Protein AF-A0A672SW89-F1 (afdb_monomer)

Secondary structure (DSSP, 8-state):
---------EEEEE-S--TTSPPTT-EEEEEEE-TTSEEEEEEEPTTS-EEEEEEEEGGGEEEE-HHHHHHHHH-SSHHHHHHHHH-HHHHHHHHT--TT-EEEEEETTEEEEEEEEEEEEES-S--TTPPPEEEEEEEE---S---S---PPPPPPBPTTTEEEE-----S----------------S---------------------------------------TT-EEEEE-TTSPEEEEEEEEEE--TT-SS-EEEEEESS--TT-BSSEETTEES---STT-EEEEEGGGEEE-GGG---TT--------S-------TTSPPPPPPGGGHHHHHSSTT-EEPP-SS-HHHHHHHHHHHSS--TTHHHHTT--S-TT-HHHHIIIIIIIHHHHHSEE-HHHHHHHHHHSS-THHHHS---HHHHHHHIIIIIS-PPPSEEEEETTSPPEEESSEE----GGGS-SS-BHHHHHHHHHHHTTEEESS--SS--EE--EETTTEESSS--B--SS---GGGB------

Solvent-accessible surface area (backbone atoms only — not comparable to full-atom values): 32756 Å² total; per-residue (Å²): 135,83,86,80,84,70,77,75,78,44,26,32,34,26,74,46,75,48,99,89,40,59,56,51,39,39,38,30,39,52,79,48,70,45,99,86,53,32,32,33,25,43,28,43,42,90,71,28,41,65,74,49,75,44,55,42,54,49,91,35,43,44,83,37,54,67,69,57,50,19,30,45,46,52,28,76,58,39,67,55,38,48,59,42,61,71,38,53,69,61,46,53,50,62,77,53,50,34,70,70,39,44,30,33,30,54,56,94,92,45,79,44,58,24,29,28,65,43,82,40,80,50,68,84,83,91,56,95,79,53,54,60,19,31,31,36,40,60,43,77,65,78,93,64,99,70,95,74,89,76,92,74,76,84,72,78,76,36,31,63,75,31,48,77,44,73,58,88,78,92,62,99,80,73,77,58,79,64,91,79,89,76,88,80,83,94,80,89,81,81,92,78,90,82,86,85,85,88,87,84,88,87,90,86,81,89,85,89,81,87,82,87,86,87,83,88,88,86,81,91,88,90,83,79,90,75,87,48,73,69,35,58,28,25,29,70,37,97,83,78,48,73,44,54,25,34,24,66,31,74,45,63,56,93,96,55,93,56,56,26,28,33,24,43,37,82,56,77,39,96,85,30,29,38,25,48,64,91,94,46,74,74,47,84,57,61,72,18,19,23,44,78,44,53,43,88,57,49,38,71,31,65,97,72,55,84,63,96,80,66,82,71,76,76,75,76,67,79,83,74,80,70,98,66,70,85,83,64,86,62,69,48,44,50,80,90,49,39,66,77,44,52,57,66,83,88,37,44,62,46,72,59,62,53,32,56,46,56,41,55,47,50,51,64,53,48,37,56,39,65,83,58,55,73,60,69,80,64,63,92,65,60,99,81,38,68,49,45,45,46,43,49,52,39,44,35,31,32,50,74,67,13,35,23,61,41,64,48,52,48,57,45,30,66,62,71,77,44,76,58,61,54,60,41,70,63,58,51,67,62,49,50,49,44,44,39,49,72,51,64,64,48,75,59,43,36,42,40,23,41,84,93,54,75,69,42,73,31,66,60,47,76,39,56,76,67,76,91,82,59,68,84,63,45,39,48,54,60,48,48,53,47,19,27,64,76,64,47,40,26,29,66,57,89,54,85,54,84,46,74,43,76,57,58,57,75,98,84,40,61,78,53,94,47,68,46,81,55,94,67,76,89,54,74,89,45,39,51,78,70,77,90,124

InterPro domains:
  IPR000938 CAP Gly-rich domain [PF01302] (242-298)
  IPR000938 CAP Gly-rich domain [PS50245] (251-294)
  IPR000938 CAP Gly-rich domain [SM01052] (229-299)
  IPR036859 CAP Gly-rich domain superfamily [G3DSA:2.30.30.190] (214-312)
  IPR036859 CAP Gly-rich domain superfamily [SSF74924] (223-366)
  IPR038765 Papain-like cysteine peptidase superfamily [SSF54001] (345-530)

Radius of gyration: 34.7 Å; Cα contacts (8 Å, |Δi|>4): 778; chains: 1; bounding box: 93×61×101 Å

Organism: Sinocyclocheilus grahami (NCBI:txid75366)

pLDDT: mean 71.11, std 21.59, range [21.11, 95.81]

Sequence (533 aa):
MELNEERQERYFIVVRRSKKGLSRGSIGRADAETAAGDLIGMVYGGGGSAKSSGTVKKQDTYPLTRHQAQLLLFVSPASRRLELLYNVQLFSAICALAQDDLVVVKHKKDFQPCLVRNLIQIGKKDKPGVLQMLGFELDLVDTQHDILSKTTVPLPFFSAADIVQVAPSHLNTRQPLRDSVDLGLKRKAVSRIKSMPALNSRNAKKGSILLNTEVSGSIQSLSHSSLEVGSMAEVISLNGLTVYGVIRWIGVPEGKKNCWAGLELDNEVTTCSDGTIGTKRYFTCEGNKALFVPLTNCKPDSRFLFIPNEIPKPLEPPSVTLLEDLNEDVPPVAEQDVLSHLIGRMRGIQGHFNSCYLDATLFSLFTSSVAFNRMFSRSADSEEGISHILRQDIVNRLRRTGFVPAESVMKFRKQLGCKSFATEEKDPEEFITLLLKHVLHIEPLLKIRSCGDLAQGAYTHQIIVEKNQLRAVPSVQQLLEMSFVSSDLKFEEIPSCLIVQMPRFGKKFKMFPKIIPSTELDITDILHCCEFN

Structure (mmCIF, N/CA/C/O backbone):
data_AF-A0A672SW89-F1
#
_entry.id   AF-A0A672SW89-F1
#
loop_
_atom_site.group_PDB
_atom_site.id
_atom_site.type_symbol
_atom_site.label_atom_id
_atom_site.label_alt_id
_atom_site.label_comp_id
_atom_site.label_asym_id
_atom_site.label_entity_id
_atom_site.label_seq_id
_atom_site.pdbx_PDB_ins_code
_atom_site.Cartn_x
_atom_site.Cartn_y
_atom_site.Cartn_z
_atom_site.occupancy
_atom_site.B_iso_or_equiv
_atom_site.auth_seq_id
_atom_site.auth_comp_id
_atom_site.auth_asym_id
_atom_site.auth_atom_id
_atom_site.pdbx_PDB_model_num
ATOM 1 N N . MET A 1 1 ? -44.507 -40.977 24.361 1.00 34.44 1 MET A N 1
ATOM 2 C CA . MET A 1 1 ? -43.464 -40.071 24.887 1.00 34.44 1 MET A CA 1
ATOM 3 C C . MET A 1 1 ? -43.669 -38.728 24.202 1.00 34.44 1 MET A C 1
ATOM 5 O O . MET A 1 1 ? -43.057 -38.476 23.182 1.00 34.44 1 MET A O 1
ATOM 9 N N . GLU A 1 2 ? -44.738 -37.984 24.473 1.00 27.45 2 GLU A N 1
ATOM 10 C CA . GLU A 1 2 ? -45.038 -37.239 25.711 1.00 27.45 2 GLU A CA 1
ATOM 11 C C . GLU A 1 2 ? -43.898 -36.319 26.187 1.00 27.45 2 GLU A C 1
ATOM 13 O O . GLU A 1 2 ? -42.927 -36.779 26.774 1.00 27.45 2 GLU A O 1
ATOM 18 N N . LEU A 1 3 ? -44.126 -35.021 25.923 1.00 30.61 3 LEU A N 1
ATOM 19 C CA . LEU A 1 3 ? -43.840 -33.830 26.737 1.00 30.61 3 LEU A CA 1
ATOM 20 C C . LEU A 1 3 ? -42.381 -33.464 27.064 1.00 30.61 3 LEU A C 1
ATOM 22 O O . LEU A 1 3 ? -41.797 -33.942 28.028 1.00 30.61 3 LEU A O 1
ATOM 26 N N . ASN A 1 4 ? -41.884 -32.440 26.360 1.00 27.88 4 ASN A N 1
ATOM 27 C CA . ASN A 1 4 ? -41.496 -31.178 27.006 1.00 27.88 4 ASN A CA 1
ATOM 28 C C . ASN A 1 4 ? -41.420 -30.052 25.958 1.00 27.88 4 ASN A C 1
ATOM 30 O O . ASN A 1 4 ? -40.352 -29.679 25.480 1.00 27.88 4 ASN A O 1
ATOM 34 N N . GLU A 1 5 ? -42.576 -29.483 25.603 1.00 31.61 5 GLU A N 1
ATOM 35 C CA . GLU A 1 5 ? -42.609 -28.086 25.165 1.00 31.61 5 GLU A CA 1
ATOM 36 C C . GLU A 1 5 ? -42.253 -27.241 26.393 1.00 31.61 5 GLU A C 1
ATOM 38 O O . GLU A 1 5 ? -43.116 -26.892 27.204 1.00 31.61 5 GLU A O 1
ATOM 43 N N . GLU A 1 6 ? -40.966 -26.949 26.585 1.00 35.94 6 GLU A N 1
ATOM 44 C CA . GLU A 1 6 ? -40.574 -25.853 27.463 1.00 35.94 6 GLU A CA 1
ATOM 45 C C . GLU A 1 6 ? -41.330 -24.614 26.978 1.00 35.94 6 GLU A C 1
ATOM 47 O O . GLU A 1 6 ? -41.069 -24.101 25.890 1.00 35.94 6 GLU A O 1
ATOM 52 N N . ARG A 1 7 ? -42.317 -24.158 27.761 1.00 44.19 7 ARG A N 1
ATOM 53 C CA . ARG A 1 7 ? -42.995 -22.875 27.562 1.00 44.19 7 ARG A CA 1
ATOM 54 C C . ARG A 1 7 ? -41.917 -21.808 27.430 1.00 44.19 7 ARG A C 1
ATOM 56 O O . ARG A 1 7 ? -41.378 -21.353 28.435 1.00 44.19 7 ARG A O 1
ATOM 63 N N . GLN A 1 8 ? -41.578 -21.444 26.198 1.00 54.34 8 GLN A N 1
ATOM 64 C CA . GLN A 1 8 ? -40.479 -20.537 25.923 1.00 54.34 8 GLN A CA 1
ATOM 65 C C . GLN A 1 8 ? -40.832 -19.191 26.551 1.00 54.34 8 GLN A C 1
ATOM 67 O O . GLN A 1 8 ? -41.747 -18.508 26.095 1.00 54.34 8 GLN A O 1
ATOM 72 N N . GLU A 1 9 ? -40.188 -18.858 27.669 1.00 66.12 9 GLU A N 1
ATOM 73 C CA . GLU A 1 9 ? -40.503 -17.658 28.436 1.00 66.12 9 GLU A CA 1
ATOM 74 C C . GLU A 1 9 ? -40.299 -16.423 27.546 1.00 66.12 9 GLU A C 1
ATOM 76 O O . GLU A 1 9 ? -39.177 -16.101 27.152 1.00 66.12 9 GLU A O 1
ATOM 81 N N . ARG A 1 10 ? -41.388 -15.725 27.206 1.00 82.56 10 ARG A N 1
ATOM 82 C CA . ARG A 1 10 ? -41.346 -14.543 26.336 1.00 82.56 10 ARG A CA 1
ATOM 83 C C . ARG A 1 10 ? -41.211 -13.284 27.187 1.00 82.56 10 ARG A C 1
ATOM 85 O O . ARG A 1 10 ? -42.175 -12.858 27.822 1.00 82.56 10 ARG A O 1
ATOM 92 N N . TYR A 1 11 ? -40.026 -12.682 27.204 1.00 88.38 11 TYR A N 1
ATOM 93 C CA . TYR A 1 11 ? -39.789 -11.400 27.873 1.00 88.38 11 TYR A CA 1
ATOM 94 C C . TYR A 1 11 ? -40.013 -10.232 26.909 1.00 88.38 11 TYR A C 1
ATOM 96 O O . TYR A 1 11 ? -39.836 -10.366 25.699 1.00 88.38 11 TYR A O 1
ATOM 104 N N . PHE A 1 12 ? -40.408 -9.075 27.436 1.00 88.00 12 PHE A N 1
ATOM 105 C CA . PHE A 1 12 ? -40.641 -7.873 26.638 1.00 88.00 12 PHE A CA 1
ATOM 106 C C . PHE A 1 12 ? -40.318 -6.590 27.407 1.00 88.00 12 PHE A C 1
ATOM 108 O O . PHE A 1 12 ? -40.337 -6.563 28.639 1.00 88.00 12 PHE A O 1
ATOM 115 N N . ILE A 1 13 ? -40.072 -5.504 26.673 1.00 87.56 13 ILE A N 1
ATOM 116 C CA . ILE A 1 13 ? -39.983 -4.138 27.202 1.00 87.56 13 ILE A CA 1
ATOM 117 C C . ILE A 1 13 ? -41.012 -3.228 26.532 1.00 87.56 13 ILE A C 1
ATOM 119 O O . ILE A 1 13 ? -41.224 -3.282 25.323 1.00 87.56 13 ILE A O 1
ATOM 123 N N . VAL A 1 14 ? -41.667 -2.379 27.321 1.00 86.38 14 VAL A N 1
ATOM 124 C CA . VAL A 1 14 ? -42.697 -1.449 26.838 1.00 86.38 14 VAL A CA 1
ATOM 125 C C . VAL A 1 14 ? -42.037 -0.229 26.191 1.00 86.38 14 VAL A C 1
ATOM 127 O O . VAL A 1 14 ? -41.387 0.564 26.877 1.00 86.38 14 VAL A O 1
ATOM 130 N N . VAL A 1 15 ? -42.217 -0.036 24.883 1.00 84.81 15 VAL A N 1
ATOM 131 C CA . VAL A 1 15 ? -41.588 1.064 24.124 1.00 84.81 15 VAL A CA 1
ATOM 132 C C . VAL A 1 15 ? -42.479 2.307 24.015 1.00 84.81 15 VAL A C 1
ATOM 134 O O . VAL A 1 15 ? -41.963 3.427 23.951 1.00 84.81 15 VAL A O 1
ATOM 137 N N . ARG A 1 16 ? -43.810 2.149 24.068 1.00 78.12 16 ARG A N 1
ATOM 138 C CA . ARG A 1 16 ? -44.797 3.245 23.984 1.00 78.12 16 ARG A CA 1
ATOM 139 C C . ARG A 1 16 ? -45.707 3.285 25.214 1.00 78.12 16 ARG A C 1
ATOM 141 O O . ARG A 1 16 ? -46.038 2.260 25.795 1.00 78.12 16 ARG A O 1
ATOM 148 N N . ARG A 1 17 ? -46.092 4.492 25.649 1.00 66.69 17 ARG A N 1
ATOM 149 C CA . ARG A 1 17 ? -46.926 4.693 26.849 1.00 66.69 17 ARG A CA 1
ATOM 150 C C . ARG A 1 17 ? -48.402 4.471 26.504 1.00 66.69 17 ARG A C 1
ATOM 152 O O . ARG A 1 17 ? -48.933 5.180 25.656 1.00 66.69 17 ARG A O 1
ATOM 159 N N . SER A 1 18 ? -49.074 3.563 27.211 1.00 59.25 18 SER A N 1
ATOM 160 C CA . SER A 1 18 ? -50.532 3.392 27.133 1.00 59.25 18 SER A CA 1
ATOM 161 C C . SER A 1 18 ? -51.232 4.147 28.271 1.00 59.25 18 SER A C 1
ATOM 163 O O . SER A 1 18 ? -50.757 4.139 29.405 1.00 59.25 18 SER A O 1
ATOM 165 N N . LYS A 1 19 ? -52.375 4.795 27.989 1.00 56.94 19 LYS A N 1
ATOM 166 C CA . LYS A 1 19 ? -53.175 5.548 28.983 1.00 56.94 19 LYS A CA 1
ATOM 167 C C . LYS A 1 19 ? -53.774 4.660 30.094 1.00 56.94 19 LYS A C 1
ATOM 169 O O . LYS A 1 19 ? -54.158 5.191 31.128 1.00 56.94 19 LYS A O 1
ATOM 174 N N . LYS A 1 20 ? -53.846 3.336 29.890 1.00 58.03 20 LYS A N 1
ATOM 175 C CA . LYS A 1 20 ? -54.371 2.335 30.848 1.00 58.03 20 LYS A CA 1
ATOM 176 C C . LYS A 1 20 ? -53.432 1.128 31.044 1.00 58.03 20 LYS A C 1
ATOM 178 O O . LYS A 1 20 ? -53.879 0.072 31.471 1.00 58.03 20 LYS A O 1
ATOM 183 N N . GLY A 1 21 ? -52.150 1.261 30.698 1.00 65.44 21 GLY A N 1
ATOM 184 C CA . GLY A 1 21 ? -51.205 0.140 30.674 1.00 65.44 21 GLY A CA 1
ATOM 185 C C . GLY A 1 21 ? -49.900 0.403 31.419 1.00 65.44 21 GLY A C 1
ATOM 186 O O . GLY A 1 21 ? -49.716 1.421 32.085 1.00 65.44 21 GLY A O 1
ATOM 187 N N . LEU A 1 22 ? -48.982 -0.548 31.277 1.00 73.38 22 LEU A N 1
ATOM 188 C CA . LEU A 1 22 ? -47.647 -0.522 31.866 1.00 73.38 22 LEU A CA 1
ATOM 189 C C . LEU A 1 22 ? -46.843 0.704 31.395 1.00 73.38 22 LEU A C 1
ATOM 191 O O . LEU A 1 22 ? -47.007 1.193 30.274 1.00 73.38 22 LEU A O 1
ATOM 195 N N . SER A 1 23 ? -45.968 1.227 32.257 1.00 78.31 23 SER A N 1
ATOM 196 C CA . SER A 1 23 ? -45.184 2.423 31.939 1.00 78.31 23 SER A CA 1
ATOM 197 C C . SER A 1 23 ? -44.064 2.124 30.935 1.00 78.31 23 SER A C 1
ATOM 199 O O . SER A 1 23 ? -43.480 1.040 30.925 1.00 78.31 23 SER A O 1
ATOM 201 N N . ARG A 1 24 ? -43.734 3.115 30.098 1.00 82.88 24 ARG A N 1
ATOM 202 C CA . ARG A 1 24 ? -42.639 3.043 29.117 1.00 82.88 24 ARG A CA 1
ATOM 203 C C . ARG A 1 24 ? -41.306 2.705 29.812 1.00 82.88 24 ARG A C 1
ATOM 205 O O . ARG A 1 24 ? -40.955 3.336 30.804 1.00 82.88 24 ARG A O 1
ATOM 212 N N . GLY A 1 25 ? -40.574 1.722 29.284 1.00 81.31 25 GLY A N 1
ATOM 213 C CA . GLY A 1 25 ? -39.334 1.177 29.856 1.00 81.31 25 GLY A CA 1
ATOM 214 C C . GLY A 1 25 ? -39.539 0.074 30.910 1.00 81.31 25 GLY A C 1
ATOM 215 O O . GLY A 1 25 ? -38.563 -0.424 31.483 1.00 81.31 25 GLY A O 1
ATOM 216 N N . SER A 1 26 ? -40.789 -0.323 31.177 1.00 85.75 26 SER A N 1
ATOM 217 C CA . SER A 1 26 ? -41.101 -1.487 32.017 1.00 85.75 26 SER A CA 1
ATOM 218 C C . SER A 1 26 ? -40.742 -2.785 31.306 1.00 85.75 26 SER A C 1
ATOM 220 O O . SER A 1 26 ? -41.036 -2.931 30.122 1.00 85.75 26 SER A O 1
ATOM 222 N N . ILE A 1 27 ? -40.143 -3.720 32.043 1.00 87.12 27 ILE A N 1
ATOM 223 C CA . ILE A 1 27 ? -39.774 -5.055 31.559 1.00 87.12 27 ILE A CA 1
ATOM 224 C C . ILE A 1 27 ? -40.751 -6.057 32.164 1.00 87.12 27 ILE A C 1
ATOM 226 O O . ILE A 1 27 ? -40.980 -6.035 33.377 1.00 87.12 27 ILE A O 1
ATOM 230 N N . GLY A 1 28 ? -41.320 -6.925 31.335 1.00 86.12 28 GLY A N 1
ATOM 231 C CA . GLY A 1 28 ? -42.276 -7.936 31.764 1.00 86.12 28 GLY A CA 1
ATOM 232 C C . GLY A 1 28 ? -42.050 -9.293 31.115 1.00 86.12 28 GLY A C 1
ATOM 233 O O . GLY A 1 28 ? -41.263 -9.430 30.178 1.00 86.12 28 GLY A O 1
ATOM 234 N N . ARG A 1 29 ? -42.749 -10.296 31.644 1.00 87.19 29 ARG A N 1
ATOM 235 C CA . ARG A 1 29 ? -42.850 -11.644 31.079 1.00 87.19 29 ARG A CA 1
ATOM 236 C C . ARG A 1 29 ? -44.281 -11.861 30.609 1.00 87.19 29 ARG A C 1
ATOM 238 O O . ARG A 1 29 ? -45.204 -11.629 31.383 1.00 87.19 29 ARG A O 1
ATOM 245 N N . ALA A 1 30 ? -44.465 -12.262 29.356 1.00 83.81 30 ALA A N 1
ATOM 246 C CA . ALA A 1 30 ? -45.778 -12.574 28.810 1.00 83.81 30 ALA A CA 1
ATOM 247 C C . ALA A 1 30 ? -46.208 -13.967 29.286 1.00 83.81 30 ALA A C 1
ATOM 249 O O . ALA A 1 30 ? -45.520 -14.951 29.015 1.00 83.81 30 ALA A O 1
ATOM 250 N N . ASP A 1 31 ? -47.334 -14.034 29.996 1.00 80.12 31 ASP A N 1
ATOM 251 C CA . ASP A 1 31 ? -47.916 -15.286 30.487 1.00 80.12 31 ASP A CA 1
ATOM 252 C C . ASP A 1 31 ? -49.058 -15.773 29.564 1.00 80.12 31 ASP A C 1
ATOM 254 O O . ASP A 1 31 ? -49.284 -16.977 29.464 1.00 80.12 31 ASP A O 1
ATOM 258 N N . ALA A 1 32 ? -49.751 -14.865 28.855 1.00 77.81 32 ALA A N 1
ATOM 259 C CA . ALA A 1 32 ? -50.783 -15.191 27.860 1.00 77.81 32 ALA A CA 1
ATOM 260 C C . ALA A 1 32 ? -50.933 -14.098 26.779 1.00 77.81 32 ALA A C 1
ATOM 262 O O . ALA A 1 32 ? -50.576 -12.939 26.994 1.00 77.81 32 ALA A O 1
ATOM 263 N N . GLU A 1 33 ? -51.500 -14.459 25.625 1.00 80.38 33 GLU A N 1
ATOM 264 C CA . GLU A 1 33 ? -51.884 -13.540 24.541 1.00 80.38 33 GLU A CA 1
ATOM 265 C C . GLU A 1 33 ? -53.409 -13.608 24.366 1.00 80.38 33 GLU A C 1
ATOM 267 O O . GLU A 1 33 ? -53.990 -14.691 24.308 1.00 80.38 33 GLU A O 1
ATOM 272 N N . THR A 1 34 ? -54.078 -12.456 24.358 1.00 77.38 34 THR A N 1
ATOM 273 C CA . THR A 1 34 ? -55.535 -12.380 24.155 1.00 77.38 34 THR A CA 1
ATOM 274 C C . THR A 1 34 ? -55.897 -12.584 22.683 1.00 77.38 34 THR A C 1
ATOM 276 O O . THR A 1 34 ? -55.073 -12.362 21.799 1.00 77.38 34 THR A O 1
ATOM 279 N N . ALA A 1 35 ? -57.163 -12.907 22.394 1.00 67.88 35 ALA A N 1
ATOM 280 C CA . ALA A 1 35 ? -57.670 -13.019 21.020 1.00 67.88 35 ALA A CA 1
ATOM 281 C C . ALA A 1 35 ? -57.521 -11.720 20.193 1.00 67.88 35 ALA A C 1
ATOM 283 O O . ALA A 1 35 ? -57.511 -11.767 18.968 1.00 67.88 35 ALA A O 1
ATOM 284 N N . ALA A 1 36 ? -57.372 -10.567 20.857 1.00 69.12 36 ALA A N 1
ATOM 285 C CA . ALA A 1 36 ? -57.119 -9.271 20.227 1.00 69.12 36 ALA A CA 1
ATOM 286 C C . ALA A 1 36 ? -55.620 -8.981 19.982 1.00 69.12 36 ALA A C 1
ATOM 288 O O . ALA A 1 36 ? -55.280 -7.907 19.490 1.00 69.12 36 ALA A O 1
ATOM 289 N N . GLY A 1 37 ? -54.718 -9.908 20.333 1.00 72.38 37 GLY A N 1
ATOM 290 C CA . GLY A 1 37 ? -53.266 -9.743 20.200 1.00 72.38 37 GLY A CA 1
ATOM 291 C C . GLY A 1 37 ? -52.613 -8.917 21.315 1.00 72.38 37 GLY A C 1
ATOM 292 O O . GLY A 1 37 ? -51.449 -8.532 21.195 1.00 72.38 37 GLY A O 1
ATOM 293 N N . ASP A 1 38 ? -53.332 -8.627 22.405 1.00 79.56 38 ASP A N 1
ATOM 294 C CA . ASP A 1 38 ? -52.745 -7.981 23.582 1.00 79.56 38 ASP A CA 1
ATOM 295 C C . ASP A 1 38 ? -52.001 -9.003 24.448 1.00 79.56 38 ASP A C 1
ATOM 297 O O . ASP A 1 38 ? -52.513 -10.092 24.721 1.00 79.56 38 ASP A O 1
ATOM 301 N N . LEU A 1 39 ? -50.814 -8.624 24.921 1.00 78.06 39 LEU A N 1
ATOM 302 C CA . LEU A 1 39 ? -49.991 -9.414 25.828 1.00 78.06 39 LEU A CA 1
ATOM 303 C C . LEU A 1 39 ? -50.438 -9.176 27.273 1.00 78.06 39 LEU A C 1
ATOM 305 O O . LEU A 1 39 ? -50.491 -8.033 27.736 1.00 78.06 39 LEU A O 1
ATOM 309 N N . ILE A 1 40 ? -50.718 -10.260 27.995 1.00 76.31 40 ILE A N 1
ATOM 310 C CA . ILE A 1 40 ? -50.949 -10.262 29.441 1.00 76.31 40 ILE A CA 1
ATOM 311 C C . ILE A 1 40 ? -49.674 -10.767 30.098 1.00 76.31 40 ILE A C 1
ATOM 313 O O . ILE A 1 40 ? -49.209 -11.873 29.810 1.00 76.31 40 ILE A O 1
ATOM 317 N N . GLY A 1 41 ? -49.094 -9.956 30.976 1.00 76.25 41 GLY A N 1
ATOM 318 C CA . GLY A 1 41 ? -47.829 -10.312 31.591 1.00 76.25 41 GLY A CA 1
ATOM 319 C C . GLY A 1 41 ? -47.557 -9.628 32.916 1.00 76.25 41 GLY A C 1
ATOM 320 O O . GLY A 1 41 ? -48.048 -8.532 33.204 1.00 76.25 41 GLY A O 1
ATOM 321 N N . MET A 1 42 ? -46.728 -10.284 33.720 1.00 78.62 42 MET A N 1
ATOM 322 C CA . MET A 1 42 ? -46.193 -9.723 34.955 1.00 78.62 42 MET A CA 1
ATOM 323 C C . MET A 1 42 ? -45.041 -8.761 34.665 1.00 78.62 42 MET A C 1
ATOM 325 O O . MET A 1 42 ? -44.142 -9.075 33.886 1.00 78.62 42 MET A O 1
ATOM 329 N N . VAL A 1 43 ? -45.030 -7.607 35.339 1.00 80.19 43 VAL A N 1
ATOM 330 C CA . VAL A 1 43 ? -43.935 -6.627 35.257 1.00 80.19 43 VAL A CA 1
ATOM 331 C C . VAL A 1 43 ? -43.010 -6.699 36.455 1.00 80.19 43 VAL A C 1
ATOM 333 O O . VAL A 1 43 ? -43.445 -6.733 37.611 1.00 80.19 43 VAL A O 1
ATOM 336 N N . TYR A 1 44 ? -41.716 -6.637 36.158 1.00 77.31 44 TYR A N 1
ATOM 337 C CA . TYR A 1 44 ? -40.640 -6.624 37.134 1.00 77.31 44 TYR A CA 1
ATOM 338 C C . TYR A 1 44 ? -40.261 -5.189 37.519 1.00 77.31 44 TYR A C 1
ATOM 340 O O . TYR A 1 44 ? -40.005 -4.327 36.675 1.00 77.31 44 TYR A O 1
ATOM 348 N N . GLY A 1 45 ? -40.212 -4.920 38.825 1.00 65.19 45 GLY A N 1
ATOM 349 C CA . GLY A 1 45 ? -39.708 -3.652 39.356 1.00 65.19 45 GLY A CA 1
ATOM 350 C C . GLY A 1 45 ? -38.180 -3.600 39.444 1.00 65.19 45 GLY A C 1
ATOM 351 O O . GLY A 1 45 ? -37.511 -4.614 39.283 1.00 65.19 45 GLY A O 1
ATOM 352 N N . GLY A 1 46 ? -37.622 -2.433 39.800 1.00 57.69 46 GLY A N 1
ATOM 353 C CA . GLY A 1 46 ? -36.172 -2.192 39.973 1.00 57.69 46 GLY A CA 1
ATOM 354 C C . GLY A 1 46 ? -35.451 -3.000 41.069 1.00 57.69 46 GLY A C 1
ATOM 355 O O . GLY A 1 46 ? -34.365 -2.621 41.478 1.00 57.69 46 GLY A O 1
ATOM 356 N N . GLY A 1 47 ? -36.053 -4.087 41.556 1.00 57.09 47 GLY A N 1
ATOM 357 C CA . GLY A 1 47 ? -35.438 -5.075 42.447 1.00 57.09 47 GLY A CA 1
ATOM 358 C C . GLY A 1 47 ? -35.754 -6.522 42.044 1.00 57.09 47 GLY A C 1
ATOM 359 O O . GLY A 1 47 ? -35.766 -7.395 42.907 1.00 57.09 47 GLY A O 1
ATOM 360 N N . GLY A 1 48 ? -36.132 -6.769 40.781 1.00 60.09 48 GLY A N 1
ATOM 361 C CA . GLY A 1 48 ? -36.402 -8.106 40.226 1.00 60.09 48 GLY A CA 1
ATOM 362 C C . GLY A 1 48 ? -37.726 -8.760 40.652 1.00 60.09 48 GLY A C 1
ATOM 363 O O . GLY A 1 48 ? -38.130 -9.767 40.077 1.00 60.09 48 GLY A O 1
ATOM 364 N N . SER A 1 49 ? -38.442 -8.197 41.632 1.00 62.84 49 SER A N 1
ATOM 365 C CA . SER A 1 49 ? -39.753 -8.705 42.063 1.00 62.84 49 SER A CA 1
ATOM 366 C C . SER A 1 49 ? -40.853 -8.343 41.067 1.00 62.84 49 SER A C 1
ATOM 368 O O . SER A 1 49 ? -40.930 -7.191 40.622 1.00 62.84 49 SER A O 1
ATOM 370 N N . ALA A 1 50 ? -41.749 -9.295 40.795 1.00 65.69 50 ALA A N 1
ATOM 371 C CA . ALA A 1 50 ? -43.021 -9.027 40.131 1.00 65.69 50 ALA A CA 1
ATOM 372 C C . ALA A 1 50 ? -43.834 -8.034 40.982 1.00 65.69 50 ALA A C 1
ATOM 374 O O . ALA A 1 50 ? -43.944 -8.209 42.199 1.00 65.69 50 ALA A O 1
ATOM 375 N N . LYS A 1 51 ? -44.327 -6.954 40.364 1.00 64.25 51 LYS A N 1
ATOM 376 C CA . LYS A 1 51 ? -45.050 -5.870 41.058 1.00 64.25 51 LYS A CA 1
ATOM 377 C C . LYS A 1 51 ? -46.518 -5.769 40.663 1.00 64.25 51 LYS A C 1
ATOM 379 O O . LYS A 1 51 ? -47.346 -5.474 41.516 1.00 64.25 51 LYS A O 1
ATOM 384 N N . SER A 1 52 ? -46.839 -5.984 39.391 1.00 68.06 52 SER A N 1
ATOM 385 C CA . SER A 1 52 ? -48.208 -5.886 38.886 1.00 68.06 52 SER A CA 1
ATOM 386 C C . SER A 1 52 ? -48.371 -6.712 37.615 1.00 68.06 52 SER A C 1
ATOM 388 O O . SER A 1 52 ? -47.467 -6.735 36.776 1.00 68.06 52 SER A O 1
ATOM 390 N N . SER A 1 53 ? -49.527 -7.356 37.469 1.00 72.12 53 SER A N 1
ATOM 391 C CA . SER A 1 53 ? -49.978 -7.903 36.189 1.00 72.12 53 SER A CA 1
ATOM 392 C C . SER A 1 53 ? -50.673 -6.795 35.403 1.00 72.12 53 SER A C 1
ATOM 394 O O . SER A 1 53 ? -51.392 -5.980 35.987 1.00 72.12 53 SER A O 1
ATOM 396 N N . GLY A 1 54 ? -50.423 -6.718 34.102 1.00 76.06 54 GLY A N 1
ATOM 397 C CA . GLY A 1 54 ? -51.042 -5.721 33.240 1.00 76.06 54 GLY A CA 1
ATOM 398 C C . GLY A 1 54 ? -51.120 -6.183 31.795 1.00 76.06 54 GLY A C 1
ATOM 399 O O . GLY A 1 54 ? -50.357 -7.044 31.357 1.00 76.06 54 GLY A O 1
ATOM 400 N N . THR A 1 55 ? -52.044 -5.578 31.056 1.00 80.25 55 THR A N 1
ATOM 401 C CA . THR A 1 55 ? -52.230 -5.821 29.624 1.00 80.25 55 THR A CA 1
ATOM 402 C C . THR A 1 55 ? -51.527 -4.733 28.814 1.00 80.25 55 THR A C 1
ATOM 404 O O . THR A 1 55 ? -51.642 -3.541 29.119 1.00 80.25 55 THR A O 1
ATOM 407 N N . VAL A 1 56 ? -50.790 -5.127 27.776 1.00 81.06 56 VAL A N 1
ATOM 408 C CA . VAL A 1 56 ? -50.120 -4.211 26.847 1.00 81.06 56 VAL A CA 1
ATOM 409 C C . VAL A 1 56 ? -50.281 -4.702 25.413 1.00 81.06 56 VAL A C 1
ATOM 411 O O . VAL A 1 56 ? -50.190 -5.896 25.141 1.00 81.06 56 VAL A O 1
ATOM 414 N N . LYS A 1 57 ? -50.505 -3.778 24.477 1.00 82.25 57 LYS A N 1
ATOM 415 C CA . LYS A 1 57 ? -50.594 -4.130 23.060 1.00 82.25 57 LYS A CA 1
ATOM 416 C C . LYS A 1 57 ? -49.241 -4.637 22.576 1.00 82.25 57 LYS A C 1
ATOM 418 O O . LYS A 1 57 ? -48.229 -3.974 22.803 1.00 82.25 57 LYS A O 1
ATOM 423 N N . LYS A 1 58 ? -49.215 -5.749 21.842 1.00 79.50 58 LYS A N 1
ATOM 424 C CA . LYS A 1 58 ? -47.977 -6.338 21.299 1.00 79.50 58 LYS A CA 1
ATOM 425 C C . LYS A 1 58 ? -47.148 -5.342 20.482 1.00 79.50 58 LYS A C 1
ATOM 427 O O . LYS A 1 58 ? -45.936 -5.266 20.656 1.00 79.50 58 LYS A O 1
ATOM 432 N N . GLN A 1 59 ? -47.808 -4.502 19.683 1.00 81.06 59 GLN A N 1
ATOM 433 C CA . GLN A 1 59 ? -47.178 -3.437 18.883 1.00 81.06 59 GLN A CA 1
ATOM 434 C C . GLN A 1 59 ? -46.461 -2.347 19.706 1.00 81.06 59 GLN A C 1
ATOM 436 O O . GLN A 1 59 ? -45.622 -1.625 19.175 1.00 81.06 59 GLN A O 1
ATOM 441 N N . ASP A 1 60 ? -46.795 -2.205 20.991 1.00 84.19 60 ASP A N 1
ATOM 442 C CA . ASP A 1 60 ? -46.202 -1.217 21.898 1.00 84.19 60 ASP A CA 1
ATOM 443 C C . ASP A 1 60 ? -45.079 -1.831 22.754 1.00 84.19 60 ASP A C 1
ATOM 445 O O . ASP A 1 60 ? -44.578 -1.197 23.692 1.00 84.19 60 ASP A O 1
ATOM 449 N N . THR A 1 61 ? -44.662 -3.057 22.422 1.00 85.00 61 THR A N 1
ATOM 450 C CA . THR A 1 61 ? -43.604 -3.807 23.102 1.00 85.00 61 THR A CA 1
ATOM 451 C C . THR A 1 61 ? -42.490 -4.219 22.147 1.00 85.00 61 THR A C 1
ATOM 453 O O . THR A 1 61 ? -42.711 -4.382 20.951 1.00 85.00 61 THR A O 1
ATOM 456 N N . TYR A 1 62 ? -41.288 -4.402 22.689 1.00 86.00 62 TYR A N 1
ATOM 457 C CA . TYR A 1 62 ? -40.161 -5.015 21.994 1.00 86.00 62 TYR A CA 1
ATOM 458 C C . TYR A 1 62 ? -39.802 -6.342 22.685 1.00 86.00 62 TYR A C 1
ATOM 460 O O . TYR A 1 62 ? -39.661 -6.343 23.915 1.00 86.00 62 TYR A O 1
ATOM 468 N N . PRO A 1 63 ? -39.687 -7.463 21.948 1.00 87.25 63 PRO A N 1
ATOM 469 C CA . PRO A 1 63 ? -39.355 -8.762 22.526 1.00 87.25 63 PRO A CA 1
ATOM 470 C C . PRO A 1 63 ? -37.901 -8.792 23.010 1.00 87.25 63 PRO A C 1
ATOM 472 O O . PRO A 1 63 ? -37.009 -8.257 22.361 1.00 87.25 63 PRO A O 1
ATOM 475 N N . LEU A 1 64 ? -37.657 -9.436 24.147 1.00 87.25 64 LEU A N 1
ATOM 476 C CA . LEU A 1 64 ? -36.333 -9.585 24.744 1.00 87.25 64 LEU A CA 1
ATOM 477 C C . LEU A 1 64 ? -36.030 -11.057 25.010 1.00 87.25 64 LEU A C 1
ATOM 479 O O . LEU A 1 64 ? -36.910 -11.841 25.368 1.00 87.25 64 LEU A O 1
ATOM 483 N N . THR A 1 65 ? -34.754 -11.414 24.919 1.00 88.75 65 THR A N 1
ATOM 484 C CA . THR A 1 65 ? -34.258 -12.654 25.524 1.00 88.75 65 THR A CA 1
ATOM 485 C C . THR A 1 65 ? -34.224 -12.525 27.048 1.00 88.75 65 THR A C 1
ATOM 487 O O . THR A 1 65 ? -34.185 -11.418 27.596 1.00 88.75 65 THR A O 1
ATOM 490 N N . ARG A 1 66 ? -34.181 -13.664 27.752 1.00 87.00 66 ARG A N 1
ATOM 491 C CA . ARG A 1 66 ? -34.022 -13.689 29.213 1.00 87.00 66 ARG A CA 1
ATOM 492 C C . ARG A 1 66 ? -32.788 -12.893 29.656 1.00 87.00 66 ARG A C 1
ATOM 494 O O . ARG A 1 66 ? -32.922 -11.995 30.479 1.00 87.00 66 ARG A O 1
ATOM 501 N N . HIS A 1 67 ? -31.633 -13.131 29.033 1.00 87.56 67 HIS A N 1
ATOM 502 C CA . HIS A 1 67 ? -30.378 -12.437 29.350 1.00 87.56 67 HIS A CA 1
ATOM 503 C C . HIS A 1 67 ? -30.474 -10.910 29.167 1.00 87.56 67 HIS A C 1
ATOM 505 O O . HIS A 1 67 ? -30.117 -10.147 30.066 1.00 87.56 67 HIS A O 1
ATOM 511 N N . GLN A 1 68 ? -31.049 -10.447 28.050 1.00 89.44 68 GLN A N 1
ATOM 512 C CA . GLN A 1 68 ? -31.274 -9.016 27.809 1.00 89.44 68 GLN A CA 1
ATOM 513 C C . GLN A 1 68 ? -32.202 -8.393 28.858 1.00 89.44 68 GLN A C 1
ATOM 515 O O . GLN A 1 68 ? -31.940 -7.291 29.342 1.00 89.44 68 GLN A O 1
ATOM 520 N N . ALA A 1 69 ? -33.275 -9.095 29.236 1.00 88.56 69 ALA A N 1
ATOM 521 C CA . ALA A 1 69 ? -34.192 -8.636 30.273 1.00 88.56 69 ALA A CA 1
ATOM 522 C C . ALA A 1 69 ? -33.490 -8.518 31.639 1.00 88.56 69 ALA A C 1
ATOM 524 O O . ALA A 1 69 ? -33.691 -7.529 32.344 1.00 88.56 69 ALA A O 1
ATOM 525 N N . GLN A 1 70 ? -32.628 -9.475 31.992 1.00 89.12 70 GLN A N 1
ATOM 526 C CA . GLN A 1 70 ? -31.871 -9.466 33.247 1.00 89.12 70 GLN A CA 1
ATOM 527 C C . GLN A 1 70 ? -30.852 -8.311 33.320 1.00 89.12 70 GLN A C 1
ATOM 529 O O . GLN A 1 70 ? -30.759 -7.654 34.361 1.00 89.12 70 GLN A O 1
ATOM 534 N N . LEU A 1 71 ? -30.139 -8.018 32.224 1.00 89.50 71 LEU A N 1
ATOM 535 C CA . LEU A 1 71 ? -29.215 -6.875 32.132 1.00 89.50 71 LEU A CA 1
ATOM 536 C C . LEU A 1 71 ? -29.956 -5.532 32.217 1.00 89.50 71 LEU A C 1
ATOM 538 O O . LEU A 1 71 ? -29.578 -4.642 32.982 1.00 89.50 71 LEU A O 1
ATOM 542 N N . LEU A 1 72 ? -31.052 -5.380 31.465 1.00 89.06 72 LEU A N 1
ATOM 543 C CA . LEU A 1 72 ? -31.828 -4.136 31.441 1.00 89.06 72 LEU A CA 1
ATOM 544 C C . LEU A 1 72 ? -32.558 -3.871 32.762 1.00 89.06 72 LEU A C 1
ATOM 546 O O . LEU A 1 72 ? -32.826 -2.714 33.090 1.00 89.06 72 LEU A O 1
ATOM 550 N N . LEU A 1 73 ? -32.875 -4.903 33.549 1.00 87.88 73 LEU A N 1
ATOM 551 C CA . LEU A 1 73 ? -33.510 -4.706 34.850 1.00 87.88 73 LEU A CA 1
ATOM 552 C C . LEU A 1 73 ? -32.624 -3.936 35.830 1.00 87.88 73 LEU A C 1
ATOM 554 O O . LEU A 1 73 ? -33.165 -3.133 36.596 1.00 87.88 73 LEU A O 1
ATOM 558 N N . PHE A 1 74 ? -31.300 -4.130 35.777 1.00 87.62 74 PHE A N 1
ATOM 559 C CA . PHE A 1 74 ? -30.342 -3.405 36.618 1.00 87.62 74 PHE A CA 1
ATOM 560 C C . PHE A 1 74 ? -30.156 -1.940 36.215 1.00 87.62 74 PHE A C 1
ATOM 562 O O . PHE A 1 74 ? -29.748 -1.118 37.031 1.00 87.62 74 PHE A O 1
ATOM 569 N N . VAL A 1 75 ? -30.553 -1.575 34.998 1.00 87.00 75 VAL A N 1
ATOM 570 C CA . VAL A 1 75 ? -30.514 -0.191 34.528 1.00 87.00 75 VAL A CA 1
ATOM 571 C C . VAL A 1 75 ? -31.664 0.617 35.140 1.00 87.00 75 VAL A C 1
ATOM 573 O O . VAL A 1 75 ? -32.843 0.280 34.983 1.00 87.00 75 VAL A O 1
ATOM 576 N N . SER A 1 76 ? -31.321 1.723 35.802 1.00 81.56 76 SER A N 1
ATOM 577 C CA . SER A 1 76 ? -32.247 2.708 36.372 1.00 81.56 76 SER A CA 1
ATOM 578 C C . SER A 1 76 ? -31.794 4.127 36.002 1.00 81.56 76 SER A C 1
ATOM 580 O O . SER A 1 76 ? -30.592 4.388 36.035 1.00 81.56 76 SER A O 1
ATOM 582 N N . PRO A 1 77 ? -32.701 5.068 35.670 1.00 85.44 77 PRO A N 1
ATOM 583 C CA . PRO A 1 77 ? -34.158 4.929 35.554 1.00 85.44 77 PRO A CA 1
ATOM 584 C C . PRO A 1 77 ? -34.608 4.200 34.272 1.00 85.44 77 PRO A C 1
ATOM 586 O O . PRO A 1 77 ? -33.827 3.968 33.354 1.00 85.44 77 PRO A O 1
ATOM 589 N N . ALA A 1 78 ? -35.902 3.866 34.176 1.00 81.94 78 ALA A N 1
ATOM 590 C CA . ALA A 1 78 ? -36.470 3.101 33.056 1.00 81.94 78 ALA A CA 1
ATOM 591 C C . ALA A 1 78 ? -36.295 3.758 31.668 1.00 81.94 78 ALA A C 1
ATOM 593 O O . ALA A 1 78 ? -36.296 3.056 30.659 1.00 81.94 78 ALA A O 1
ATOM 594 N N . SER A 1 79 ? -36.105 5.081 31.597 1.00 81.38 79 SER A N 1
ATOM 595 C CA . SER A 1 79 ? -35.795 5.788 30.345 1.00 81.38 79 SER A CA 1
ATOM 596 C C . SER A 1 79 ? -34.460 5.343 29.737 1.00 81.38 79 SER A C 1
ATOM 598 O O . SER A 1 79 ? -34.395 5.104 28.532 1.00 81.38 79 SER A O 1
ATOM 600 N N . ARG A 1 80 ? -33.434 5.122 30.572 1.00 83.25 80 ARG A N 1
ATOM 601 C CA . ARG A 1 80 ? -32.089 4.689 30.150 1.00 83.25 80 ARG A CA 1
ATOM 602 C C . ARG A 1 80 ? -32.086 3.300 29.514 1.00 83.25 80 ARG A C 1
ATOM 604 O O . ARG A 1 80 ? -31.263 3.027 28.648 1.00 83.25 80 ARG A O 1
ATOM 611 N N . ARG A 1 81 ? -33.033 2.436 29.896 1.00 89.06 81 ARG A N 1
ATOM 612 C CA . ARG A 1 81 ? -33.201 1.098 29.298 1.00 89.06 81 ARG A CA 1
ATOM 613 C C . ARG A 1 81 ? -33.511 1.185 27.810 1.00 89.06 81 ARG A C 1
ATOM 615 O O . ARG A 1 81 ? -32.972 0.418 27.025 1.00 89.06 81 ARG A O 1
ATOM 622 N N . LEU A 1 82 ? -34.377 2.125 27.433 1.00 82.50 82 LEU A N 1
ATOM 623 C CA . LEU A 1 82 ? -34.756 2.325 26.038 1.00 82.50 82 LEU A CA 1
ATOM 624 C C . LEU A 1 82 ? -33.645 3.005 25.243 1.00 82.50 82 LEU A C 1
ATOM 626 O O . LEU A 1 82 ? -33.432 2.627 24.102 1.00 82.50 82 LEU A O 1
ATOM 630 N N . GLU A 1 83 ? -32.922 3.961 25.835 1.00 81.81 83 GLU A N 1
ATOM 631 C CA . GLU A 1 83 ? -31.735 4.560 25.200 1.00 81.81 83 GLU A CA 1
ATOM 632 C C . GLU A 1 83 ? -30.699 3.492 24.829 1.00 81.81 83 GLU A C 1
ATOM 634 O O . GLU A 1 83 ? -30.194 3.492 23.709 1.00 81.81 83 GLU A O 1
ATOM 639 N N . LEU A 1 84 ? -30.439 2.550 25.743 1.00 84.19 84 LEU A N 1
ATOM 640 C CA . LEU A 1 84 ? -29.532 1.435 25.490 1.00 84.19 84 LEU A CA 1
ATOM 641 C C . LEU A 1 84 ? -30.073 0.504 24.396 1.00 84.19 84 LEU A C 1
ATOM 643 O O . LEU A 1 84 ? -29.334 0.137 23.492 1.00 84.19 84 LEU A O 1
ATOM 647 N N . LEU A 1 85 ? -31.371 0.187 24.427 1.00 82.75 85 LEU A N 1
ATOM 648 C CA . LEU A 1 85 ? -32.021 -0.663 23.425 1.00 82.75 85 LEU A CA 1
ATOM 649 C C . LEU A 1 85 ? -32.019 -0.045 22.013 1.00 82.75 85 LEU A C 1
ATOM 651 O O . LEU A 1 85 ? -31.895 -0.773 21.032 1.00 82.75 85 LEU A O 1
ATOM 655 N N . TYR A 1 86 ? -32.150 1.283 21.896 1.00 81.12 86 TYR A N 1
ATOM 656 C CA . TYR A 1 86 ? -32.067 1.982 20.607 1.00 81.12 86 TYR A CA 1
ATOM 657 C C . TYR A 1 86 ? -30.647 1.971 20.026 1.00 81.12 86 TYR A C 1
ATOM 659 O O . TYR A 1 86 ? -30.495 2.015 18.806 1.00 81.12 86 TYR A O 1
ATOM 667 N N . ASN A 1 87 ? -29.610 1.868 20.865 1.00 76.50 87 ASN A N 1
ATOM 668 C CA . ASN A 1 87 ? -28.240 1.638 20.413 1.00 76.50 87 ASN A CA 1
ATOM 669 C C . ASN A 1 87 ? -27.978 0.133 20.243 1.00 76.50 87 ASN A C 1
ATOM 671 O O . ASN A 1 87 ? -27.309 -0.508 21.056 1.00 76.50 87 ASN A O 1
ATOM 675 N N . VAL A 1 88 ? -28.527 -0.420 19.158 1.00 77.81 88 VAL A N 1
ATOM 676 C CA . VAL A 1 88 ? -28.507 -1.863 18.865 1.00 77.81 88 VAL A CA 1
ATOM 677 C C . VAL A 1 88 ? -27.083 -2.426 18.859 1.00 77.81 88 VAL A C 1
ATOM 679 O O . VAL A 1 88 ? -26.853 -3.502 19.405 1.00 77.81 88 VAL A O 1
ATOM 682 N N . GLN A 1 89 ? -26.119 -1.689 18.299 1.00 73.88 89 GLN A N 1
ATOM 683 C CA . GLN A 1 89 ? -24.723 -2.127 18.206 1.00 73.88 89 GLN A CA 1
ATOM 684 C C . GLN A 1 89 ? -24.069 -2.248 19.588 1.00 73.88 89 GLN A C 1
ATOM 686 O O . GLN A 1 89 ? -23.540 -3.307 19.926 1.00 73.88 89 GLN A O 1
ATOM 691 N N . LEU A 1 90 ? -24.153 -1.199 20.414 1.00 78.06 90 LEU A N 1
ATOM 692 C CA . LEU A 1 90 ? -23.564 -1.201 21.754 1.00 78.06 90 LEU A CA 1
ATOM 693 C C . LEU A 1 90 ? -24.233 -2.239 22.658 1.00 78.06 90 LEU A C 1
ATOM 695 O O . LEU A 1 90 ? -23.547 -2.985 23.350 1.00 78.06 90 LEU A O 1
ATOM 699 N N . PHE A 1 91 ? -25.565 -2.315 22.647 1.00 86.56 91 PHE A N 1
ATOM 700 C CA . PHE A 1 91 ? -26.273 -3.258 23.506 1.00 86.56 91 PHE A CA 1
ATOM 701 C C . PHE A 1 91 ? -26.017 -4.713 23.101 1.00 86.56 91 PHE A C 1
ATOM 703 O O . PHE A 1 91 ? -25.845 -5.561 23.976 1.00 86.56 91 PHE A O 1
ATOM 710 N N . SER A 1 92 ? -25.917 -4.998 21.797 1.00 80.56 92 SER A N 1
ATOM 711 C CA . SER A 1 92 ? -25.512 -6.320 21.310 1.00 80.56 92 SER A CA 1
ATOM 712 C C . SER A 1 92 ? -24.095 -6.679 21.760 1.00 80.56 92 SER A C 1
ATOM 714 O O . SER A 1 92 ? -23.875 -7.810 22.184 1.00 80.56 92 SER A O 1
ATOM 716 N N . ALA A 1 93 ? -23.156 -5.727 21.720 1.00 76.88 93 ALA A N 1
ATOM 717 C CA . ALA A 1 93 ? -21.793 -5.939 22.205 1.00 76.88 93 ALA A CA 1
ATOM 718 C C . ALA A 1 93 ? -21.758 -6.196 23.721 1.00 76.88 93 ALA A C 1
ATOM 720 O O . ALA A 1 93 ? -21.100 -7.127 24.168 1.00 76.88 93 ALA A O 1
ATOM 721 N N . ILE A 1 94 ? -22.533 -5.443 24.510 1.00 83.06 94 ILE A N 1
ATOM 722 C CA . ILE A 1 94 ? -22.630 -5.637 25.967 1.00 83.06 94 ILE A CA 1
ATOM 723 C C . ILE A 1 94 ? -23.199 -7.019 26.318 1.00 83.06 94 ILE A C 1
ATOM 725 O O . ILE A 1 94 ? -22.720 -7.663 27.247 1.00 83.06 94 ILE A O 1
ATOM 729 N N . CYS A 1 95 ? -24.195 -7.500 25.567 1.00 85.50 95 CYS A N 1
ATOM 730 C CA . CYS A 1 95 ? -24.760 -8.842 25.758 1.00 85.50 95 CYS A CA 1
ATOM 731 C C . CYS A 1 95 ? -23.774 -9.973 25.415 1.00 85.50 95 CYS A C 1
ATOM 733 O O . CYS A 1 95 ? -24.026 -11.122 25.770 1.00 85.50 95 CYS A O 1
ATOM 735 N N . ALA A 1 96 ? -22.695 -9.669 24.690 1.00 83.31 96 ALA A N 1
ATOM 736 C CA . ALA A 1 96 ? -21.683 -10.630 24.266 1.00 83.31 96 ALA A CA 1
ATOM 737 C C . ALA A 1 96 ? -20.394 -10.569 25.105 1.00 83.31 96 ALA A C 1
ATOM 739 O O . ALA A 1 96 ? -19.474 -11.333 24.823 1.00 83.31 96 ALA A O 1
ATOM 740 N N . LEU A 1 97 ? -20.333 -9.698 26.122 1.00 80.31 97 LEU A N 1
ATOM 741 C CA . LEU A 1 97 ? -19.148 -9.527 26.962 1.00 80.31 97 LEU A CA 1
ATOM 742 C C . LEU A 1 97 ? -18.748 -10.830 27.663 1.00 80.31 97 LEU A C 1
ATOM 744 O O . LEU A 1 97 ? -19.563 -11.517 28.288 1.00 80.31 97 LEU A O 1
ATOM 748 N N . ALA A 1 98 ? -17.459 -11.124 27.588 1.00 77.06 98 ALA A N 1
ATOM 749 C CA . ALA A 1 98 ? -16.775 -12.203 28.270 1.00 77.06 98 ALA A CA 1
ATOM 750 C C . ALA A 1 98 ? -15.796 -11.647 29.313 1.00 77.06 98 ALA A C 1
ATOM 752 O O . ALA A 1 98 ? -15.564 -10.442 29.420 1.00 77.06 98 ALA A O 1
ATOM 753 N N . GLN A 1 99 ? -15.224 -12.548 30.108 1.00 75.75 99 GLN A N 1
ATOM 754 C CA . GLN A 1 99 ? -14.167 -12.190 31.043 1.00 75.75 99 GLN A CA 1
ATOM 755 C C . GLN A 1 99 ? -12.944 -11.619 30.295 1.00 75.75 99 GLN A C 1
ATOM 757 O O . GLN A 1 99 ? -12.603 -12.065 29.197 1.00 75.75 99 GLN A O 1
ATOM 762 N N . ASP A 1 100 ? -12.307 -10.627 30.911 1.00 67.69 100 ASP A N 1
ATOM 763 C CA . ASP A 1 100 ? -11.174 -9.836 30.431 1.00 67.69 100 ASP A CA 1
ATOM 764 C C . ASP A 1 100 ? -11.463 -8.981 29.184 1.00 67.69 100 ASP A C 1
ATOM 766 O O . ASP A 1 100 ? -10.540 -8.443 28.572 1.00 67.69 100 ASP A O 1
ATOM 770 N N . ASP A 1 101 ? -12.734 -8.811 28.802 1.00 68.19 101 ASP A N 1
ATOM 771 C CA . ASP A 1 101 ? -13.102 -7.851 27.762 1.00 68.19 101 ASP A CA 1
ATOM 772 C C . ASP A 1 101 ? -12.954 -6.419 28.287 1.00 68.19 101 ASP A C 1
ATOM 774 O O . ASP A 1 101 ? -13.414 -6.078 29.379 1.00 68.19 101 ASP A O 1
ATOM 778 N N . LEU A 1 102 ? -12.317 -5.556 27.499 1.00 64.19 102 LEU A N 1
ATOM 779 C CA . LEU A 1 102 ? -12.132 -4.159 27.865 1.00 64.19 102 LEU A CA 1
ATOM 780 C C . LEU A 1 102 ? -13.397 -3.358 27.551 1.00 64.19 102 LEU A C 1
ATOM 782 O O . LEU A 1 102 ? -13.897 -3.342 26.427 1.00 64.19 102 LEU A O 1
ATOM 786 N N . VAL A 1 103 ? -13.890 -2.634 28.543 1.00 72.88 103 VAL A N 1
ATOM 787 C CA . VAL A 1 103 ? -15.049 -1.755 28.434 1.00 72.88 103 VAL A CA 1
ATOM 788 C C . VAL A 1 103 ? -14.698 -0.373 28.956 1.00 72.88 103 VAL A C 1
ATOM 790 O O . VAL A 1 103 ? -13.911 -0.217 29.884 1.00 72.88 103 VAL A O 1
ATOM 793 N N . VAL A 1 104 ? -15.292 0.661 28.374 1.00 73.38 104 VAL A N 1
ATOM 794 C CA . VAL A 1 104 ? -15.242 2.003 28.953 1.00 73.38 104 VAL A CA 1
ATOM 795 C C . VAL A 1 104 ? -16.528 2.210 29.722 1.00 73.38 104 VAL A C 1
ATOM 797 O O . VAL A 1 104 ? -17.618 2.164 29.143 1.00 73.38 104 VAL A O 1
ATOM 800 N N . VAL A 1 105 ? -16.400 2.470 31.019 1.00 79.00 105 VAL A N 1
ATOM 801 C CA . VAL A 1 105 ? -17.534 2.811 31.869 1.00 79.00 105 VAL A CA 1
ATOM 802 C C . VAL A 1 105 ? -17.565 4.289 32.195 1.00 79.00 105 VAL A C 1
ATOM 804 O O . VAL A 1 105 ? -16.543 4.930 32.440 1.00 79.00 105 VAL A O 1
ATOM 807 N N . LYS A 1 106 ? -18.774 4.840 32.219 1.00 78.06 106 LYS A N 1
ATOM 808 C CA . LYS A 1 106 ? -19.053 6.157 32.766 1.00 78.06 106 LYS A CA 1
ATOM 809 C C . LYS A 1 106 ? -19.291 6.011 34.263 1.00 78.06 106 LYS A C 1
ATOM 811 O O . LYS A 1 106 ? -20.359 5.579 34.684 1.00 78.06 106 LYS A O 1
ATOM 816 N N . HIS A 1 107 ? -18.321 6.424 35.069 1.00 75.94 107 HIS A N 1
ATOM 817 C CA . HIS A 1 107 ? -18.461 6.460 36.519 1.00 75.94 107 HIS A CA 1
ATOM 818 C C . HIS A 1 107 ? -18.433 7.916 36.992 1.00 75.94 107 HIS A C 1
ATOM 820 O O . HIS A 1 107 ? -17.455 8.640 36.814 1.00 75.94 107 HIS A O 1
ATOM 826 N N . LYS A 1 108 ? -19.540 8.374 37.588 1.00 74.50 108 LYS A N 1
ATOM 827 C CA . LYS A 1 108 ? -19.757 9.785 37.956 1.00 74.50 108 LYS A CA 1
ATOM 828 C C . LYS A 1 108 ? -19.655 10.719 36.733 1.00 74.50 108 LYS A C 1
ATOM 830 O O . LYS A 1 108 ? -20.558 10.715 35.895 1.00 74.50 108 LYS A O 1
ATOM 835 N N . LYS A 1 109 ? -18.610 11.553 36.650 1.00 63.91 109 LYS A N 1
ATOM 836 C CA . LYS A 1 109 ? -18.375 12.514 35.555 1.00 63.91 109 LYS A CA 1
ATOM 837 C C . LYS A 1 109 ? -17.227 12.106 34.627 1.00 63.91 109 LYS A C 1
ATOM 839 O O . LYS A 1 109 ? -17.006 12.799 33.638 1.00 63.91 109 LYS A O 1
ATOM 844 N N . ASP A 1 110 ? -16.574 10.985 34.911 1.00 60.03 110 ASP A N 1
ATOM 845 C CA . ASP A 1 110 ? -15.380 10.539 34.206 1.00 60.03 110 ASP A CA 1
ATOM 846 C C . ASP A 1 110 ? -15.648 9.234 33.453 1.00 60.03 110 ASP A C 1
ATOM 848 O O . ASP A 1 110 ? -16.570 8.473 33.768 1.00 60.03 110 ASP A O 1
ATOM 852 N N . PHE A 1 111 ? -14.837 8.997 32.427 1.00 73.31 111 PHE A N 1
ATOM 853 C CA . PHE A 1 111 ? -14.842 7.764 31.651 1.00 73.31 111 PHE A CA 1
ATOM 854 C C . PHE A 1 111 ? -13.577 6.988 31.982 1.00 73.31 111 PHE A C 1
ATOM 856 O O . PHE A 1 111 ? -12.482 7.544 31.886 1.00 73.31 111 PHE A O 1
ATOM 863 N N . GLN A 1 112 ? -13.730 5.731 32.386 1.00 68.81 112 GLN A N 1
ATOM 864 C CA . GLN A 1 112 ? -12.623 4.893 32.834 1.00 68.81 112 GLN A CA 1
ATOM 865 C C . GLN A 1 112 ? -12.589 3.587 32.032 1.00 68.81 112 GLN A C 1
ATOM 867 O O . GLN A 1 112 ? -13.638 2.951 31.884 1.00 68.81 112 GLN A O 1
ATOM 872 N N . PRO A 1 113 ? -11.422 3.199 31.485 1.00 71.06 113 PRO A N 1
ATOM 873 C CA . PRO A 1 113 ? -11.235 1.880 30.904 1.00 71.06 113 PRO A CA 1
ATOM 874 C C . PRO A 1 113 ? -11.144 0.833 32.020 1.00 71.06 113 PRO A C 1
ATOM 876 O O . PRO A 1 113 ? -10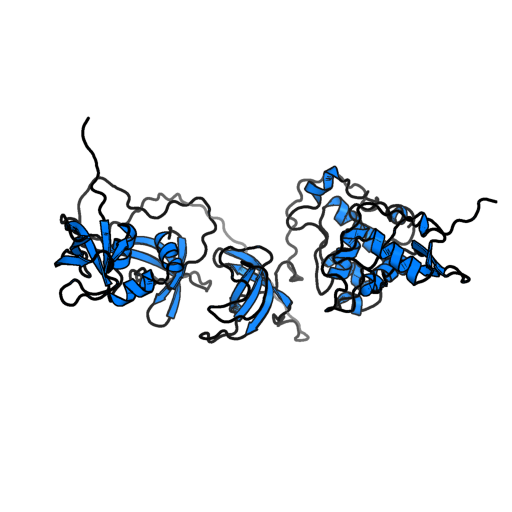.347 0.970 32.951 1.00 71.06 113 PRO A O 1
ATOM 879 N N . CYS A 1 114 ? -11.954 -0.214 31.913 1.00 70.56 114 CYS A N 1
ATOM 880 C CA . CYS A 1 114 ? -11.983 -1.319 32.859 1.00 70.56 114 CYS A CA 1
ATOM 881 C C . CYS A 1 114 ? -12.070 -2.662 32.131 1.00 70.56 114 CYS A C 1
ATOM 883 O O . CYS A 1 114 ? -12.692 -2.759 31.076 1.00 70.56 114 CYS A O 1
ATOM 885 N N . LEU A 1 115 ? -11.503 -3.711 32.715 1.00 73.31 115 LEU A N 1
ATOM 886 C CA . LEU A 1 115 ? -11.645 -5.085 32.239 1.00 73.31 115 LEU A CA 1
ATOM 887 C C . LEU A 1 115 ? -12.852 -5.748 32.903 1.00 73.31 115 LEU A C 1
ATOM 889 O O . LEU A 1 115 ? -13.070 -5.587 34.105 1.00 73.31 115 LEU A O 1
ATOM 893 N N . VAL A 1 116 ? -13.639 -6.498 32.132 1.00 76.56 116 VAL A N 1
ATOM 894 C CA . VAL A 1 116 ? -14.757 -7.290 32.651 1.00 76.56 116 VAL A CA 1
ATOM 895 C C . VAL A 1 116 ? -14.207 -8.451 33.455 1.00 76.56 116 VAL A C 1
ATOM 897 O O . VAL A 1 116 ? -13.678 -9.409 32.911 1.00 76.56 116 VAL A O 1
ATOM 900 N N . ARG A 1 117 ? -14.368 -8.407 34.770 1.00 77.69 117 ARG A N 1
ATOM 901 C CA . ARG A 1 117 ? -13.915 -9.485 35.640 1.00 77.69 117 ARG A CA 1
ATOM 902 C C . ARG A 1 117 ? -14.946 -10.599 35.736 1.00 77.69 117 ARG A C 1
ATOM 904 O O . ARG A 1 117 ? -14.597 -11.774 35.687 1.00 77.69 117 ARG A O 1
ATOM 911 N N . ASN A 1 118 ? -16.213 -10.238 35.936 1.00 79.25 118 ASN A N 1
ATOM 912 C CA . ASN A 1 118 ? -17.281 -11.219 36.087 1.00 79.25 118 ASN A CA 1
ATOM 913 C C . ASN A 1 118 ? -18.668 -10.629 35.805 1.00 79.25 118 ASN A C 1
ATOM 915 O O . ASN A 1 118 ? -18.900 -9.429 35.967 1.00 79.25 118 ASN A O 1
ATOM 919 N N . LEU A 1 119 ? -19.608 -11.505 35.456 1.00 84.12 119 LEU A N 1
ATOM 920 C CA . LEU A 1 119 ? -21.033 -11.210 35.398 1.00 84.12 119 LEU A CA 1
ATOM 921 C C . LEU A 1 119 ? -21.677 -11.649 36.716 1.00 84.12 119 LEU A C 1
ATOM 923 O O . LEU A 1 119 ? -21.604 -12.812 37.108 1.00 84.12 119 LEU A O 1
ATOM 927 N N . ILE A 1 120 ? -22.315 -10.718 37.413 1.00 83.94 120 ILE A N 1
ATOM 928 C CA . ILE A 1 120 ? -22.840 -10.956 38.755 1.00 83.94 120 ILE A CA 1
ATOM 929 C C . ILE A 1 120 ? -24.366 -10.934 38.790 1.00 83.94 120 ILE A C 1
ATOM 931 O O . ILE A 1 120 ? -25.019 -10.094 38.171 1.00 83.94 120 ILE A O 1
ATOM 935 N N . GLN A 1 121 ? -24.940 -11.842 39.578 1.00 82.75 121 GLN A N 1
ATOM 936 C CA . GLN A 1 121 ? -26.374 -11.879 39.856 1.00 82.75 121 GLN A CA 1
ATOM 937 C C . GLN A 1 121 ? -26.701 -11.003 41.072 1.00 82.75 121 GLN A C 1
ATOM 939 O O . GLN A 1 121 ? -26.210 -11.225 42.181 1.00 82.75 121 GLN A O 1
ATOM 944 N N . ILE A 1 122 ? -27.569 -10.016 40.868 1.00 74.56 122 ILE A N 1
ATOM 945 C CA . ILE A 1 122 ? -27.985 -9.027 41.861 1.00 74.56 122 ILE A CA 1
ATOM 946 C C . ILE A 1 122 ? -29.459 -9.278 42.213 1.00 74.56 122 ILE A C 1
ATOM 948 O O . ILE A 1 122 ? -30.346 -9.221 41.361 1.00 74.56 122 ILE A O 1
ATOM 952 N N . GLY A 1 123 ? -29.735 -9.577 43.485 1.00 69.00 123 GLY A N 1
ATOM 953 C CA . GLY A 1 123 ? -31.092 -9.821 43.991 1.00 69.00 123 GLY A CA 1
ATOM 954 C C . GLY A 1 123 ? -31.155 -10.872 45.104 1.00 69.00 123 GLY A C 1
ATOM 955 O O . GLY A 1 123 ? -30.167 -11.528 45.427 1.00 69.00 123 GLY A O 1
ATOM 956 N N . LYS A 1 124 ? -32.331 -11.042 45.725 1.00 58.16 124 LYS A N 1
ATOM 957 C CA . LYS A 1 124 ? -32.560 -12.109 46.717 1.00 58.16 124 LYS A CA 1
ATOM 958 C C . LYS A 1 124 ? -32.729 -13.448 45.986 1.00 58.16 124 LYS A C 1
ATOM 960 O O . LYS A 1 124 ? -33.678 -13.593 45.220 1.00 58.16 124 LYS A O 1
ATOM 965 N N . LYS A 1 125 ? -31.834 -14.412 46.240 1.00 52.19 125 LYS A N 1
ATOM 966 C CA . LYS A 1 125 ? -31.987 -15.810 45.796 1.00 52.19 125 LYS A CA 1
ATOM 967 C C . LYS A 1 125 ? -33.263 -16.418 46.408 1.00 52.19 125 LYS A C 1
ATOM 969 O O . LYS A 1 125 ? -33.571 -16.152 47.570 1.00 52.19 125 LYS A O 1
ATOM 974 N N . ASP A 1 126 ? -33.959 -17.220 45.607 1.00 52.59 126 ASP A N 1
ATOM 975 C CA . ASP A 1 126 ? -34.990 -18.188 46.013 1.00 52.59 126 ASP A CA 1
ATOM 976 C C . ASP A 1 126 ? -36.385 -17.647 46.384 1.00 52.59 126 ASP A C 1
ATOM 978 O O . ASP A 1 126 ? -36.915 -17.905 47.465 1.00 52.59 126 ASP A O 1
ATOM 982 N N . LYS A 1 127 ? -37.045 -16.960 45.440 1.00 54.47 127 LYS A N 1
ATOM 983 C CA . LYS A 1 127 ? -38.519 -16.953 45.366 1.00 54.47 127 LYS A CA 1
ATOM 984 C C . LYS A 1 127 ? -38.980 -17.339 43.953 1.00 54.47 127 LYS A C 1
ATOM 986 O O . LYS A 1 127 ? -38.474 -16.749 42.995 1.00 54.47 127 LYS A O 1
ATOM 991 N N . PRO A 1 128 ? -39.927 -18.285 43.796 1.00 51.94 128 PRO A N 1
ATOM 992 C CA . PRO A 1 128 ? -40.479 -18.620 42.486 1.00 51.94 128 PRO A CA 1
ATOM 993 C C . PRO A 1 128 ? -41.116 -17.371 41.859 1.00 51.94 128 PRO A C 1
ATOM 995 O O . PRO A 1 128 ? -41.898 -16.676 42.506 1.00 51.94 128 PRO A O 1
ATOM 998 N N . GLY A 1 129 ? -40.734 -17.056 40.617 1.00 61.81 129 GLY A N 1
ATOM 999 C CA . GLY A 1 129 ? -41.251 -15.905 39.863 1.00 61.81 129 GLY A CA 1
ATOM 1000 C C . GLY A 1 129 ? -40.410 -14.619 39.902 1.00 61.81 129 GLY A C 1
ATOM 1001 O O . GLY A 1 129 ? -40.863 -13.608 39.372 1.00 61.81 129 GLY A O 1
ATOM 1002 N N . VAL A 1 130 ? -39.205 -14.621 40.487 1.00 68.69 130 VAL A N 1
ATOM 1003 C CA . VAL A 1 130 ? -38.284 -13.461 40.487 1.00 68.69 130 VAL A CA 1
ATOM 1004 C C . VAL A 1 130 ? -37.274 -13.573 39.341 1.00 68.69 130 VAL A C 1
ATOM 1006 O O . VAL A 1 130 ? -36.545 -14.562 39.259 1.00 68.69 130 VAL A O 1
ATOM 1009 N N . LEU A 1 131 ? -37.194 -12.549 38.482 1.00 78.56 131 LEU A N 1
ATOM 1010 C CA . LEU A 1 131 ? -36.150 -12.449 37.457 1.00 78.56 131 LEU A CA 1
ATOM 1011 C C . LEU A 1 131 ? -34.909 -11.785 38.069 1.00 78.56 131 LEU A C 1
ATOM 1013 O O . LEU A 1 131 ? -34.972 -10.650 38.546 1.00 78.56 131 LEU A O 1
ATOM 1017 N N . GLN A 1 132 ? -33.790 -12.511 38.092 1.00 81.62 132 GLN A N 1
ATOM 1018 C CA . GLN A 1 132 ? -32.532 -12.024 38.663 1.00 81.62 132 GLN A CA 1
ATOM 1019 C C . GLN A 1 132 ? -31.926 -10.918 37.802 1.00 81.62 132 GLN A C 1
ATOM 1021 O O . GLN A 1 132 ? -31.946 -11.003 36.580 1.00 81.62 132 GLN A O 1
ATOM 1026 N N . MET A 1 133 ? -31.370 -9.891 38.434 1.00 86.12 133 MET A N 1
ATOM 1027 C CA . MET A 1 133 ? -30.745 -8.778 37.725 1.00 86.12 133 MET A CA 1
ATOM 1028 C C . MET A 1 133 ? -29.277 -9.114 37.467 1.00 86.12 133 MET A C 1
ATOM 1030 O O . MET A 1 133 ? -28.647 -9.743 38.316 1.00 86.12 133 MET A O 1
ATOM 1034 N N . LEU A 1 134 ? -28.734 -8.698 36.326 1.00 86.94 134 LEU A N 1
ATOM 1035 C CA . LEU A 1 134 ? -27.327 -8.917 35.989 1.00 86.94 134 LEU A CA 1
ATOM 1036 C C . LEU A 1 134 ? -26.567 -7.590 35.941 1.00 86.94 134 LEU A C 1
ATOM 1038 O O . LEU A 1 134 ? -27.070 -6.596 35.415 1.00 86.94 134 LEU A O 1
ATOM 1042 N N . GLY A 1 135 ? -25.357 -7.591 36.495 1.00 87.00 135 GLY A N 1
ATOM 1043 C CA . GLY A 1 135 ? -24.411 -6.477 36.440 1.00 87.00 135 GLY A CA 1
ATOM 1044 C C . GLY A 1 135 ? -22.985 -6.970 36.218 1.00 87.00 135 GLY A C 1
ATOM 1045 O O . GLY A 1 135 ? -22.730 -8.172 36.252 1.00 87.00 135 GLY A O 1
ATOM 1046 N N . PHE A 1 136 ? -22.059 -6.043 36.005 1.00 88.31 136 PHE A N 1
ATOM 1047 C CA . PHE A 1 136 ? -20.659 -6.346 35.724 1.00 88.31 136 PHE A CA 1
ATOM 1048 C C . PHE A 1 136 ? -19.769 -5.958 36.907 1.00 88.31 136 PHE A C 1
ATOM 1050 O O . PHE A 1 136 ? -19.857 -4.846 37.438 1.00 88.31 136 PHE A O 1
ATOM 1057 N N . GLU A 1 137 ? -18.908 -6.886 37.318 1.00 84.19 137 GLU A N 1
ATOM 1058 C CA . GLU A 1 137 ? -17.740 -6.605 38.152 1.00 84.19 137 GLU A CA 1
ATOM 1059 C C . GLU A 1 137 ? -16.580 -6.257 37.218 1.00 84.19 137 GLU A C 1
ATOM 1061 O O . GLU A 1 137 ? -16.288 -7.026 36.301 1.00 84.19 137 GLU A O 1
ATOM 1066 N N . LEU A 1 138 ? -15.951 -5.099 37.427 1.00 82.38 138 LEU A N 1
ATOM 1067 C CA . LEU A 1 138 ? -14.914 -4.572 36.543 1.00 82.38 138 LEU A CA 1
ATOM 1068 C C . LEU A 1 138 ? -13.641 -4.230 37.325 1.00 82.38 138 LEU A C 1
ATOM 1070 O O . LEU A 1 138 ? -13.735 -3.680 38.424 1.00 82.38 138 LEU A O 1
ATOM 1074 N N . ASP A 1 139 ? -12.479 -4.491 36.730 1.00 74.62 139 ASP A N 1
ATOM 1075 C CA . ASP A 1 139 ? -11.167 -4.108 37.261 1.00 74.62 139 ASP A CA 1
ATOM 1076 C C . ASP A 1 139 ? -10.620 -2.891 36.489 1.00 74.62 139 ASP A C 1
ATOM 1078 O O . ASP A 1 139 ? -10.676 -2.851 35.261 1.00 74.62 139 ASP A O 1
ATOM 1082 N N . LEU A 1 140 ? -10.115 -1.875 37.198 1.00 72.62 140 LEU A N 1
ATOM 1083 C CA . LEU A 1 140 ? -9.547 -0.665 36.585 1.00 72.62 140 LEU A CA 1
ATOM 1084 C C . LEU A 1 140 ? -8.235 -0.977 35.856 1.00 72.62 140 LEU A C 1
ATOM 1086 O O . LEU A 1 140 ? -7.392 -1.707 36.374 1.00 72.62 140 LEU A O 1
ATOM 1090 N N . VAL A 1 141 ? -8.037 -0.366 34.687 1.00 64.25 141 VAL A N 1
ATOM 1091 C CA . VAL A 1 141 ? -6.757 -0.409 33.971 1.00 64.25 141 VAL A CA 1
ATOM 1092 C C . VAL A 1 141 ? -5.905 0.784 34.416 1.00 64.25 141 VAL A C 1
ATOM 1094 O O . VAL A 1 141 ? -6.117 1.904 33.949 1.00 64.25 141 VAL A O 1
ATOM 1097 N N . ASP A 1 142 ? -4.965 0.567 35.340 1.00 53.84 142 ASP A N 1
ATOM 1098 C CA . ASP A 1 142 ? -4.033 1.611 35.791 1.00 53.84 142 ASP A CA 1
ATOM 1099 C C . ASP A 1 142 ? -3.003 1.935 34.694 1.00 53.84 142 ASP A C 1
ATOM 1101 O O . ASP A 1 142 ? -2.213 1.092 34.273 1.00 53.84 142 ASP A O 1
ATOM 1105 N N . THR A 1 143 ? -2.987 3.187 34.233 1.00 40.91 143 THR A N 1
ATOM 1106 C CA . THR A 1 143 ? -2.065 3.695 33.198 1.00 40.91 143 THR A CA 1
ATOM 1107 C C . THR A 1 143 ? -0.711 4.172 33.740 1.00 40.91 143 THR A C 1
ATOM 1109 O O . THR A 1 143 ? -0.042 4.978 33.095 1.00 40.91 143 THR A O 1
ATOM 1112 N N . GLN A 1 144 ? -0.277 3.714 34.914 1.00 36.44 144 GLN A N 1
ATOM 1113 C CA . GLN A 1 144 ? 1.025 4.075 35.482 1.00 36.44 144 GLN A CA 1
ATOM 1114 C C . GLN A 1 144 ? 1.701 2.843 36.086 1.00 36.44 144 GLN A C 1
ATOM 1116 O O . GLN A 1 144 ? 1.146 2.176 36.956 1.00 36.44 144 GLN A O 1
ATOM 1121 N N . HIS A 1 145 ? 2.913 2.539 35.615 1.00 37.28 145 HIS A N 1
ATOM 1122 C CA . HIS A 1 145 ? 3.815 1.635 36.315 1.00 37.28 145 HIS A CA 1
ATOM 1123 C C . HIS A 1 145 ? 4.193 2.271 37.653 1.00 37.28 145 HIS A C 1
ATOM 1125 O O . HIS A 1 145 ? 5.073 3.118 37.692 1.00 37.28 145 HIS A O 1
ATOM 1131 N N . ASP A 1 146 ? 3.547 1.834 38.729 1.00 28.86 146 ASP A N 1
ATOM 1132 C CA . ASP A 1 146 ? 4.128 1.843 40.067 1.00 28.86 146 ASP A CA 1
ATOM 1133 C C . ASP A 1 146 ? 3.640 0.600 40.816 1.00 28.86 146 ASP A C 1
ATOM 1135 O O . ASP A 1 146 ? 2.528 0.517 41.342 1.00 28.86 146 ASP A O 1
ATOM 1139 N N . ILE A 1 147 ? 4.500 -0.417 40.846 1.00 37.28 147 ILE A N 1
ATOM 1140 C CA . ILE A 1 147 ? 4.374 -1.509 41.804 1.00 37.28 147 ILE A CA 1
ATOM 1141 C C . ILE A 1 147 ? 4.812 -0.923 43.142 1.00 37.28 147 ILE A C 1
ATOM 1143 O O . ILE A 1 147 ? 6.007 -0.752 43.353 1.00 37.28 147 ILE A O 1
ATOM 1147 N N . LEU A 1 148 ? 3.856 -0.622 44.026 1.00 34.19 148 LEU A N 1
ATOM 1148 C CA . LEU A 1 148 ? 3.882 -0.953 45.459 1.00 34.19 148 LEU A CA 1
ATOM 1149 C C . LEU A 1 148 ? 2.724 -0.268 46.204 1.00 34.19 148 LEU A C 1
ATOM 1151 O O . LEU A 1 148 ? 2.676 0.943 46.383 1.00 34.19 148 LEU A O 1
ATOM 1155 N N . SER A 1 149 ? 1.859 -1.112 46.769 1.00 35.44 149 SER A N 1
ATOM 1156 C CA . SER A 1 149 ? 0.895 -0.817 47.835 1.00 35.44 149 SER A CA 1
ATOM 1157 C C . SER A 1 149 ? -0.242 0.165 47.513 1.00 35.44 149 SER A C 1
ATOM 1159 O O . SER A 1 149 ? -0.094 1.380 47.570 1.00 35.44 149 SER A O 1
ATOM 1161 N N . LYS A 1 150 ? -1.451 -0.385 47.364 1.00 32.12 150 LYS A N 1
ATOM 1162 C CA . LYS A 1 150 ? -2.598 0.015 48.193 1.00 32.12 150 LYS A CA 1
ATOM 1163 C C . LYS A 1 150 ? -3.733 -0.987 48.035 1.00 32.12 150 LYS A C 1
ATOM 1165 O O . LYS A 1 150 ? -4.139 -1.341 46.939 1.00 32.12 150 LYS A O 1
ATOM 1170 N N . THR A 1 151 ? -4.218 -1.450 49.177 1.00 38.97 151 THR A N 1
ATOM 1171 C CA . THR A 1 151 ? -5.465 -2.184 49.371 1.00 38.97 151 THR A CA 1
ATOM 1172 C C . THR A 1 151 ? -6.621 -1.460 48.678 1.00 38.97 151 THR A C 1
ATOM 1174 O O . THR A 1 151 ? -7.120 -0.449 49.170 1.00 38.97 151 THR A O 1
ATOM 1177 N N . THR A 1 152 ? -7.039 -1.959 47.517 1.00 31.95 152 THR A N 1
ATOM 1178 C CA . THR A 1 152 ? -8.111 -1.362 46.719 1.00 31.95 152 THR A CA 1
ATOM 1179 C C . THR A 1 152 ? -9.467 -1.693 47.336 1.00 31.95 152 THR A C 1
ATOM 1181 O O . THR A 1 152 ? -9.852 -2.855 47.481 1.00 31.95 152 THR A O 1
ATOM 1184 N N . VAL A 1 153 ? -10.192 -0.649 47.730 1.00 34.78 153 VAL A N 1
ATOM 1185 C CA . VAL A 1 153 ? -11.611 -0.707 48.100 1.00 34.78 153 VAL A CA 1
ATOM 1186 C C . VAL A 1 153 ? -12.385 -1.342 46.930 1.00 34.78 153 VAL A C 1
ATOM 1188 O O . VAL A 1 153 ? -12.159 -0.925 45.794 1.00 34.78 153 VAL A O 1
ATOM 1191 N N . PRO A 1 154 ? -13.265 -2.340 47.151 1.00 40.84 154 PRO A N 1
ATOM 1192 C CA . PRO A 1 154 ? -13.990 -2.985 46.059 1.00 40.84 154 PRO A CA 1
ATOM 1193 C C . PRO A 1 154 ? -14.843 -1.957 45.305 1.00 40.84 154 PRO A C 1
ATOM 1195 O O . PRO A 1 154 ? -15.644 -1.240 45.909 1.00 40.84 154 PRO A O 1
ATOM 1198 N N . LEU A 1 155 ? -14.638 -1.873 43.988 1.00 51.72 155 LEU A N 1
ATOM 1199 C CA . LEU A 1 155 ? -15.396 -0.995 43.099 1.00 51.72 155 LEU A CA 1
ATOM 1200 C C . LEU A 1 155 ? -16.896 -1.348 43.131 1.00 51.72 155 LEU A C 1
ATOM 1202 O O . LEU A 1 155 ? -17.252 -2.515 43.323 1.00 51.72 155 LEU A O 1
ATOM 1206 N N . PRO A 1 156 ? -17.794 -0.359 42.955 1.00 65.62 156 PRO A N 1
ATOM 1207 C CA . PRO A 1 156 ? -19.225 -0.612 42.837 1.00 65.62 156 PRO A CA 1
ATOM 1208 C C . PRO A 1 156 ? -19.534 -1.449 41.589 1.00 65.62 156 PRO A C 1
ATOM 1210 O O . PRO A 1 156 ? -18.845 -1.365 40.579 1.00 65.62 156 PRO A O 1
ATOM 1213 N N . PHE A 1 157 ? -20.595 -2.248 41.654 1.00 79.62 157 PHE A N 1
ATOM 1214 C CA . PHE A 1 157 ? -21.087 -3.028 40.520 1.00 79.62 157 PHE A CA 1
ATOM 1215 C C . PHE A 1 157 ? -21.668 -2.125 39.426 1.00 79.62 157 PHE A C 1
ATOM 1217 O O . PHE A 1 157 ? -22.455 -1.227 39.730 1.00 79.62 157 PHE A O 1
ATOM 1224 N N . PHE A 1 158 ? -21.331 -2.395 38.163 1.00 86.25 158 PHE A N 1
ATOM 1225 C CA . PHE A 1 158 ? -21.735 -1.573 37.021 1.00 86.25 158 PHE A CA 1
ATOM 1226 C C . PHE A 1 158 ? -22.936 -2.171 36.287 1.00 86.25 158 PHE A C 1
ATOM 1228 O O . PHE A 1 158 ? -23.026 -3.383 36.075 1.00 86.25 158 PHE A O 1
ATOM 1235 N N . SER A 1 159 ? -23.881 -1.323 35.889 1.00 88.81 159 SER A N 1
ATOM 1236 C CA . SER A 1 159 ? -24.998 -1.711 35.032 1.00 88.81 159 SER A CA 1
ATOM 1237 C C . SER A 1 159 ? -24.601 -1.672 33.558 1.00 88.81 159 SER A C 1
ATOM 1239 O O . SER A 1 159 ? -23.667 -0.978 33.160 1.00 88.81 159 SER A O 1
ATOM 1241 N N . ALA A 1 160 ? -25.370 -2.357 32.709 1.00 87.31 160 ALA A N 1
ATOM 1242 C CA . ALA A 1 160 ? -25.180 -2.297 31.260 1.00 87.31 160 ALA A CA 1
ATOM 1243 C C . ALA A 1 160 ? -25.248 -0.859 30.698 1.00 87.31 160 ALA A C 1
ATOM 1245 O O . ALA A 1 160 ? -24.654 -0.576 29.669 1.00 87.31 160 ALA A O 1
ATOM 1246 N N . ALA A 1 161 ? -25.941 0.070 31.370 1.00 86.19 161 ALA A N 1
ATOM 1247 C CA . ALA A 1 161 ? -26.036 1.465 30.932 1.00 86.19 161 ALA A CA 1
ATOM 1248 C C . ALA A 1 161 ? -24.845 2.339 31.353 1.00 86.19 161 ALA A C 1
ATOM 1250 O O . ALA A 1 161 ? -24.759 3.485 30.894 1.00 86.19 161 ALA A O 1
ATOM 1251 N N . ASP A 1 162 ? -23.978 1.827 32.230 1.00 87.69 162 ASP A N 1
ATOM 1252 C CA . ASP A 1 162 ? -22.732 2.485 32.619 1.00 87.69 162 ASP A CA 1
ATOM 1253 C C . ASP A 1 162 ? -21.624 2.192 31.604 1.00 87.69 162 ASP A C 1
ATOM 1255 O O . ASP A 1 162 ? -20.730 3.015 31.431 1.00 87.69 162 ASP A O 1
ATOM 1259 N N . ILE A 1 163 ? -21.712 1.072 30.878 1.00 82.62 163 ILE A N 1
ATOM 1260 C CA . ILE A 1 163 ? -20.817 0.738 29.768 1.00 82.62 163 ILE A CA 1
ATOM 1261 C C . ILE A 1 163 ? -21.190 1.595 28.559 1.00 82.62 163 ILE A C 1
ATOM 1263 O O . ILE A 1 163 ? -22.267 1.462 27.981 1.00 82.62 163 ILE A O 1
ATOM 1267 N N . VAL A 1 164 ? -20.289 2.498 28.179 1.00 79.38 164 VAL A N 1
ATOM 1268 C CA . VAL A 1 164 ? -20.489 3.412 27.045 1.00 79.38 164 VAL A CA 1
ATOM 1269 C C . VAL A 1 164 ? -19.771 2.954 25.784 1.00 79.38 164 VAL A C 1
ATOM 1271 O O . VAL A 1 164 ? -20.110 3.408 24.693 1.00 79.38 164 VAL A O 1
ATOM 1274 N N . GLN A 1 165 ? -18.796 2.057 25.927 1.00 73.00 165 GLN A N 1
ATOM 1275 C CA . GLN A 1 165 ? -18.050 1.481 24.819 1.00 73.00 165 GLN A CA 1
ATOM 1276 C C . GLN A 1 165 ? -17.552 0.088 25.204 1.00 73.00 165 GLN A C 1
ATOM 1278 O O . GLN A 1 165 ? -17.107 -0.123 26.330 1.00 73.00 165 GLN A O 1
ATOM 1283 N N . VAL A 1 166 ? -17.602 -0.839 24.254 1.00 69.62 166 VAL A N 1
ATOM 1284 C CA . VAL A 1 166 ? -16.989 -2.166 24.350 1.00 69.62 166 VAL A CA 1
ATOM 1285 C C . VAL A 1 166 ? -15.828 -2.196 23.363 1.00 69.62 166 VAL A C 1
ATOM 1287 O O . VAL A 1 166 ? -15.996 -1.789 22.211 1.00 69.62 166 VAL A O 1
ATOM 1290 N N . ALA A 1 167 ? -14.644 -2.597 23.819 1.00 52.53 167 ALA A N 1
ATOM 1291 C CA . ALA A 1 167 ? -13.494 -2.775 22.949 1.00 52.53 167 ALA A CA 1
ATOM 1292 C C . ALA A 1 167 ? -13.674 -4.039 22.086 1.00 52.53 167 ALA A C 1
ATOM 1294 O O . ALA A 1 167 ? -14.300 -4.999 22.534 1.00 52.53 167 ALA A O 1
ATOM 1295 N N . PRO A 1 168 ? -13.135 -4.076 20.859 1.00 46.09 168 PRO A N 1
ATOM 1296 C CA . PRO A 1 168 ? -13.250 -5.246 19.997 1.00 46.09 168 PRO A CA 1
ATOM 1297 C C . PRO A 1 168 ? -12.437 -6.426 20.553 1.00 46.09 168 PRO A C 1
ATOM 1299 O O . PRO A 1 168 ? -11.215 -6.342 20.705 1.00 46.09 168 PRO A O 1
ATOM 1302 N N . SER A 1 169 ? -13.103 -7.548 20.818 1.00 42.19 169 SER A N 1
ATOM 1303 C CA . SER A 1 169 ? -12.464 -8.807 21.211 1.00 42.19 169 SER A CA 1
ATOM 1304 C C . SER A 1 169 ? -12.094 -9.607 19.953 1.00 42.19 169 SER A C 1
ATOM 1306 O O . SER A 1 169 ? -12.963 -10.141 19.272 1.00 42.19 169 SER A O 1
ATOM 1308 N N . HIS A 1 170 ? -10.807 -9.716 19.614 1.00 39.16 170 HIS A N 1
ATOM 1309 C CA . HIS A 1 170 ? -10.340 -10.409 18.397 1.00 39.16 170 HIS A CA 1
ATOM 1310 C C . HIS A 1 170 ? -10.146 -11.931 18.555 1.00 39.16 170 HIS A C 1
ATOM 1312 O O . HIS A 1 170 ? -9.278 -12.517 17.913 1.00 39.16 170 HIS A O 1
ATOM 1318 N N . LEU A 1 171 ? -10.924 -12.603 19.406 1.00 34.09 171 LEU A N 1
ATOM 1319 C CA . LEU A 1 171 ? -10.766 -14.043 19.640 1.00 34.09 171 LEU A CA 1
ATOM 1320 C C . LEU A 1 171 ? -12.019 -14.808 19.213 1.00 34.09 171 LEU A C 1
ATOM 1322 O O . LEU A 1 171 ? -13.004 -14.864 19.941 1.00 34.09 171 LEU A O 1
ATOM 1326 N N . ASN A 1 172 ? -11.936 -15.460 18.050 1.00 31.58 172 ASN A N 1
ATOM 1327 C CA . ASN A 1 172 ? -12.972 -16.314 17.449 1.00 31.58 172 ASN A CA 1
ATOM 1328 C C . ASN A 1 172 ? -13.227 -17.651 18.185 1.00 31.58 172 ASN A C 1
ATOM 1330 O O . ASN A 1 172 ? -13.756 -18.594 17.607 1.00 31.58 172 ASN A O 1
ATOM 1334 N N . THR A 1 173 ? -12.924 -17.740 19.478 1.00 38.88 173 THR A N 1
ATOM 1335 C CA . THR A 1 173 ? -13.277 -18.895 20.318 1.00 38.88 173 THR A CA 1
ATOM 1336 C C . THR A 1 173 ? -13.436 -18.432 21.758 1.00 38.88 173 THR A C 1
ATOM 1338 O O . THR A 1 173 ? -12.524 -18.565 22.571 1.00 38.88 173 THR A O 1
ATOM 1341 N N . ARG A 1 174 ? -14.585 -17.838 22.090 1.00 45.03 174 ARG A N 1
ATOM 1342 C CA . ARG A 1 174 ? -14.946 -17.543 23.483 1.00 45.03 174 ARG A CA 1
ATOM 1343 C C . ARG A 1 174 ? -16.417 -17.864 23.723 1.00 45.03 174 ARG A C 1
ATOM 1345 O O . ARG A 1 174 ? -17.278 -17.494 22.928 1.00 45.03 174 ARG A O 1
ATOM 1352 N N . GLN A 1 175 ? -16.699 -18.582 24.809 1.00 44.84 175 GLN A N 1
ATOM 1353 C CA . GLN A 1 175 ? -18.066 -18.793 25.276 1.00 44.84 175 GLN A CA 1
ATOM 1354 C C . GLN A 1 175 ? -18.532 -17.528 26.018 1.00 44.84 175 GLN A C 1
ATOM 1356 O O . GLN A 1 175 ? -17.813 -17.065 26.905 1.00 44.84 175 GLN A O 1
ATOM 1361 N N . PRO A 1 176 ? -19.709 -16.966 25.686 1.00 51.78 176 PRO A N 1
ATOM 1362 C CA . PRO A 1 176 ? -20.298 -15.869 26.449 1.00 51.78 176 PRO A CA 1
ATOM 1363 C C . PRO A 1 176 ? -20.490 -16.278 27.913 1.00 51.78 176 PRO A C 1
ATOM 1365 O O . PRO A 1 176 ? -20.797 -17.444 28.177 1.00 51.78 176 PRO A O 1
ATOM 1368 N N . LEU A 1 177 ? -20.384 -15.331 28.851 1.00 51.66 177 LEU A N 1
ATOM 1369 C CA . LEU A 1 177 ? -20.749 -15.559 30.254 1.00 51.66 177 LEU A CA 1
ATOM 1370 C C . LEU A 1 177 ? -22.236 -15.966 30.326 1.00 51.66 177 LEU A C 1
ATOM 1372 O O . LEU A 1 177 ? -23.130 -15.122 30.262 1.00 51.66 177 LEU A O 1
ATOM 1376 N N . ARG A 1 178 ? -22.513 -17.275 30.404 1.00 48.62 178 ARG A N 1
ATOM 1377 C CA . ARG A 1 178 ? -23.857 -17.853 30.561 1.00 48.62 178 ARG A CA 1
ATOM 1378 C C . ARG A 1 178 ? -23.990 -18.526 31.922 1.00 48.62 178 ARG A C 1
ATOM 1380 O O . ARG A 1 178 ? -23.021 -19.062 32.451 1.00 48.62 178 ARG A O 1
ATOM 1387 N N . ASP A 1 179 ? -25.205 -18.480 32.466 1.00 40.22 179 ASP A N 1
ATOM 1388 C CA . ASP A 1 179 ? -25.566 -19.058 33.763 1.00 40.22 179 ASP A CA 1
ATOM 1389 C C . ASP A 1 179 ? -25.130 -20.538 33.844 1.00 40.22 179 ASP A C 1
ATOM 1391 O O . ASP A 1 179 ? -25.685 -21.392 33.154 1.00 40.22 179 ASP A O 1
ATOM 1395 N N . SER A 1 180 ? -24.141 -20.846 34.689 1.00 33.16 180 SER A N 1
ATOM 1396 C CA . SER A 1 180 ? -23.794 -22.228 35.038 1.00 33.16 180 SER A CA 1
ATOM 1397 C C . SER A 1 180 ? -24.767 -22.745 36.100 1.00 33.16 180 SER A C 1
ATOM 1399 O O . SER A 1 180 ? -24.983 -22.098 37.130 1.00 33.16 180 SER A O 1
ATOM 1401 N N . VAL A 1 181 ? -25.377 -23.902 35.838 1.00 31.27 181 VAL A N 1
ATOM 1402 C CA . VAL A 1 181 ? -26.232 -24.625 36.785 1.00 31.27 181 VAL A CA 1
ATOM 1403 C C . VAL A 1 181 ? -25.315 -25.404 37.724 1.00 31.27 181 VAL A C 1
ATOM 1405 O O . VAL A 1 181 ? -24.644 -26.325 37.270 1.00 31.27 181 VAL A O 1
ATOM 1408 N N . ASP A 1 182 ? -25.293 -25.062 39.015 1.00 27.44 182 ASP A N 1
ATOM 1409 C CA . ASP A 1 182 ? -24.592 -25.874 40.015 1.00 27.44 182 ASP A CA 1
ATOM 1410 C C . ASP A 1 182 ? -25.489 -26.251 41.202 1.00 27.44 182 ASP A C 1
ATOM 1412 O O . ASP A 1 182 ? -26.222 -25.436 41.782 1.00 27.44 182 ASP A O 1
ATOM 1416 N N . LEU A 1 183 ? -25.429 -27.543 41.510 1.00 28.25 183 LEU A N 1
ATOM 1417 C CA . LEU A 1 183 ? -26.184 -28.279 42.508 1.00 28.25 183 LEU A CA 1
ATOM 1418 C C . LEU A 1 183 ? -25.567 -28.050 43.893 1.00 28.25 183 LEU A C 1
ATOM 1420 O O . LEU A 1 183 ? -24.616 -28.708 44.279 1.00 28.25 183 LEU A O 1
ATOM 1424 N N . GLY A 1 184 ? -26.196 -27.160 44.664 1.00 26.41 184 GLY A N 1
ATOM 1425 C CA . GLY A 1 184 ? -26.285 -27.213 46.128 1.00 26.41 184 GLY A CA 1
ATOM 1426 C C . GLY A 1 184 ? -24.991 -27.130 46.956 1.00 26.41 184 GLY A C 1
ATOM 1427 O O . GLY A 1 184 ? -24.265 -28.098 47.081 1.00 26.41 184 GLY A O 1
ATOM 1428 N N . LEU A 1 185 ? -24.836 -26.058 47.747 1.00 28.83 185 LEU A N 1
ATOM 1429 C CA . LEU A 1 185 ? -24.984 -26.119 49.214 1.00 28.83 185 LEU A CA 1
ATOM 1430 C C . LEU A 1 185 ? -24.927 -24.712 49.865 1.00 28.83 185 LEU A C 1
ATOM 1432 O O . LEU A 1 185 ? -24.002 -23.925 49.720 1.00 28.83 185 LEU A O 1
ATOM 1436 N N . LYS A 1 186 ? -26.009 -24.439 50.596 1.00 31.00 186 LYS A N 1
ATOM 1437 C CA . LYS A 1 186 ? -26.379 -23.391 51.569 1.00 31.00 186 LYS A CA 1
ATOM 1438 C C . LYS A 1 186 ? -25.276 -22.478 52.177 1.00 31.00 186 LYS A C 1
ATOM 1440 O O . LYS A 1 186 ? -24.565 -22.908 53.078 1.00 31.00 186 LYS A O 1
ATOM 1445 N N . ARG A 1 187 ? -25.346 -21.157 51.915 1.00 26.61 187 ARG A N 1
ATOM 1446 C CA . ARG A 1 187 ? -25.730 -20.037 52.840 1.00 26.61 187 ARG A CA 1
ATOM 1447 C C . ARG A 1 187 ? -25.395 -18.658 52.215 1.00 26.61 187 ARG A C 1
ATOM 1449 O O . ARG A 1 187 ? -24.656 -18.566 51.249 1.00 26.61 187 ARG A O 1
ATOM 1456 N N . LYS A 1 188 ? -26.069 -17.605 52.698 1.00 28.67 188 LYS A N 1
ATOM 1457 C CA . LYS A 1 188 ? -26.339 -16.310 52.030 1.00 28.67 188 LYS A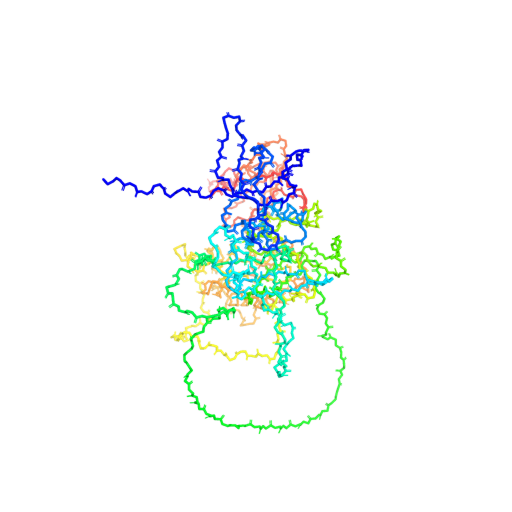 CA 1
ATOM 1458 C C . LYS A 1 188 ? -25.121 -15.405 51.737 1.00 28.67 188 LYS A C 1
ATOM 1460 O O . LYS A 1 188 ? -24.258 -15.240 52.586 1.00 28.67 188 LYS A O 1
ATOM 1465 N N . ALA A 1 189 ? -25.281 -14.681 50.616 1.00 35.28 189 ALA A N 1
ATOM 1466 C CA . ALA A 1 189 ? -24.660 -13.426 50.157 1.00 35.28 189 ALA A CA 1
ATOM 1467 C C . ALA A 1 189 ? -23.287 -13.516 49.448 1.00 35.28 189 ALA A C 1
ATOM 1469 O O . ALA A 1 189 ? -22.246 -13.586 50.084 1.00 35.28 189 ALA A O 1
ATOM 1470 N N . VAL A 1 190 ? -23.341 -13.403 48.108 1.00 35.28 190 VAL A N 1
ATOM 1471 C CA . VAL A 1 190 ? -22.235 -13.312 47.126 1.00 35.28 190 VAL A CA 1
ATOM 1472 C C . VAL A 1 190 ? -21.366 -14.577 47.029 1.00 35.28 190 VAL A C 1
ATOM 1474 O O . VAL A 1 190 ? -20.393 -14.748 47.754 1.00 35.28 190 VAL A O 1
ATOM 1477 N N . SER A 1 191 ? -21.692 -15.473 46.092 1.00 33.50 191 SER A N 1
ATOM 1478 C CA . SER A 1 191 ? -20.851 -16.640 45.789 1.00 33.50 191 SER A CA 1
ATOM 1479 C C . SER A 1 191 ? -19.657 -16.232 44.913 1.00 33.50 191 SER A C 1
ATOM 1481 O O . SER A 1 191 ? -19.830 -15.972 43.725 1.00 33.50 191 SER A O 1
ATOM 1483 N N . ARG A 1 192 ? -18.454 -16.175 45.506 1.00 31.48 192 ARG A N 1
ATOM 1484 C CA . ARG A 1 192 ? -17.157 -16.081 44.806 1.00 31.48 192 ARG A CA 1
ATOM 1485 C C . ARG A 1 192 ? -16.704 -17.473 44.358 1.00 31.48 192 ARG A C 1
ATOM 1487 O O . ARG A 1 192 ? -16.674 -18.388 45.174 1.00 31.48 192 ARG A O 1
ATOM 1494 N N . ILE A 1 193 ? -16.281 -17.604 43.105 1.00 36.84 193 ILE A N 1
ATOM 1495 C CA . ILE A 1 193 ? -15.617 -18.805 42.582 1.00 36.84 193 ILE A CA 1
ATOM 1496 C C . ILE A 1 193 ? -14.111 -18.657 42.865 1.00 36.84 193 ILE A C 1
ATOM 1498 O O . ILE A 1 193 ? -13.500 -17.680 42.435 1.00 36.84 193 ILE A O 1
ATOM 1502 N N . LYS A 1 194 ? -13.499 -19.580 43.617 1.00 31.16 194 LYS A N 1
ATOM 1503 C CA . LYS A 1 194 ? -12.034 -19.721 43.721 1.00 31.16 194 LYS A CA 1
ATOM 1504 C C . LYS A 1 194 ? -11.646 -21.188 43.870 1.00 31.16 194 LYS A C 1
ATOM 1506 O O . LYS A 1 194 ? -12.134 -21.854 44.776 1.00 31.16 194 LYS A O 1
ATOM 1511 N N . SER A 1 195 ? -10.634 -21.593 43.110 1.00 27.97 195 SER A N 1
ATOM 1512 C CA . SER A 1 195 ? -9.657 -22.607 43.516 1.00 27.97 195 SER A CA 1
ATOM 1513 C C . SER A 1 195 ? -8.343 -22.386 42.753 1.00 27.97 195 SER A C 1
ATOM 1515 O O . SER A 1 195 ? -8.322 -22.457 41.529 1.00 27.97 195 SER A O 1
ATOM 1517 N N . MET A 1 196 ? -7.261 -22.102 43.489 1.00 24.67 196 MET A N 1
ATOM 1518 C CA . MET A 1 196 ? -5.870 -22.347 43.070 1.00 24.67 196 MET A CA 1
ATOM 1519 C C . MET A 1 196 ? -5.364 -23.615 43.777 1.00 24.67 196 MET A C 1
ATOM 1521 O O . MET A 1 196 ? -5.957 -24.022 44.780 1.00 24.67 196 MET A O 1
ATOM 1525 N N . PRO A 1 197 ? -4.202 -24.147 43.366 1.00 28.69 197 PRO A N 1
ATOM 1526 C CA . PRO A 1 197 ? -3.083 -24.155 44.308 1.00 28.69 197 PRO A CA 1
ATOM 1527 C C . PRO A 1 197 ? -1.776 -23.600 43.719 1.00 28.69 197 PRO A C 1
ATOM 1529 O O . PRO A 1 197 ? -1.477 -23.750 42.538 1.00 28.69 197 PRO A O 1
ATOM 1532 N N . ALA A 1 198 ? -1.008 -22.953 44.597 1.00 25.83 198 ALA A N 1
ATOM 1533 C CA . ALA A 1 198 ? 0.336 -22.433 44.377 1.00 25.83 198 ALA A CA 1
ATOM 1534 C C . ALA A 1 198 ? 1.407 -23.500 44.669 1.00 25.83 198 ALA A C 1
ATOM 1536 O O . ALA A 1 198 ? 1.200 -24.361 45.526 1.00 25.83 198 ALA A O 1
ATOM 1537 N N . LEU A 1 199 ? 2.581 -23.379 44.037 1.00 23.91 199 LEU A N 1
ATOM 1538 C CA . LEU A 1 199 ? 3.812 -24.055 44.457 1.00 23.91 199 LEU A CA 1
ATOM 1539 C C . LEU A 1 199 ? 4.984 -23.056 44.488 1.00 23.91 199 LEU A C 1
ATOM 1541 O O . LEU A 1 199 ? 5.104 -22.185 43.631 1.00 23.91 199 LEU A O 1
ATOM 1545 N N . ASN A 1 200 ? 5.806 -23.178 45.529 1.00 23.62 200 ASN A N 1
ATOM 1546 C CA . ASN A 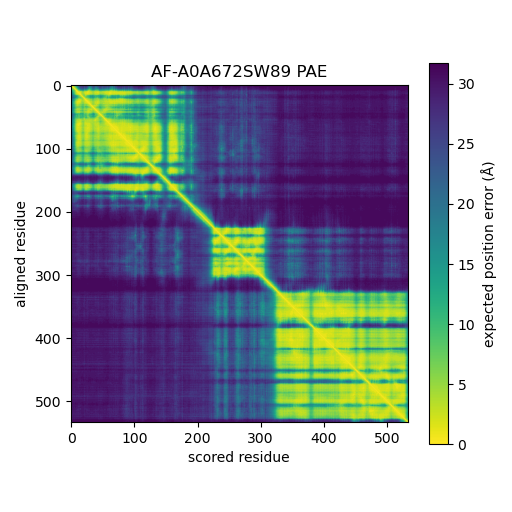1 200 ? 6.809 -22.224 46.003 1.00 23.62 200 ASN A CA 1
ATOM 1547 C C . ASN A 1 200 ? 8.216 -22.378 45.377 1.00 23.62 200 ASN A C 1
ATOM 1549 O O . ASN A 1 200 ? 8.665 -23.491 45.136 1.00 23.62 200 ASN A O 1
ATOM 1553 N N . SER A 1 201 ? 8.950 -21.250 45.396 1.00 22.91 201 SER A N 1
ATOM 1554 C CA . SER A 1 201 ? 10.380 -21.071 45.758 1.00 22.91 201 SER A CA 1
ATOM 1555 C C . SER A 1 201 ? 11.501 -21.544 44.812 1.00 22.91 201 SER A C 1
ATOM 1557 O O . SER A 1 201 ? 11.682 -22.739 44.601 1.00 22.91 201 SER A O 1
ATOM 1559 N N . ARG A 1 202 ? 12.400 -20.611 44.429 1.00 25.52 202 ARG A N 1
ATOM 1560 C CA . ARG A 1 202 ? 13.778 -20.507 44.983 1.00 25.52 202 ARG A CA 1
ATOM 1561 C C . ARG A 1 202 ? 14.551 -19.264 44.493 1.00 25.52 202 ARG A C 1
ATOM 1563 O O . ARG A 1 202 ? 14.410 -18.819 43.363 1.00 25.52 202 ARG A O 1
ATOM 1570 N N . ASN A 1 203 ? 15.368 -18.738 45.409 1.00 23.94 203 ASN A N 1
ATOM 1571 C CA . ASN A 1 203 ? 16.248 -17.563 45.336 1.00 23.94 203 ASN A CA 1
ATOM 1572 C C . ASN A 1 203 ? 17.469 -17.719 44.407 1.00 23.94 203 ASN A C 1
ATOM 1574 O O . ASN A 1 203 ? 18.063 -18.793 44.381 1.00 23.94 203 ASN A O 1
ATOM 1578 N N . ALA A 1 204 ? 17.983 -16.600 43.875 1.00 24.69 204 ALA A N 1
ATOM 1579 C CA . ALA A 1 204 ? 19.426 -16.350 43.737 1.00 24.69 204 ALA A CA 1
ATOM 1580 C C . ALA A 1 204 ? 19.736 -14.837 43.743 1.00 24.69 204 ALA A C 1
ATOM 1582 O O . ALA A 1 204 ? 18.976 -14.023 43.231 1.00 24.69 204 ALA A O 1
ATOM 1583 N N . LYS A 1 205 ? 20.835 -14.479 44.414 1.00 24.39 205 LYS A N 1
ATOM 1584 C CA . LYS A 1 205 ? 21.258 -13.137 44.840 1.00 24.39 205 LYS A CA 1
ATOM 1585 C C . LYS A 1 205 ? 22.205 -12.453 43.838 1.00 24.39 205 LYS A C 1
ATOM 1587 O O . LYS A 1 205 ? 23.009 -13.132 43.219 1.00 24.39 205 LYS A O 1
ATOM 1592 N N . LYS A 1 206 ? 22.253 -11.117 43.981 1.00 23.20 206 LYS A N 1
ATOM 1593 C CA . LYS A 1 206 ? 23.423 -10.201 43.963 1.00 23.20 206 LYS A CA 1
ATOM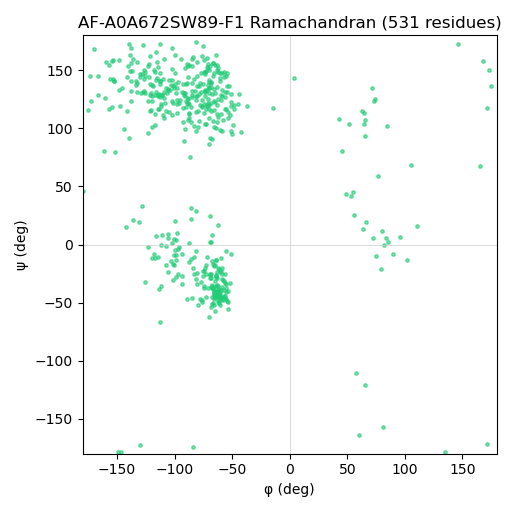 1594 C C . LYS A 1 206 ? 24.154 -9.922 42.643 1.00 23.20 206 LYS A C 1
ATOM 1596 O O . LYS A 1 206 ? 24.638 -10.824 41.980 1.00 23.20 206 LYS A O 1
ATOM 1601 N N . GLY A 1 207 ? 24.430 -8.628 42.439 1.00 23.53 207 GLY A N 1
ATOM 1602 C CA . GLY A 1 207 ? 25.548 -8.165 41.616 1.00 23.53 207 GLY A CA 1
ATOM 1603 C C . GLY A 1 207 ? 25.484 -6.687 41.233 1.00 23.53 207 GLY A C 1
ATOM 1604 O O . GLY A 1 207 ? 25.279 -6.373 40.073 1.00 23.53 207 GLY A O 1
ATOM 1605 N N . SER A 1 208 ? 25.636 -5.786 42.202 1.00 22.91 208 SER A N 1
ATOM 1606 C CA . SER A 1 208 ? 25.828 -4.343 42.010 1.00 22.91 208 SER A CA 1
ATOM 1607 C C . SER A 1 208 ? 27.263 -4.021 41.584 1.00 22.91 208 SER A C 1
ATOM 1609 O O . SER A 1 208 ? 28.169 -4.427 42.312 1.00 22.91 208 SER A O 1
ATOM 1611 N N . ILE A 1 209 ? 27.475 -3.215 40.537 1.00 25.52 209 ILE A N 1
ATOM 1612 C CA . ILE A 1 209 ? 28.692 -2.395 40.380 1.00 25.52 209 ILE A CA 1
ATOM 1613 C C . ILE A 1 209 ? 28.305 -1.032 39.784 1.00 25.52 209 ILE A C 1
ATOM 1615 O O . ILE A 1 209 ? 27.821 -0.939 38.661 1.00 25.52 209 ILE A O 1
ATOM 1619 N N . LEU A 1 210 ? 28.519 0.006 40.593 1.00 22.48 210 LEU A N 1
ATOM 1620 C CA . LEU A 1 210 ? 28.629 1.417 40.223 1.00 22.48 210 LEU A CA 1
ATOM 1621 C C . LEU A 1 210 ? 30.041 1.678 39.687 1.00 22.48 210 LEU A C 1
ATOM 1623 O O . LEU A 1 210 ? 30.987 1.145 40.263 1.00 22.48 210 LEU A O 1
ATOM 1627 N N . LEU A 1 211 ? 30.188 2.568 38.703 1.00 24.48 211 LEU A N 1
ATOM 1628 C CA . LEU A 1 211 ? 31.364 3.437 38.572 1.00 24.48 211 LEU A CA 1
ATOM 1629 C C . LEU A 1 211 ? 31.016 4.685 37.744 1.00 24.48 211 LEU A C 1
ATOM 1631 O O . LEU A 1 211 ? 30.649 4.605 36.575 1.00 24.48 211 LEU A O 1
ATOM 1635 N N . ASN A 1 212 ? 31.118 5.827 38.424 1.00 21.11 212 ASN A N 1
ATOM 1636 C CA . ASN A 1 212 ? 31.069 7.195 37.914 1.00 21.11 212 ASN A CA 1
ATOM 1637 C C . ASN A 1 212 ? 32.297 7.488 37.032 1.00 21.11 212 ASN A C 1
ATOM 1639 O O . ASN A 1 212 ? 33.363 6.926 37.283 1.00 21.11 212 ASN A O 1
ATOM 1643 N N . THR A 1 213 ? 32.213 8.462 36.120 1.00 23.67 213 THR A N 1
ATOM 1644 C CA . THR A 1 213 ? 32.894 9.777 36.241 1.00 23.67 213 THR A CA 1
ATOM 1645 C C . THR A 1 213 ? 32.690 10.602 34.964 1.00 23.67 213 THR A C 1
ATOM 1647 O O . THR A 1 213 ? 32.736 10.104 33.844 1.00 23.67 213 THR A O 1
ATOM 1650 N N . GLU A 1 214 ? 32.403 11.871 35.214 1.00 22.61 214 GLU A N 1
ATOM 1651 C CA . GLU A 1 214 ? 32.008 12.984 34.356 1.00 22.61 214 GLU A CA 1
ATOM 1652 C C . GLU A 1 214 ? 33.185 13.540 33.525 1.00 22.61 214 GLU A C 1
ATOM 1654 O O . GLU A 1 214 ? 34.331 13.353 33.913 1.00 22.61 214 GLU A O 1
ATOM 1659 N N . VAL A 1 215 ? 32.915 14.244 32.412 1.00 23.83 215 VAL A N 1
ATOM 1660 C CA . VAL A 1 215 ? 33.158 15.700 32.225 1.00 23.83 215 VAL A CA 1
ATOM 1661 C C . VAL A 1 215 ? 32.608 16.150 30.850 1.00 23.83 215 VAL A C 1
ATOM 1663 O O . VAL A 1 215 ? 33.059 15.713 29.797 1.00 23.83 215 VAL A O 1
ATOM 1666 N N . SER A 1 216 ? 31.600 17.026 30.934 1.00 24.22 216 SER A N 1
ATOM 1667 C CA . SER A 1 216 ? 31.167 18.169 30.099 1.00 24.22 216 SER A CA 1
ATOM 1668 C C . SER A 1 216 ? 31.898 18.492 28.778 1.00 24.22 216 SER A C 1
ATOM 1670 O O . SER A 1 216 ? 33.117 18.502 28.728 1.00 24.22 216 SER A O 1
ATOM 1672 N N . GLY A 1 217 ? 31.253 18.943 27.697 1.00 22.75 217 GLY A N 1
ATOM 1673 C CA . GLY A 1 217 ? 29.846 19.253 27.458 1.00 22.75 217 GLY A CA 1
ATOM 1674 C C . GLY A 1 217 ? 29.640 19.912 26.082 1.00 22.75 217 GLY A C 1
ATOM 1675 O O . GLY A 1 217 ? 30.519 20.599 25.574 1.00 22.75 217 GLY A O 1
ATOM 1676 N N . SER A 1 218 ? 28.465 19.700 25.491 1.00 27.06 218 SER A N 1
ATOM 1677 C CA . SER A 1 218 ? 27.705 20.682 24.707 1.00 27.06 218 SER A CA 1
ATOM 1678 C C . SER A 1 218 ? 26.292 20.133 24.501 1.00 27.06 218 SER A C 1
ATOM 1680 O O . SER A 1 218 ? 26.066 18.928 24.448 1.00 27.06 218 SER A O 1
ATOM 1682 N N . ILE A 1 219 ? 25.335 21.043 24.498 1.00 27.33 219 ILE A N 1
ATOM 1683 C CA . ILE A 1 219 ? 23.956 20.894 24.941 1.00 27.33 219 ILE A CA 1
ATOM 1684 C C . ILE A 1 219 ? 23.003 20.926 23.729 1.00 27.33 219 ILE A C 1
ATOM 1686 O O . ILE A 1 219 ? 23.193 21.729 22.826 1.00 27.33 219 ILE A O 1
ATOM 1690 N N . GLN A 1 220 ? 21.950 20.094 23.797 1.00 28.95 220 GLN A N 1
ATOM 1691 C CA . GLN A 1 220 ? 20.629 20.197 23.135 1.00 28.95 220 GLN A CA 1
ATOM 1692 C C . GLN A 1 220 ? 20.527 20.133 21.594 1.00 28.95 220 GLN A C 1
ATOM 1694 O O . GLN A 1 220 ? 20.830 21.097 20.904 1.00 28.95 220 GLN A O 1
ATOM 1699 N N . SER A 1 221 ? 19.908 19.056 21.070 1.00 25.53 221 SER A N 1
ATOM 1700 C CA . SER A 1 221 ? 18.781 19.141 20.095 1.00 25.53 221 SER A CA 1
ATOM 1701 C C . SER A 1 221 ? 18.208 17.780 19.624 1.00 25.53 221 SER A C 1
ATOM 1703 O O . SER A 1 221 ? 17.956 17.593 18.440 1.00 25.53 221 SER A O 1
ATOM 1705 N N . LEU A 1 222 ? 17.947 16.803 20.505 1.00 30.12 222 LEU A N 1
ATOM 1706 C CA . LEU A 1 222 ? 17.347 15.514 20.078 1.00 30.12 222 LEU A CA 1
ATOM 1707 C C . LEU A 1 222 ? 16.101 15.094 20.873 1.00 30.12 222 LEU A C 1
ATOM 1709 O O . LEU A 1 222 ? 15.825 13.912 21.049 1.00 30.12 222 LEU A O 1
ATOM 1713 N N . SER A 1 223 ? 15.301 16.061 21.319 1.00 32.62 223 SER A N 1
ATOM 1714 C CA . SER A 1 223 ? 13.951 15.804 21.828 1.00 32.62 223 SER A CA 1
ATOM 1715 C C . SER A 1 223 ? 12.914 16.561 21.004 1.00 32.62 223 SER A C 1
ATOM 1717 O O . SER A 1 223 ? 13.048 17.770 20.843 1.00 32.62 223 SER A O 1
ATOM 1719 N N . HIS A 1 224 ? 11.877 15.835 20.569 1.00 32.03 224 HIS A N 1
ATOM 1720 C CA . HIS A 1 224 ? 10.686 16.235 19.797 1.00 32.03 224 HIS A CA 1
ATOM 1721 C C . HIS A 1 224 ? 10.677 15.823 18.318 1.00 32.03 224 HIS A C 1
ATOM 1723 O O . HIS A 1 224 ? 10.617 16.654 17.419 1.00 32.03 224 HIS A O 1
ATOM 1729 N N . SER A 1 225 ? 10.578 14.517 18.057 1.00 44.44 225 SER A N 1
ATOM 1730 C CA . SER A 1 225 ? 9.844 14.041 16.878 1.00 44.44 225 SER A CA 1
ATOM 1731 C C . SER A 1 225 ? 8.347 14.302 17.109 1.00 44.44 225 SER A C 1
ATOM 1733 O O . SER A 1 225 ? 7.640 13.474 17.682 1.00 44.44 225 SER A O 1
ATOM 1735 N N . SER A 1 226 ? 7.859 15.496 16.769 1.00 67.12 226 SER A N 1
ATOM 1736 C CA . SER A 1 226 ? 6.425 15.799 16.805 1.00 67.12 226 SER A CA 1
ATOM 1737 C C . SER A 1 226 ? 5.712 15.037 15.686 1.00 67.12 226 SER A C 1
ATOM 1739 O O . SER A 1 226 ? 6.032 15.233 14.519 1.00 67.12 226 SER A O 1
ATOM 1741 N N . LEU A 1 227 ? 4.755 14.175 16.032 1.00 77.69 227 LEU A N 1
ATOM 1742 C CA . LEU A 1 227 ? 3.913 13.483 15.055 1.00 77.69 227 LEU A CA 1
ATOM 1743 C C . LEU A 1 227 ? 3.034 14.480 14.288 1.00 77.69 227 LEU A C 1
ATOM 1745 O O . LEU A 1 227 ? 2.338 15.293 14.900 1.00 77.69 227 LEU A O 1
ATOM 1749 N N . GLU A 1 228 ? 3.033 14.377 12.962 1.00 80.69 228 GLU A N 1
ATOM 1750 C CA . GLU A 1 228 ? 2.252 15.223 12.053 1.00 80.69 228 GLU A CA 1
ATOM 1751 C C . GLU A 1 228 ? 1.406 14.397 11.071 1.00 80.69 228 GLU A C 1
ATOM 1753 O O . GLU A 1 228 ? 1.526 13.172 10.986 1.00 80.69 228 GLU A O 1
ATOM 1758 N N . VAL A 1 229 ? 0.525 15.061 10.316 1.00 75.94 229 VAL A N 1
ATOM 1759 C CA . VAL A 1 229 ? -0.247 14.400 9.254 1.00 75.94 229 VAL A CA 1
ATOM 1760 C C . VAL A 1 229 ? 0.717 13.871 8.188 1.00 75.94 229 VAL A C 1
ATOM 1762 O O . VAL A 1 229 ? 1.512 14.623 7.641 1.00 75.94 229 VAL A O 1
ATOM 1765 N N . GLY A 1 230 ? 0.634 12.577 7.893 1.00 70.50 230 GLY A N 1
ATOM 1766 C CA . GLY A 1 230 ? 1.550 11.838 7.024 1.00 70.50 230 GLY A CA 1
ATOM 1767 C C . GLY A 1 230 ? 2.570 10.985 7.783 1.00 70.50 230 GLY A C 1
ATOM 1768 O O . GLY A 1 230 ? 3.174 10.103 7.180 1.00 70.50 230 GLY A O 1
ATOM 1769 N N . SER A 1 231 ? 2.736 11.184 9.097 1.00 77.88 231 SER A N 1
ATOM 1770 C CA . SER A 1 231 ? 3.643 10.364 9.910 1.00 77.88 231 SER A CA 1
ATOM 1771 C C . SER A 1 231 ? 3.134 8.927 10.050 1.00 77.88 231 SER A C 1
ATOM 1773 O O . SER A 1 231 ? 1.946 8.707 10.303 1.00 77.88 231 SER A O 1
ATOM 1775 N N . MET A 1 232 ? 4.050 7.957 9.959 1.00 79.75 232 MET A N 1
ATOM 1776 C CA . MET A 1 232 ? 3.803 6.589 10.420 1.00 79.75 232 MET A CA 1
ATOM 1777 C C . MET A 1 232 ? 3.783 6.585 11.941 1.00 79.75 232 MET A C 1
ATOM 1779 O O . MET A 1 232 ? 4.766 6.951 12.591 1.00 79.75 232 MET A O 1
ATOM 1783 N N . ALA A 1 233 ? 2.655 6.175 12.500 1.00 81.44 233 ALA A N 1
ATOM 1784 C CA . ALA A 1 233 ? 2.483 6.071 13.929 1.00 81.44 233 ALA A CA 1
ATOM 1785 C C . ALA A 1 233 ? 2.189 4.629 14.308 1.00 81.44 233 ALA A C 1
ATOM 1787 O O . ALA A 1 233 ? 1.371 3.943 13.688 1.00 81.44 233 ALA A O 1
ATOM 1788 N N . GLU A 1 234 ? 2.842 4.196 15.373 1.00 83.56 234 GLU A N 1
ATOM 1789 C CA . GLU A 1 234 ? 2.387 3.047 16.115 1.00 83.56 234 GLU A CA 1
ATOM 1790 C C . GLU A 1 234 ? 1.482 3.510 17.247 1.00 83.56 234 GLU A C 1
ATOM 1792 O O . GLU A 1 234 ? 1.730 4.494 17.953 1.00 83.56 234 GLU A O 1
ATOM 1797 N N . VAL A 1 235 ? 0.405 2.774 17.425 1.00 72.94 235 VAL A N 1
ATOM 1798 C CA . VAL A 1 235 ? -0.478 2.916 18.561 1.00 72.94 235 VAL A CA 1
ATOM 1799 C C . VAL A 1 235 ? -0.454 1.566 19.235 1.00 72.94 235 VAL A C 1
ATOM 1801 O O . VAL A 1 235 ? -0.856 0.559 18.654 1.00 72.94 235 VAL A O 1
ATOM 1804 N N . ILE A 1 236 ? 0.045 1.522 20.465 1.00 64.69 236 ILE A N 1
ATOM 1805 C CA . ILE A 1 236 ? -0.097 0.321 21.279 1.00 64.69 236 ILE A CA 1
ATOM 1806 C C . ILE A 1 236 ? -1.591 0.194 21.559 1.00 64.69 236 ILE A C 1
ATOM 1808 O O . ILE A 1 236 ? -2.176 0.995 22.293 1.00 64.69 236 ILE A O 1
ATOM 1812 N N . SER A 1 237 ? -2.224 -0.765 20.889 1.00 48.81 237 SER A N 1
ATOM 1813 C CA . SER A 1 237 ? -3.623 -1.080 21.107 1.00 48.81 237 SER A CA 1
ATOM 1814 C C . SER A 1 237 ? -3.795 -1.554 22.541 1.00 48.81 237 SER A C 1
ATOM 1816 O O . SER A 1 237 ? -2.897 -2.132 23.157 1.00 48.81 237 SER A O 1
ATOM 1818 N N . LEU A 1 238 ? -4.987 -1.333 23.073 1.00 41.62 238 LEU A N 1
ATOM 1819 C CA . LEU A 1 238 ? -5.324 -1.500 24.486 1.00 41.62 238 LEU A CA 1
ATOM 1820 C C . LEU A 1 238 ? -5.327 -2.974 24.950 1.00 41.62 238 LEU A C 1
ATOM 1822 O O . LEU A 1 238 ? -5.586 -3.255 26.115 1.00 41.62 238 LEU A O 1
ATOM 1826 N N . ASN A 1 239 ? -4.985 -3.894 24.044 1.00 39.22 239 ASN A N 1
ATOM 1827 C CA . ASN A 1 239 ? -4.842 -5.332 24.258 1.00 39.22 239 ASN A CA 1
ATOM 1828 C C . ASN A 1 239 ? -3.352 -5.755 24.280 1.00 39.22 239 ASN A C 1
ATOM 1830 O O . ASN A 1 239 ? -3.050 -6.942 24.199 1.00 39.22 239 ASN A O 1
ATOM 1834 N N . GLY A 1 240 ? -2.416 -4.793 24.291 1.00 43.41 240 GLY A N 1
ATOM 1835 C CA . GLY A 1 240 ? -0.967 -5.022 24.198 1.00 43.41 240 GLY A CA 1
ATOM 1836 C C . GLY A 1 240 ? -0.439 -5.236 22.773 1.00 43.41 240 GLY A C 1
ATOM 1837 O O . GLY A 1 240 ? 0.760 -5.418 22.587 1.00 43.41 240 GLY A O 1
ATOM 1838 N N . LEU A 1 241 ? -1.312 -5.205 21.761 1.00 46.84 241 LEU A N 1
ATOM 1839 C CA . LEU A 1 241 ? -0.939 -5.360 20.353 1.00 46.84 241 LEU A CA 1
ATOM 1840 C C . LEU A 1 241 ? -0.629 -4.006 19.725 1.00 46.84 241 LEU A C 1
ATOM 1842 O O . LEU A 1 241 ? -1.483 -3.130 19.690 1.00 46.84 241 LEU A O 1
ATOM 1846 N N . THR A 1 242 ? 0.555 -3.837 19.161 1.00 62.34 242 THR A N 1
ATOM 1847 C CA . THR A 1 242 ? 0.888 -2.619 18.423 1.00 62.34 242 THR A CA 1
ATOM 1848 C C . THR A 1 242 ? 0.187 -2.617 17.065 1.00 62.34 242 THR A C 1
ATOM 1850 O O . THR A 1 242 ? 0.372 -3.532 16.260 1.00 62.34 242 THR A O 1
ATOM 1853 N N . VAL A 1 243 ? -0.649 -1.605 16.819 1.00 71.56 243 VAL A N 1
ATOM 1854 C CA . VAL A 1 243 ? -1.248 -1.343 15.506 1.00 71.56 243 VAL A CA 1
ATOM 1855 C C . VAL A 1 243 ? -0.520 -0.189 14.839 1.00 71.56 243 VAL A C 1
ATOM 1857 O O . VAL A 1 243 ? -0.130 0.778 15.491 1.00 71.56 243 VAL A O 1
ATOM 1860 N N . TYR A 1 244 ? -0.343 -0.308 13.531 1.00 80.62 244 TYR A N 1
ATOM 1861 C CA . TYR A 1 244 ? 0.401 0.642 12.721 1.00 80.62 244 TYR A CA 1
ATOM 1862 C C . TYR A 1 244 ? -0.541 1.303 11.724 1.00 80.62 244 TYR A C 1
ATOM 1864 O O . TYR A 1 244 ? -1.476 0.672 11.217 1.00 80.62 244 TYR A O 1
ATOM 1872 N N . GLY A 1 245 ? -0.307 2.584 11.477 1.00 83.88 245 GLY A N 1
ATOM 1873 C CA . GLY A 1 245 ? -1.050 3.323 10.477 1.00 83.88 245 GLY A CA 1
ATOM 1874 C C . GLY A 1 245 ? -0.453 4.691 10.199 1.00 83.88 245 GLY A C 1
ATOM 1875 O O . GLY A 1 245 ? 0.400 5.197 10.932 1.00 83.88 245 GLY A O 1
ATOM 1876 N N . VAL A 1 246 ? -0.941 5.306 9.131 1.00 83.38 246 VAL A N 1
ATOM 1877 C CA . VAL A 1 246 ? -0.551 6.652 8.714 1.00 83.38 246 VAL A CA 1
ATOM 1878 C C . VAL A 1 246 ? -1.493 7.657 9.360 1.00 83.38 246 VAL A C 1
ATOM 1880 O O . VAL A 1 246 ? -2.711 7.557 9.206 1.00 83.38 246 VAL A O 1
ATOM 1883 N N . ILE A 1 247 ? -0.961 8.673 10.038 1.00 84.50 247 ILE A N 1
ATOM 1884 C CA . ILE A 1 247 ? -1.783 9.779 10.536 1.00 84.50 247 ILE A CA 1
ATOM 1885 C C . ILE A 1 247 ? -2.348 10.555 9.339 1.00 84.50 247 ILE A C 1
ATOM 1887 O O . ILE A 1 247 ? -1.614 11.187 8.589 1.00 84.50 247 ILE A O 1
ATOM 1891 N N . ARG A 1 248 ? -3.667 10.553 9.162 1.00 85.12 248 ARG A N 1
ATOM 1892 C CA . ARG A 1 248 ? -4.379 11.298 8.109 1.00 85.12 248 ARG A CA 1
ATOM 1893 C C . ARG A 1 248 ? -5.031 12.579 8.600 1.00 85.12 248 ARG A C 1
ATOM 1895 O O . ARG A 1 248 ? -5.394 13.428 7.790 1.00 85.12 248 ARG A O 1
ATOM 1902 N N . TRP A 1 249 ? -5.189 12.725 9.909 1.00 89.81 249 TRP A N 1
ATOM 1903 C CA . TRP A 1 249 ? -5.819 13.894 10.505 1.00 89.81 249 TRP A CA 1
ATOM 1904 C C . TRP A 1 249 ? -5.307 14.124 11.927 1.00 89.81 249 TRP A C 1
ATOM 1906 O O . TRP A 1 249 ? -5.117 13.164 12.667 1.00 89.81 249 TRP A O 1
ATOM 1916 N N . ILE A 1 250 ? -5.124 15.385 12.322 1.00 84.44 250 ILE A N 1
ATOM 1917 C CA . ILE A 1 250 ? -4.862 15.786 13.710 1.00 84.44 250 ILE A CA 1
ATOM 1918 C C . ILE A 1 250 ? -5.789 16.952 14.053 1.00 84.44 250 ILE A C 1
ATOM 1920 O O . ILE A 1 250 ? -5.872 17.925 13.306 1.00 84.44 250 ILE A O 1
ATOM 1924 N N . GLY A 1 251 ? -6.476 16.879 15.190 1.00 83.94 251 GLY A N 1
ATOM 1925 C CA . GLY A 1 251 ? -7.311 17.976 15.678 1.00 83.94 251 GLY A CA 1
ATOM 1926 C C . GLY A 1 251 ? -8.164 17.585 16.877 1.00 83.94 251 GLY A C 1
ATOM 1927 O O . GLY A 1 251 ? -8.009 16.506 17.436 1.00 83.94 251 GLY A O 1
ATOM 1928 N N . VAL A 1 252 ? -9.085 18.454 17.290 1.00 85.12 252 VAL A N 1
ATOM 1929 C CA . VAL A 1 252 ? -10.006 18.184 18.407 1.00 85.12 252 VAL A CA 1
ATOM 1930 C C . VAL A 1 252 ? -11.380 17.801 17.841 1.00 85.12 252 VAL A C 1
ATOM 1932 O O . VAL A 1 252 ? -12.036 18.655 17.242 1.00 85.12 252 VAL A O 1
ATOM 1935 N N . PRO A 1 253 ? -11.836 16.540 17.985 1.00 78.06 253 PRO A N 1
ATOM 1936 C CA . PRO A 1 253 ? -13.165 16.140 17.535 1.00 78.06 253 PRO A CA 1
ATOM 1937 C C . PRO A 1 253 ? -14.268 16.847 18.329 1.00 78.06 253 PRO A C 1
ATOM 1939 O O . PRO A 1 253 ? -14.081 17.191 19.500 1.00 78.06 253 PRO A O 1
ATOM 1942 N N . GLU A 1 254 ? -15.448 17.004 17.729 1.00 71.38 254 GLU A N 1
ATOM 1943 C CA . GLU A 1 254 ? -16.605 17.585 18.422 1.00 71.38 254 GLU A CA 1
ATOM 1944 C C . GLU A 1 254 ? -16.935 16.805 19.709 1.00 71.38 254 GLU A C 1
ATOM 1946 O O . GLU A 1 254 ? -17.072 15.581 19.705 1.00 71.38 254 GLU A O 1
ATOM 1951 N N . GLY A 1 255 ? -17.028 17.516 20.838 1.00 63.34 255 GLY A N 1
ATOM 1952 C CA . GLY A 1 255 ? -17.294 16.924 22.156 1.00 63.34 255 GLY A CA 1
ATOM 1953 C C . GLY A 1 255 ? -16.070 16.357 22.892 1.00 63.34 255 GLY A C 1
ATOM 1954 O O . GLY A 1 255 ? -16.230 15.773 23.966 1.00 63.34 255 GLY A O 1
ATOM 1955 N N . LYS A 1 256 ? -14.848 16.527 22.368 1.00 65.25 256 LYS A N 1
ATOM 1956 C CA . LYS A 1 256 ? -13.583 16.160 23.035 1.00 65.25 256 LYS A CA 1
ATOM 1957 C C . LYS A 1 256 ? -12.808 17.421 23.456 1.00 65.25 256 LYS A C 1
ATOM 1959 O O . LYS A 1 256 ? -13.064 18.502 22.944 1.00 65.25 256 LYS A O 1
ATOM 1964 N N . LYS A 1 257 ? -11.877 17.294 24.414 1.00 60.25 257 LYS A N 1
ATOM 1965 C CA . LYS A 1 257 ? -11.084 18.429 24.947 1.00 60.25 257 LYS A CA 1
ATOM 1966 C C . LYS A 1 257 ? -9.611 18.456 24.515 1.00 60.25 257 LYS A C 1
ATOM 1968 O O . LYS A 1 257 ? -8.989 19.503 24.617 1.00 60.25 257 LYS A O 1
ATOM 1973 N N . ASN A 1 258 ? -9.070 17.337 24.028 1.00 76.50 258 ASN A N 1
ATOM 1974 C CA . ASN A 1 258 ? -7.650 17.194 23.673 1.00 76.50 258 ASN A CA 1
ATOM 1975 C C . ASN A 1 258 ? -7.491 16.947 22.168 1.00 76.50 258 ASN A C 1
ATOM 1977 O O . ASN A 1 258 ? -8.472 16.604 21.510 1.00 76.50 258 ASN A O 1
ATOM 1981 N N . CYS A 1 259 ? -6.270 17.079 21.638 1.00 76.81 259 CYS A N 1
ATOM 1982 C CA . CYS A 1 259 ? -5.946 16.707 20.258 1.00 76.81 259 CYS A CA 1
ATOM 1983 C C . CYS A 1 259 ? -5.963 15.184 20.069 1.00 76.81 259 CYS A C 1
ATOM 1985 O O . CYS A 1 259 ? -5.431 14.423 20.880 1.00 76.81 259 CYS A O 1
ATOM 1987 N N . TRP A 1 260 ? -6.583 14.748 18.982 1.00 86.62 260 TRP A N 1
ATOM 1988 C CA . TRP A 1 260 ? -6.693 13.370 18.527 1.00 86.62 260 TRP A CA 1
ATOM 1989 C C . TRP A 1 260 ? -6.015 13.249 17.169 1.00 86.62 260 TRP A C 1
ATOM 1991 O O . TRP A 1 260 ? -6.002 14.203 16.393 1.00 86.62 260 TRP A O 1
ATOM 2001 N N . ALA A 1 261 ? -5.487 12.065 16.893 1.00 84.94 261 ALA A N 1
ATOM 2002 C CA . ALA A 1 261 ? -5.040 11.650 15.580 1.00 84.94 261 ALA A CA 1
ATOM 2003 C C . ALA A 1 261 ? -6.085 10.712 14.965 1.00 84.94 261 ALA A C 1
ATOM 2005 O O . ALA A 1 261 ? -6.620 9.835 15.645 1.00 84.94 261 ALA A O 1
ATOM 2006 N N . GLY A 1 262 ? -6.371 10.904 13.683 1.00 87.69 262 GLY A N 1
ATOM 2007 C CA . GLY A 1 262 ? -7.055 9.941 12.834 1.00 87.69 262 GLY A CA 1
ATOM 2008 C C . GLY A 1 262 ? -6.015 9.179 12.024 1.00 87.69 262 GLY A C 1
ATOM 2009 O O . GLY A 1 262 ? -5.339 9.790 11.200 1.00 87.69 262 GLY A O 1
ATOM 2010 N N . LEU A 1 263 ? -5.865 7.882 12.274 1.00 85.31 263 LEU A N 1
ATOM 2011 C CA . LEU A 1 263 ? -4.949 6.990 11.578 1.00 85.31 263 LEU A CA 1
ATOM 2012 C C . LEU A 1 263 ? -5.709 6.177 10.538 1.00 85.31 263 LEU A C 1
ATOM 2014 O O . LEU A 1 263 ? -6.761 5.617 10.836 1.00 85.31 263 LEU A O 1
ATOM 2018 N N . GLU A 1 264 ? -5.144 6.080 9.344 1.00 88.12 264 GLU A N 1
ATOM 2019 C CA . GLU A 1 264 ? -5.481 5.039 8.382 1.00 88.12 264 GLU A CA 1
ATOM 2020 C C . GLU A 1 264 ? -4.595 3.825 8.669 1.00 88.12 264 GLU A C 1
ATOM 2022 O O . GLU A 1 264 ? -3.375 3.898 8.542 1.00 88.12 264 GLU A O 1
ATOM 2027 N N . LEU A 1 265 ? -5.213 2.743 9.129 1.00 81.38 265 LEU A N 1
ATOM 2028 C CA . LEU A 1 265 ? -4.551 1.501 9.500 1.00 81.38 265 LEU A CA 1
ATOM 2029 C C . LEU A 1 265 ? -4.158 0.693 8.264 1.00 81.38 265 LEU A C 1
ATOM 2031 O O . LEU A 1 265 ? -4.896 0.651 7.280 1.00 81.38 265 LEU A O 1
ATOM 2035 N N . ASP A 1 266 ? -3.047 -0.032 8.371 1.00 70.44 266 ASP A N 1
ATOM 2036 C CA . ASP A 1 266 ? -2.560 -0.908 7.298 1.00 70.44 266 ASP A CA 1
ATOM 2037 C C . ASP A 1 266 ? -3.531 -2.073 7.012 1.00 70.44 266 ASP A C 1
ATOM 2039 O O . ASP A 1 266 ? -3.669 -2.522 5.874 1.00 70.44 266 ASP A O 1
ATOM 2043 N N . ASN A 1 267 ? -4.242 -2.546 8.043 1.00 60.75 267 ASN A N 1
ATOM 2044 C CA . ASN A 1 267 ? -5.174 -3.672 7.965 1.00 60.75 267 ASN A CA 1
ATOM 2045 C C . ASN A 1 267 ? -6.609 -3.236 8.275 1.00 60.75 267 ASN A C 1
ATOM 2047 O O . ASN A 1 267 ? -6.836 -2.374 9.124 1.00 60.75 267 ASN A O 1
ATOM 2051 N N . GLU A 1 268 ? -7.578 -3.902 7.644 1.00 48.97 268 GLU A N 1
ATOM 2052 C CA . GLU A 1 268 ? -8.993 -3.744 7.978 1.00 48.97 268 GLU A CA 1
ATOM 2053 C C . GLU A 1 268 ? -9.275 -4.274 9.388 1.00 48.97 268 GLU A C 1
ATOM 2055 O O . GLU A 1 268 ? -9.030 -5.437 9.713 1.00 48.97 268 GLU A O 1
ATOM 2060 N N . VAL A 1 269 ? -9.821 -3.406 10.229 1.00 53.84 269 VAL A N 1
ATOM 2061 C CA . VAL A 1 269 ? -10.302 -3.716 11.569 1.00 53.84 269 VAL A CA 1
ATOM 2062 C C . VAL A 1 269 ? -11.797 -3.442 11.563 1.00 53.84 269 VAL A C 1
ATOM 2064 O O . VAL A 1 269 ? -12.211 -2.294 11.462 1.00 53.84 269 VAL A O 1
ATOM 2067 N N . THR A 1 270 ? -12.621 -4.483 11.679 1.00 45.34 270 THR A N 1
ATOM 2068 C CA . THR A 1 270 ? -14.094 -4.456 11.500 1.00 45.34 270 THR A CA 1
ATOM 2069 C C . THR A 1 270 ? -14.868 -3.450 12.371 1.00 45.34 270 THR A C 1
ATOM 2071 O O . THR A 1 270 ? -16.079 -3.308 12.222 1.00 45.34 270 THR A O 1
ATOM 2074 N N . THR A 1 271 ? -14.191 -2.758 13.287 1.00 47.72 271 THR A N 1
ATOM 2075 C CA . THR A 1 271 ? -14.727 -1.736 14.198 1.00 47.72 271 THR A CA 1
ATOM 2076 C C . THR A 1 271 ? -14.224 -0.320 13.913 1.00 47.72 271 THR A C 1
ATOM 2078 O O . THR A 1 271 ? -14.562 0.612 14.643 1.00 47.72 271 THR A O 1
ATOM 2081 N N . CYS A 1 272 ? -13.371 -0.150 12.908 1.00 61.34 272 CYS A N 1
ATOM 2082 C CA . CYS A 1 272 ? -12.857 1.142 12.483 1.00 61.34 272 CYS A CA 1
ATOM 2083 C C . CYS A 1 272 ? -13.830 1.811 11.506 1.00 61.34 272 CYS A C 1
ATOM 2085 O O . CYS A 1 272 ? -14.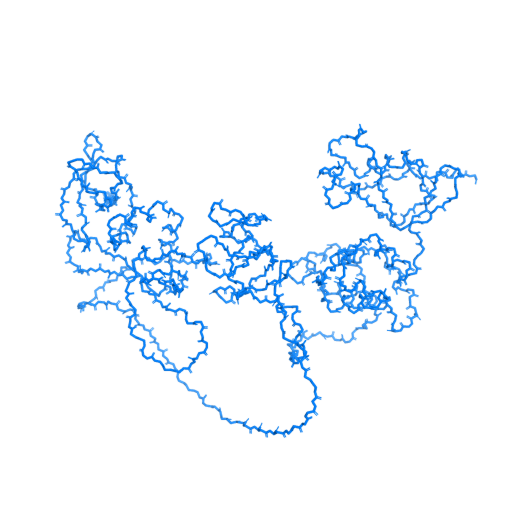621 1.164 10.828 1.00 61.34 272 CYS A O 1
ATOM 2087 N N . SER A 1 273 ? -13.797 3.138 11.452 1.00 74.50 273 SER A N 1
ATOM 2088 C CA . SER A 1 273 ? -14.632 3.890 10.507 1.00 74.50 273 SER A CA 1
ATOM 2089 C C . SER A 1 273 ? -13.957 3.971 9.131 1.00 74.50 273 SER A C 1
ATOM 2091 O O . SER A 1 273 ? -12.896 3.388 8.916 1.00 74.50 273 SER A O 1
ATOM 2093 N N . ASP A 1 274 ? -14.536 4.727 8.206 1.00 83.06 274 ASP A N 1
ATOM 2094 C CA . ASP A 1 274 ? -13.926 5.161 6.940 1.00 83.06 274 ASP A CA 1
ATOM 2095 C C . ASP A 1 274 ? -13.400 6.617 7.020 1.00 83.06 274 ASP A C 1
ATOM 2097 O O . ASP A 1 274 ? -13.234 7.299 6.006 1.00 83.06 274 ASP A O 1
ATOM 2101 N N . GLY A 1 275 ? -13.171 7.114 8.244 1.00 78.50 275 GLY A N 1
ATOM 2102 C CA . GLY A 1 275 ? -12.677 8.467 8.532 1.00 78.50 275 GLY A CA 1
ATOM 2103 C C . GLY A 1 275 ? -13.713 9.389 9.185 1.00 78.50 275 GLY A C 1
ATOM 2104 O O . GLY A 1 275 ? -13.534 10.613 9.220 1.00 78.50 275 GLY A O 1
ATOM 2105 N N . THR A 1 276 ? -14.797 8.822 9.725 1.00 77.62 276 THR A N 1
ATOM 2106 C CA . THR A 1 276 ? -15.891 9.550 10.388 1.00 77.62 276 THR A CA 1
ATOM 2107 C C . THR A 1 276 ? -15.973 9.263 11.889 1.00 77.62 276 THR A C 1
ATOM 2109 O O . THR A 1 276 ? -15.881 8.112 12.308 1.00 77.62 276 THR A O 1
ATOM 2112 N N . ILE A 1 277 ? -16.268 10.286 12.698 1.00 71.75 277 ILE A N 1
ATOM 2113 C CA . ILE A 1 277 ? -16.731 10.109 14.086 1.00 71.75 277 ILE A CA 1
ATOM 2114 C C . ILE A 1 277 ? -18.170 10.625 14.163 1.00 71.75 277 ILE A C 1
ATOM 2116 O O . ILE A 1 277 ? -18.419 11.816 13.960 1.00 71.75 277 ILE A O 1
ATOM 2120 N N . GLY A 1 278 ? -19.122 9.739 14.473 1.00 74.44 278 GLY A N 1
ATOM 2121 C CA . GLY A 1 278 ? -20.547 10.079 14.484 1.00 74.44 278 GLY A CA 1
ATOM 2122 C C . GLY A 1 278 ? -21.045 10.419 13.078 1.00 74.44 278 GLY A C 1
ATOM 2123 O O . GLY A 1 278 ? -20.942 9.597 12.175 1.00 74.44 278 GLY A O 1
ATOM 2124 N N . THR A 1 279 ? -21.571 11.630 12.884 1.00 72.94 279 THR A N 1
ATOM 2125 C CA . THR A 1 279 ? -22.060 12.122 11.581 1.00 72.94 279 THR A CA 1
ATOM 2126 C C . THR A 1 279 ? -21.045 12.985 10.827 1.00 72.94 279 THR A C 1
ATOM 2128 O O . THR A 1 279 ? -21.324 13.417 9.710 1.00 72.94 279 THR A O 1
ATOM 2131 N N . LYS A 1 280 ? -19.879 13.275 11.420 1.00 68.00 280 LYS A N 1
ATOM 2132 C CA . LYS A 1 280 ? -18.885 14.201 10.863 1.00 68.00 280 LYS A CA 1
ATOM 2133 C C . LYS A 1 280 ? -17.680 13.449 10.302 1.00 68.00 280 LYS A C 1
ATOM 2135 O O . LYS A 1 280 ? -17.123 12.566 10.956 1.00 68.00 280 LYS A O 1
ATOM 2140 N N . ARG A 1 281 ? -17.265 13.831 9.092 1.00 85.69 281 ARG A N 1
ATOM 2141 C CA . ARG A 1 281 ? -16.093 13.291 8.390 1.00 85.69 281 ARG A CA 1
ATOM 2142 C C . ARG A 1 281 ? -14.861 14.150 8.660 1.00 85.69 281 ARG A C 1
ATOM 2144 O O . ARG A 1 281 ? -14.930 15.368 8.523 1.00 85.69 281 ARG A O 1
ATOM 2151 N N . TYR A 1 282 ? -13.755 13.506 9.022 1.00 83.06 282 TYR A N 1
ATOM 2152 C CA . TYR A 1 282 ? -12.477 14.166 9.313 1.00 83.06 282 TYR A CA 1
ATOM 2153 C C . TYR A 1 282 ? -11.413 13.842 8.258 1.00 83.06 282 TYR A C 1
ATOM 2155 O O . TYR A 1 282 ? -10.636 14.717 7.890 1.00 83.06 282 TYR A O 1
ATOM 2163 N N . PHE A 1 283 ? -11.413 12.618 7.725 1.00 86.81 283 PHE A N 1
ATOM 2164 C CA . PHE A 1 283 ? -10.622 12.210 6.558 1.00 86.81 283 PHE A CA 1
ATOM 2165 C C . PHE A 1 283 ? -11.374 11.118 5.778 1.00 86.81 283 PHE A C 1
ATOM 2167 O O . PHE A 1 283 ? -12.513 10.806 6.114 1.00 86.81 283 PHE A O 1
ATOM 2174 N N . THR A 1 284 ? -10.802 10.598 4.691 1.00 84.50 284 THR A N 1
ATOM 2175 C CA . THR A 1 284 ? -11.398 9.505 3.901 1.00 84.50 284 THR A CA 1
ATOM 2176 C C . THR A 1 284 ? -10.367 8.404 3.701 1.00 84.50 284 THR A C 1
ATOM 2178 O O . THR A 1 284 ? -9.252 8.702 3.280 1.00 84.50 284 THR A O 1
ATOM 2181 N N . CYS A 1 285 ? -10.750 7.161 3.980 1.00 80.25 285 CYS A N 1
ATOM 2182 C CA . CYS A 1 285 ? -9.981 5.951 3.686 1.00 80.25 285 CYS A CA 1
ATOM 2183 C C . CYS A 1 285 ? -10.931 4.789 3.342 1.00 80.25 285 CYS A C 1
ATOM 2185 O O . CYS A 1 285 ? -12.150 4.973 3.291 1.00 80.25 285 CYS A O 1
ATOM 2187 N N . GLU A 1 286 ? -10.384 3.601 3.074 1.00 73.00 286 GLU A N 1
ATOM 2188 C CA . GLU A 1 286 ? -11.199 2.392 2.910 1.00 73.00 286 GLU A CA 1
ATOM 2189 C C . GLU A 1 286 ? -11.953 2.059 4.209 1.00 73.00 286 GLU A C 1
ATOM 2191 O O . GLU A 1 286 ? -11.496 2.353 5.320 1.00 73.00 286 GLU A O 1
ATOM 2196 N N . GLY A 1 287 ? -13.145 1.469 4.072 1.00 72.75 287 GLY A N 1
ATOM 2197 C CA . GLY A 1 287 ? -13.972 1.101 5.220 1.00 72.75 287 GLY A CA 1
ATOM 2198 C C . GLY A 1 287 ? -13.200 0.212 6.191 1.00 72.75 287 GLY A C 1
ATOM 2199 O O . GLY A 1 287 ? -12.381 -0.599 5.768 1.00 72.75 287 GLY A O 1
ATOM 2200 N N . ASN A 1 288 ? -13.457 0.360 7.492 1.00 69.69 288 ASN A N 1
ATOM 2201 C CA . ASN A 1 288 ? -12.776 -0.408 8.536 1.00 69.69 288 ASN A CA 1
ATOM 2202 C C . ASN A 1 288 ? -11.271 -0.114 8.675 1.00 69.69 288 ASN A C 1
ATOM 2204 O O . ASN A 1 288 ? -10.561 -0.903 9.291 1.00 69.69 288 ASN A O 1
ATOM 2208 N N . LYS A 1 289 ? -10.764 1.023 8.177 1.00 80.25 289 LYS A N 1
ATOM 2209 C CA . LYS A 1 289 ? -9.345 1.399 8.340 1.00 80.25 289 LYS A CA 1
ATOM 2210 C C . LYS A 1 289 ? -9.104 2.684 9.122 1.00 80.25 289 LYS A C 1
ATOM 2212 O O . LYS A 1 289 ? -7.962 2.964 9.453 1.00 80.25 289 LYS A O 1
ATOM 2217 N N . ALA A 1 290 ? -10.121 3.472 9.466 1.00 80.75 290 ALA A N 1
ATOM 2218 C CA . ALA A 1 290 ? -9.915 4.683 10.263 1.00 80.75 290 ALA A CA 1
ATOM 2219 C C . ALA A 1 290 ? -10.010 4.432 11.771 1.00 80.75 290 ALA A C 1
ATOM 2221 O O . ALA A 1 290 ? -11.079 4.107 12.305 1.00 80.75 290 ALA A O 1
ATOM 2222 N N . LEU A 1 291 ? -8.909 4.700 12.466 1.00 82.12 291 LEU A N 1
ATOM 2223 C CA . LEU A 1 291 ? -8.803 4.690 13.918 1.00 82.12 291 LEU A CA 1
ATOM 2224 C C . LEU A 1 291 ? -8.603 6.112 14.445 1.00 82.12 291 LEU A C 1
ATOM 2226 O O . LEU A 1 291 ? -7.692 6.809 14.021 1.00 82.12 291 LEU A O 1
ATOM 2230 N N . PHE A 1 292 ? -9.411 6.530 15.416 1.00 83.00 292 PHE A N 1
ATOM 2231 C CA . PHE A 1 292 ? -9.204 7.798 16.113 1.00 83.00 292 PHE A CA 1
ATOM 2232 C C . PHE A 1 292 ? -8.715 7.540 17.533 1.00 83.00 292 PHE A C 1
ATOM 2234 O O . PHE A 1 292 ? -9.415 6.904 18.321 1.00 83.00 292 PHE A O 1
ATOM 2241 N N . VAL A 1 293 ? -7.545 8.073 17.876 1.00 80.69 293 VAL A N 1
ATOM 2242 C CA . VAL A 1 293 ? -6.965 7.984 19.225 1.00 80.69 293 VAL A CA 1
ATOM 2243 C C . VAL A 1 293 ? -6.458 9.347 19.692 1.00 80.69 293 VAL A C 1
ATOM 2245 O O . VAL A 1 293 ? -6.166 10.206 18.861 1.00 80.69 293 VAL A O 1
ATOM 2248 N N . PRO A 1 294 ? -6.330 9.588 21.008 1.00 80.19 294 PRO A N 1
ATOM 2249 C CA . PRO A 1 294 ? -5.603 10.752 21.503 1.00 80.19 294 PRO A CA 1
ATOM 2250 C C . PRO A 1 294 ? -4.199 10.807 20.891 1.00 80.19 294 PRO A C 1
ATOM 2252 O O . PRO A 1 294 ? -3.516 9.784 20.829 1.00 80.19 294 PRO A O 1
ATOM 2255 N N . LEU A 1 295 ? -3.749 11.991 20.465 1.00 76.56 295 LEU A N 1
ATOM 2256 C CA . LEU A 1 295 ? -2.425 12.149 19.845 1.00 76.56 295 LEU A CA 1
ATOM 2257 C C . LEU A 1 295 ? -1.299 11.681 20.787 1.00 76.56 295 LEU A C 1
ATOM 2259 O O . LEU A 1 295 ? -0.302 11.140 20.334 1.00 76.56 295 LEU A O 1
ATOM 2263 N N . THR A 1 296 ? -1.505 11.801 22.102 1.00 78.00 296 THR A N 1
ATOM 2264 C CA . THR A 1 296 ? -0.602 11.309 23.160 1.00 78.00 296 THR A CA 1
ATOM 2265 C C . THR A 1 296 ? -0.389 9.796 23.157 1.00 78.00 296 THR A C 1
ATOM 2267 O O . THR A 1 296 ? 0.580 9.318 23.735 1.00 78.00 296 THR A O 1
ATOM 2270 N N . ASN A 1 297 ? -1.303 9.039 22.549 1.00 71.62 297 ASN A N 1
ATOM 2271 C CA . ASN A 1 297 ? -1.230 7.582 22.463 1.00 71.62 297 ASN A CA 1
ATOM 2272 C C . ASN A 1 297 ? -0.558 7.117 21.169 1.00 71.62 297 ASN A C 1
ATOM 2274 O O . ASN A 1 297 ? -0.307 5.924 21.008 1.00 71.62 297 ASN A O 1
ATOM 2278 N N . CYS A 1 298 ? -0.289 8.043 20.252 1.00 77.19 298 CYS A N 1
ATOM 2279 C CA . CYS A 1 298 ? 0.504 7.768 19.074 1.00 77.19 298 CYS A CA 1
ATOM 2280 C C . CYS A 1 298 ? 1.975 7.913 19.450 1.00 77.19 298 CYS A C 1
ATOM 2282 O O . CYS A 1 298 ? 2.381 8.908 20.053 1.00 77.19 298 CYS A O 1
ATOM 2284 N N . LYS A 1 299 ? 2.778 6.931 19.063 1.00 79.62 299 LYS A N 1
ATOM 2285 C CA . LYS A 1 299 ? 4.233 7.037 19.056 1.00 79.62 299 LYS A CA 1
ATOM 2286 C C . LYS A 1 299 ? 4.708 6.966 17.610 1.00 79.62 299 LYS A C 1
ATOM 2288 O O . LYS A 1 299 ? 4.020 6.364 16.785 1.00 79.62 299 LYS A O 1
ATOM 2293 N N . PRO A 1 300 ? 5.854 7.571 17.270 1.00 74.38 300 PRO A N 1
ATOM 2294 C CA . PRO A 1 300 ? 6.513 7.228 16.021 1.00 74.38 300 PRO A CA 1
ATOM 2295 C C . PRO A 1 300 ? 6.733 5.717 15.995 1.00 74.38 300 PRO A C 1
ATOM 2297 O O . PRO A 1 300 ? 7.092 5.135 17.018 1.00 74.38 300 PRO A O 1
ATOM 2300 N N . ASP A 1 301 ? 6.455 5.094 14.857 1.00 71.00 301 ASP A N 1
ATOM 2301 C CA . ASP A 1 301 ? 6.576 3.648 14.708 1.00 71.00 301 ASP A CA 1
ATOM 2302 C C . ASP A 1 301 ? 7.995 3.187 15.079 1.00 71.00 301 ASP A C 1
ATOM 2304 O O . ASP A 1 301 ? 8.982 3.585 14.456 1.00 71.00 301 ASP A O 1
ATOM 2308 N N . SER A 1 302 ? 8.092 2.371 16.132 1.00 65.00 302 SER A N 1
ATOM 2309 C CA . SER A 1 302 ? 9.359 1.950 16.731 1.00 65.00 302 SER A CA 1
ATOM 2310 C C . SER A 1 302 ? 10.192 1.085 15.791 1.00 65.00 302 SER A C 1
ATOM 2312 O O . SER A 1 302 ? 11.410 1.046 15.935 1.00 65.00 302 SER A O 1
ATOM 2314 N N . ARG A 1 303 ? 9.577 0.494 14.752 1.00 61.91 303 ARG A N 1
ATOM 2315 C CA . ARG A 1 303 ? 10.289 -0.182 13.652 1.00 61.91 303 ARG A CA 1
ATOM 2316 C C . ARG A 1 303 ? 11.155 0.775 12.827 1.00 61.91 303 ARG A C 1
ATOM 2318 O O . ARG A 1 303 ? 11.954 0.320 12.015 1.00 61.91 303 ARG A O 1
ATOM 2325 N N . PHE A 1 304 ? 10.965 2.082 13.003 1.00 54.47 304 PHE A N 1
ATOM 2326 C CA . PHE A 1 304 ? 11.664 3.150 12.293 1.00 54.47 304 PHE A CA 1
ATOM 2327 C C . PHE A 1 304 ? 12.381 4.122 13.243 1.00 54.47 304 PHE A C 1
ATOM 2329 O O . PHE A 1 304 ? 13.053 5.047 12.784 1.00 54.47 304 PHE A O 1
ATOM 2336 N N . LEU A 1 305 ? 12.264 3.931 14.563 1.00 44.53 305 LEU A N 1
ATOM 2337 C CA . LEU A 1 305 ? 13.025 4.693 15.546 1.00 44.53 305 LEU A CA 1
ATOM 2338 C C . LEU A 1 305 ? 14.407 4.056 15.707 1.00 44.53 305 LEU A C 1
ATOM 2340 O O . LEU A 1 305 ? 14.570 3.060 16.405 1.00 44.53 305 LEU A O 1
ATOM 2344 N N . PHE A 1 306 ? 15.417 4.663 15.084 1.00 40.41 306 PHE A N 1
ATOM 2345 C CA . PHE A 1 306 ? 16.813 4.395 15.418 1.00 40.41 306 PHE A CA 1
ATOM 2346 C C . PHE A 1 306 ? 17.034 4.694 16.908 1.00 40.41 306 PHE A C 1
ATOM 2348 O O . PHE A 1 306 ? 17.081 5.858 17.303 1.00 40.41 306 PHE A O 1
ATOM 2355 N N . ILE A 1 307 ? 17.186 3.656 17.733 1.00 36.31 307 ILE A N 1
ATOM 2356 C CA . ILE A 1 307 ? 17.819 3.770 19.050 1.00 36.31 307 ILE A CA 1
ATOM 2357 C C . ILE A 1 307 ? 19.315 3.560 18.800 1.00 36.31 307 ILE A C 1
ATOM 2359 O O . ILE A 1 307 ? 19.717 2.429 18.541 1.00 36.31 307 ILE A O 1
ATOM 2363 N N . PRO A 1 308 ? 20.175 4.594 18.873 1.00 36.00 308 PRO A N 1
ATOM 2364 C CA . PRO A 1 308 ? 21.593 4.432 18.558 1.00 36.00 308 PRO A CA 1
ATOM 2365 C C . PRO A 1 308 ? 22.374 3.578 19.570 1.00 36.00 308 PRO A C 1
ATOM 2367 O O . PRO A 1 308 ? 23.581 3.462 19.418 1.00 36.00 308 PRO A O 1
ATOM 2370 N N . ASN A 1 309 ? 21.740 3.022 20.612 1.00 35.19 309 ASN A N 1
ATOM 2371 C CA . ASN A 1 309 ? 22.449 2.456 21.765 1.00 35.19 309 ASN A CA 1
ATOM 2372 C C . ASN A 1 309 ? 21.874 1.172 22.384 1.00 35.19 309 ASN A C 1
ATOM 2374 O O . ASN A 1 309 ? 22.316 0.782 23.460 1.00 35.19 309 ASN A O 1
ATOM 2378 N N . GLU A 1 310 ? 20.980 0.452 21.712 1.00 33.78 310 GLU A N 1
ATOM 2379 C CA . GLU A 1 310 ? 20.741 -0.950 22.068 1.00 33.78 310 GLU A CA 1
ATOM 2380 C C . GLU A 1 310 ? 20.990 -1.813 20.843 1.00 33.78 310 GLU A C 1
ATOM 2382 O O . GLU A 1 310 ? 20.127 -1.966 19.991 1.00 33.78 310 GLU A O 1
ATOM 2387 N N . ILE A 1 311 ? 22.201 -2.366 20.757 1.00 38.25 311 ILE A N 1
ATOM 2388 C CA . ILE A 1 311 ? 22.450 -3.594 20.006 1.00 38.25 311 ILE A CA 1
ATOM 2389 C C . ILE A 1 311 ? 21.602 -4.660 20.708 1.00 38.25 311 ILE A C 1
ATOM 2391 O O . ILE A 1 311 ? 21.950 -5.045 21.832 1.00 38.25 311 ILE A O 1
ATOM 2395 N N . PRO A 1 312 ? 20.510 -5.175 20.116 1.00 32.47 312 PRO A N 1
ATOM 2396 C CA . PRO A 1 312 ? 19.948 -6.411 20.613 1.00 32.47 312 PRO A CA 1
ATOM 2397 C C . PRO A 1 312 ? 21.030 -7.454 20.347 1.00 32.47 312 PRO A C 1
ATOM 2399 O O . PRO A 1 312 ? 21.486 -7.600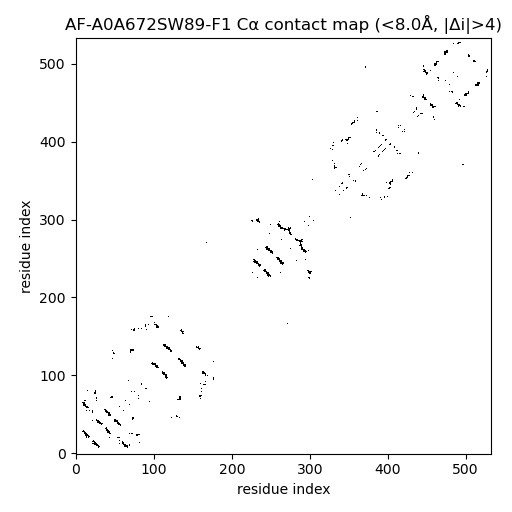 19.209 1.00 32.47 312 PRO A O 1
ATOM 2402 N N . LYS A 1 313 ? 21.487 -8.155 21.392 1.00 31.84 313 LYS A N 1
ATOM 2403 C CA . LYS A 1 313 ? 22.268 -9.382 21.193 1.00 31.84 313 LYS A CA 1
ATOM 2404 C C . LYS A 1 313 ? 21.558 -10.192 20.106 1.00 31.84 313 LYS A C 1
ATOM 2406 O O . LYS A 1 313 ? 20.340 -10.353 20.234 1.00 31.84 313 LYS A O 1
ATOM 2411 N N . PRO A 1 314 ? 22.266 -10.655 19.061 1.00 32.72 314 PRO A N 1
ATOM 2412 C CA . PRO A 1 314 ? 21.639 -11.438 18.015 1.00 32.72 314 PRO A CA 1
ATOM 2413 C C . PRO A 1 314 ? 20.860 -12.566 18.683 1.00 32.72 314 PRO A C 1
ATOM 2415 O O . PRO A 1 314 ? 21.440 -13.368 19.418 1.00 32.72 314 PRO A O 1
ATOM 2418 N N . LEU A 1 315 ? 19.542 -12.596 18.475 1.00 37.41 315 LEU A N 1
ATOM 2419 C CA . LEU A 1 315 ? 18.830 -13.863 18.519 1.00 37.41 315 LEU A CA 1
ATOM 2420 C C . LEU A 1 315 ? 19.596 -14.737 17.539 1.00 37.41 315 LEU A C 1
ATOM 2422 O O . LEU A 1 315 ? 19.700 -14.371 16.366 1.00 37.41 315 LEU A O 1
ATOM 2426 N N . GLU A 1 316 ? 20.236 -15.783 18.060 1.00 28.31 316 GLU A N 1
ATOM 2427 C CA . GLU A 1 316 ? 21.010 -16.712 17.253 1.00 28.31 316 GLU A CA 1
ATOM 2428 C C . GLU A 1 316 ? 20.187 -17.046 16.004 1.00 28.31 316 GLU A C 1
ATOM 2430 O O . GLU A 1 316 ? 19.036 -17.484 16.135 1.00 28.31 316 GLU A O 1
ATOM 2435 N N . PRO A 1 317 ? 20.710 -16.771 14.794 1.00 37.06 317 PRO A N 1
ATOM 2436 C CA . PRO A 1 317 ? 20.044 -17.234 13.594 1.00 37.06 317 PRO A CA 1
ATOM 2437 C C . PRO A 1 317 ? 19.914 -18.759 13.708 1.00 37.06 317 PRO A C 1
ATOM 2439 O O . PRO A 1 317 ? 20.827 -19.395 14.253 1.00 37.06 317 PRO A O 1
ATOM 2442 N N . PRO A 1 318 ? 18.817 -19.371 13.215 1.00 30.38 318 PRO A N 1
ATOM 2443 C CA . PRO A 1 318 ? 18.808 -20.818 13.038 1.00 30.38 318 PRO A CA 1
ATOM 2444 C C . PRO A 1 318 ? 20.069 -21.141 12.251 1.00 30.38 318 PRO A C 1
ATOM 2446 O O . PRO A 1 318 ? 20.307 -20.506 11.228 1.00 30.38 318 PRO A O 1
ATOM 2449 N N . SER A 1 319 ? 20.915 -22.000 12.815 1.00 33.47 319 SER A N 1
ATOM 2450 C CA . SER A 1 319 ? 22.304 -22.218 12.423 1.00 33.47 319 SER A CA 1
ATOM 2451 C C . SER A 1 319 ? 22.433 -22.263 10.901 1.00 33.47 319 SER A C 1
ATOM 2453 O O . SER A 1 319 ? 22.153 -23.291 10.288 1.00 33.47 319 SER A O 1
ATOM 2455 N N . VAL A 1 320 ? 22.805 -21.138 10.281 1.00 35.53 320 VAL A N 1
ATOM 2456 C CA . VAL A 1 320 ? 23.067 -21.104 8.845 1.00 35.53 320 VAL A CA 1
ATOM 2457 C C . VAL A 1 320 ? 24.476 -21.628 8.693 1.00 35.53 320 VAL A C 1
ATOM 2459 O O . VAL A 1 320 ? 25.469 -20.949 8.952 1.00 35.53 320 VAL A O 1
ATOM 2462 N N . THR A 1 321 ? 24.518 -22.912 8.383 1.00 32.59 321 THR A N 1
ATOM 2463 C CA . THR A 1 321 ? 25.623 -23.607 7.754 1.00 32.59 321 THR A CA 1
ATOM 2464 C C . THR A 1 321 ? 26.278 -22.685 6.723 1.00 32.59 321 THR A C 1
ATOM 2466 O O . THR A 1 321 ? 25.641 -22.292 5.756 1.00 32.59 321 THR A O 1
ATOM 2469 N N . LEU A 1 322 ? 27.558 -22.409 6.971 1.00 36.84 322 LEU A N 1
ATOM 2470 C CA . LEU A 1 322 ? 28.594 -21.997 6.026 1.00 36.84 322 LEU A CA 1
ATOM 2471 C C . LEU A 1 322 ? 28.546 -20.560 5.486 1.00 36.84 322 LEU A C 1
ATOM 2473 O O . LEU A 1 322 ? 27.587 -20.083 4.892 1.00 36.84 322 LEU A O 1
ATOM 2477 N N . LEU A 1 323 ? 29.688 -19.899 5.687 1.00 43.47 323 LEU A N 1
ATOM 2478 C CA . LEU A 1 323 ? 30.189 -18.809 4.865 1.00 43.47 323 LEU A CA 1
ATOM 2479 C C . LEU A 1 323 ? 30.145 -19.235 3.388 1.00 43.47 323 LEU A C 1
ATOM 2481 O O . LEU A 1 323 ? 31.072 -19.882 2.912 1.00 43.47 323 LEU A O 1
ATOM 2485 N N . GLU A 1 324 ? 29.075 -18.886 2.685 1.00 42.75 324 GLU A N 1
ATOM 2486 C CA . GLU A 1 324 ? 29.035 -18.865 1.223 1.00 42.75 324 GLU A CA 1
ATOM 2487 C C . GLU A 1 324 ? 29.021 -17.401 0.766 1.00 42.75 324 GLU A C 1
ATOM 2489 O O . GLU A 1 324 ? 28.361 -16.540 1.358 1.00 42.75 324 GLU A O 1
ATOM 2494 N N . ASP A 1 325 ? 29.854 -17.111 -0.227 1.00 49.72 325 ASP A N 1
ATOM 2495 C CA . ASP A 1 325 ? 30.378 -15.797 -0.580 1.00 49.72 325 ASP A CA 1
ATOM 2496 C C . ASP A 1 325 ? 29.318 -14.679 -0.670 1.00 49.72 325 ASP A C 1
ATOM 2498 O O . ASP A 1 325 ? 28.447 -14.635 -1.545 1.00 49.72 325 ASP A O 1
ATOM 2502 N N . LEU A 1 326 ? 29.445 -13.672 0.205 1.00 56.03 326 LEU A N 1
ATOM 2503 C CA . LEU A 1 326 ? 28.603 -12.464 0.200 1.00 56.03 326 LEU A CA 1
ATOM 2504 C C . LEU A 1 326 ? 28.693 -11.657 -1.111 1.00 56.03 326 LEU A C 1
ATOM 2506 O O . LEU A 1 326 ? 27.865 -10.766 -1.322 1.00 56.03 326 LEU A O 1
ATOM 2510 N N . ASN A 1 327 ? 29.660 -11.984 -1.971 1.00 59.38 327 ASN A N 1
ATOM 2511 C CA . ASN A 1 327 ? 29.949 -11.315 -3.235 1.00 59.38 327 ASN A CA 1
ATOM 2512 C C . ASN A 1 327 ? 29.383 -12.028 -4.474 1.00 59.38 327 ASN A C 1
ATOM 2514 O O . ASN A 1 327 ? 29.480 -11.463 -5.567 1.00 59.38 327 ASN A O 1
ATOM 2518 N N . GLU A 1 328 ? 28.778 -13.212 -4.328 1.00 68.62 328 GLU A N 1
ATOM 2519 C CA . GLU A 1 328 ? 28.178 -13.925 -5.460 1.00 68.62 328 GLU A CA 1
ATOM 2520 C C . GLU A 1 328 ? 26.808 -13.340 -5.847 1.00 68.62 328 GLU A C 1
ATOM 2522 O O . GLU A 1 328 ? 25.991 -12.971 -4.992 1.00 68.62 328 GLU A O 1
ATOM 2527 N N . ASP A 1 329 ? 26.568 -13.233 -7.155 1.00 73.50 329 ASP A N 1
ATOM 2528 C CA . ASP A 1 329 ? 25.328 -12.710 -7.722 1.00 73.50 329 ASP A CA 1
ATOM 2529 C C . ASP A 1 329 ? 24.171 -13.686 -7.511 1.00 73.50 329 ASP A C 1
ATOM 2531 O O . ASP A 1 329 ? 24.212 -14.843 -7.926 1.00 73.50 329 ASP A O 1
ATOM 2535 N N . VAL A 1 330 ? 23.094 -13.200 -6.894 1.00 82.50 330 VAL A N 1
ATOM 2536 C CA . VAL A 1 330 ? 21.909 -14.020 -6.625 1.00 82.50 330 VAL A CA 1
ATOM 2537 C C . VAL A 1 330 ? 20.978 -13.944 -7.831 1.00 82.50 330 VAL A C 1
ATOM 2539 O O . VAL A 1 330 ? 20.599 -12.830 -8.201 1.00 82.50 330 VAL A O 1
ATOM 2542 N N . PRO A 1 331 ? 20.560 -15.065 -8.446 1.00 85.44 331 PRO A N 1
ATOM 2543 C CA . PRO A 1 331 ? 19.634 -15.031 -9.574 1.00 85.44 331 PRO A CA 1
ATOM 2544 C C . PRO A 1 331 ? 18.263 -14.456 -9.167 1.00 85.44 331 PRO A C 1
ATOM 2546 O O . PRO A 1 331 ? 17.896 -14.516 -7.990 1.00 85.44 331 PRO A O 1
ATOM 2549 N N . PRO A 1 332 ? 17.492 -13.881 -10.111 1.00 87.56 332 PRO A N 1
ATOM 2550 C CA . PRO A 1 332 ? 16.134 -13.414 -9.838 1.00 87.56 332 PRO A CA 1
ATOM 2551 C C . PRO A 1 332 ? 15.255 -14.519 -9.242 1.00 87.56 332 PRO A C 1
ATOM 2553 O O . PRO A 1 332 ? 15.422 -15.694 -9.570 1.00 87.56 332 PRO A O 1
ATOM 2556 N N . VAL A 1 333 ? 14.310 -14.131 -8.381 1.00 86.44 333 VAL A N 1
ATOM 2557 C CA . VAL A 1 333 ? 13.403 -15.077 -7.716 1.00 86.44 333 VAL A CA 1
ATOM 2558 C C . VAL A 1 333 ? 12.548 -15.772 -8.773 1.00 86.44 333 VAL A C 1
ATOM 2560 O O . VAL A 1 333 ? 11.817 -15.112 -9.514 1.00 86.44 333 VAL A O 1
ATOM 2563 N N . ALA A 1 334 ? 12.653 -17.097 -8.839 1.00 85.00 334 ALA A N 1
ATOM 2564 C CA . ALA A 1 334 ? 11.902 -17.907 -9.783 1.00 85.00 334 ALA A CA 1
ATOM 2565 C C . ALA A 1 334 ? 10.411 -17.943 -9.416 1.00 85.00 334 ALA A C 1
ATOM 2567 O O . ALA A 1 334 ? 10.051 -17.851 -8.241 1.00 85.00 334 ALA A O 1
ATOM 2568 N N . GLU A 1 335 ? 9.535 -18.086 -10.414 1.00 83.50 335 GLU A N 1
ATOM 2569 C CA . GLU A 1 335 ? 8.078 -17.971 -10.238 1.00 83.50 335 GLU A CA 1
ATOM 2570 C C . GLU A 1 335 ? 7.523 -18.914 -9.163 1.00 83.50 335 GLU A C 1
ATOM 2572 O O . GLU A 1 335 ? 6.664 -18.515 -8.375 1.00 83.50 335 GLU A O 1
ATOM 2577 N N . GLN A 1 336 ? 8.059 -20.135 -9.071 1.00 83.75 336 GLN A N 1
ATOM 2578 C CA . GLN A 1 336 ? 7.649 -21.124 -8.074 1.00 83.75 336 GLN A CA 1
ATOM 2579 C C . GLN A 1 336 ? 7.949 -20.702 -6.625 1.00 83.75 336 GLN A C 1
ATOM 2581 O O . GLN A 1 336 ? 7.242 -21.112 -5.704 1.00 83.75 336 GLN A O 1
ATOM 2586 N N . ASP A 1 337 ? 8.957 -19.851 -6.423 1.00 84.00 337 ASP A N 1
ATOM 2587 C CA . ASP A 1 337 ? 9.452 -19.445 -5.106 1.00 84.00 337 ASP A CA 1
ATOM 2588 C C . ASP A 1 337 ? 8.895 -18.082 -4.660 1.00 84.00 337 ASP A C 1
ATOM 2590 O O . ASP A 1 337 ? 9.026 -17.702 -3.494 1.00 84.00 337 ASP A O 1
ATOM 2594 N N . VAL A 1 338 ? 8.210 -17.354 -5.554 1.00 84.31 338 VAL A N 1
ATOM 2595 C CA . VAL A 1 338 ? 7.626 -16.028 -5.280 1.00 84.31 338 VAL A CA 1
ATOM 2596 C C . VAL A 1 338 ? 6.679 -16.068 -4.082 1.00 84.31 338 VAL A C 1
ATOM 2598 O O . VAL A 1 338 ? 6.757 -15.207 -3.204 1.00 84.31 338 VAL A O 1
ATOM 2601 N N . LEU A 1 339 ? 5.792 -17.066 -4.014 1.00 84.12 339 LEU A N 1
ATOM 2602 C CA . LEU A 1 339 ? 4.777 -17.133 -2.958 1.00 84.12 339 LEU A CA 1
ATOM 2603 C C . LEU A 1 339 ? 5.398 -17.337 -1.568 1.00 84.12 339 LEU A C 1
ATOM 2605 O O . LEU A 1 339 ? 4.916 -16.770 -0.593 1.00 84.12 339 LEU A O 1
ATOM 2609 N N . SER A 1 340 ? 6.468 -18.124 -1.461 1.00 83.81 340 SER A N 1
ATOM 2610 C CA . SER A 1 340 ? 7.129 -18.409 -0.181 1.00 83.81 340 SER A CA 1
ATOM 2611 C C . SER A 1 340 ? 8.079 -17.285 0.251 1.00 83.81 340 SER A C 1
ATOM 2613 O O . SER A 1 340 ? 8.195 -16.994 1.448 1.00 83.81 340 SER A O 1
ATOM 2615 N N . HIS A 1 341 ? 8.726 -16.619 -0.711 1.00 81.81 341 HIS A N 1
ATOM 2616 C CA . HIS A 1 341 ? 9.762 -15.619 -0.444 1.00 81.81 341 HIS A CA 1
ATOM 2617 C C . HIS A 1 341 ? 9.240 -14.186 -0.376 1.00 81.81 341 HIS A C 1
ATOM 2619 O O . HIS A 1 341 ? 9.770 -13.396 0.401 1.00 81.81 341 HIS A O 1
ATOM 2625 N N . LEU A 1 342 ? 8.221 -13.828 -1.160 1.00 86.50 342 LEU A N 1
ATOM 2626 C CA . LEU A 1 342 ? 7.824 -12.428 -1.360 1.00 86.50 342 LEU A CA 1
ATOM 2627 C C . LEU A 1 342 ? 6.438 -12.095 -0.801 1.00 86.50 342 LEU A C 1
ATOM 2629 O O . LEU A 1 342 ? 6.101 -10.918 -0.688 1.00 86.50 342 LEU A O 1
ATOM 2633 N N . ILE A 1 343 ? 5.646 -13.095 -0.403 1.00 87.00 343 ILE A N 1
ATOM 2634 C CA . ILE A 1 343 ? 4.324 -12.875 0.194 1.00 87.00 343 ILE A CA 1
ATOM 2635 C C . ILE A 1 343 ? 4.404 -12.955 1.718 1.00 87.00 343 ILE A C 1
ATOM 2637 O O . ILE A 1 343 ? 4.943 -13.899 2.293 1.00 87.00 343 ILE A O 1
ATOM 2641 N N . GLY A 1 344 ? 3.836 -11.950 2.384 1.00 81.25 344 GLY A N 1
ATOM 2642 C CA . GLY A 1 344 ? 3.712 -11.897 3.838 1.00 81.25 344 GLY A CA 1
ATOM 2643 C C . GLY A 1 344 ? 4.096 -10.541 4.421 1.00 81.25 344 GLY A C 1
ATOM 2644 O O . GLY A 1 344 ? 4.446 -9.603 3.707 1.00 81.25 344 GLY A O 1
ATOM 2645 N N . ARG A 1 345 ? 4.027 -10.433 5.752 1.00 80.44 345 ARG A N 1
ATOM 2646 C CA . ARG A 1 345 ? 4.570 -9.266 6.458 1.00 80.44 345 ARG A CA 1
ATOM 2647 C C . ARG A 1 345 ? 6.091 -9.305 6.418 1.00 80.44 345 ARG A C 1
ATOM 2649 O O . ARG A 1 345 ? 6.674 -10.383 6.405 1.00 80.44 345 ARG A O 1
ATOM 2656 N N . MET A 1 346 ? 6.706 -8.124 6.471 1.00 82.50 346 MET A N 1
ATOM 2657 C CA . MET A 1 346 ? 8.163 -7.978 6.403 1.00 82.50 346 MET A CA 1
ATOM 2658 C C . MET A 1 346 ? 8.739 -8.643 5.148 1.00 82.50 346 MET A C 1
ATOM 2660 O O . MET A 1 346 ? 9.727 -9.362 5.221 1.00 82.50 346 MET A O 1
ATOM 2664 N N . ARG A 1 347 ? 8.089 -8.408 4.002 1.00 91.25 347 ARG A N 1
ATOM 2665 C CA . ARG A 1 347 ? 8.559 -8.784 2.667 1.00 91.25 347 ARG A CA 1
ATOM 2666 C C . ARG A 1 347 ? 8.660 -7.548 1.776 1.00 91.25 347 ARG A C 1
ATOM 2668 O O . ARG A 1 347 ? 7.969 -6.558 2.015 1.00 91.25 347 ARG A O 1
ATOM 2675 N N . GLY A 1 348 ? 9.514 -7.612 0.761 1.00 93.94 348 GLY A N 1
ATOM 2676 C CA . GLY A 1 348 ? 9.802 -6.507 -0.148 1.00 93.94 348 GLY A CA 1
ATOM 2677 C C . GLY A 1 348 ? 10.803 -5.500 0.419 1.00 93.94 348 GLY A C 1
ATOM 2678 O O . GLY A 1 348 ? 11.619 -5.814 1.285 1.00 93.94 348 GLY A O 1
ATOM 2679 N N . ILE A 1 349 ? 10.758 -4.277 -0.101 1.00 95.81 349 ILE A N 1
ATOM 2680 C CA . ILE A 1 349 ? 11.645 -3.188 0.312 1.00 95.81 349 ILE A CA 1
ATOM 2681 C C . ILE A 1 349 ? 10.901 -2.309 1.318 1.00 95.81 349 ILE A C 1
ATOM 2683 O O . ILE A 1 349 ? 9.802 -1.828 1.042 1.00 95.81 349 ILE A O 1
ATOM 2687 N N . GLN A 1 350 ? 11.479 -2.120 2.504 1.00 92.88 350 GLN A N 1
ATOM 2688 C CA . GLN A 1 350 ? 10.881 -1.304 3.555 1.00 92.88 350 GLN A CA 1
ATOM 2689 C C . GLN A 1 350 ? 10.973 0.187 3.206 1.00 92.88 350 GLN A C 1
ATOM 2691 O O . GLN A 1 350 ? 12.065 0.752 3.155 1.00 92.88 350 GLN A O 1
ATOM 2696 N N . GLY A 1 351 ? 9.818 0.834 3.041 1.00 91.75 351 GLY A N 1
ATOM 2697 C CA . GLY A 1 351 ? 9.753 2.267 2.766 1.00 91.75 351 GLY A CA 1
ATOM 2698 C C . GLY A 1 351 ? 10.080 3.142 3.979 1.00 91.75 351 GLY A C 1
ATOM 2699 O O . GLY A 1 351 ? 9.770 2.796 5.116 1.00 91.75 351 GLY A O 1
ATOM 2700 N N . HIS A 1 352 ? 10.702 4.294 3.733 1.00 87.94 352 HIS A N 1
ATOM 2701 C CA . HIS A 1 352 ? 11.136 5.260 4.738 1.00 87.94 352 HIS A CA 1
ATOM 2702 C C . HIS A 1 352 ? 11.358 6.652 4.120 1.00 87.94 352 HIS A C 1
ATOM 2704 O O . HIS A 1 352 ? 12.125 6.797 3.171 1.00 87.94 352 HIS A O 1
ATOM 2710 N N . PHE A 1 353 ? 10.711 7.687 4.672 1.00 85.44 353 PHE A N 1
ATOM 2711 C CA . PHE A 1 353 ? 10.794 9.093 4.232 1.00 85.44 353 PHE A CA 1
ATOM 2712 C C . PHE A 1 353 ? 10.688 9.292 2.712 1.00 85.44 353 PHE A C 1
ATOM 2714 O O . PHE A 1 353 ? 11.692 9.486 2.018 1.00 85.44 353 PHE A O 1
ATOM 2721 N N . ASN A 1 354 ? 9.456 9.269 2.196 1.00 89.19 354 ASN A N 1
ATOM 2722 C CA . ASN A 1 354 ? 9.152 9.532 0.786 1.00 89.19 354 ASN A CA 1
ATOM 2723 C C . ASN A 1 354 ? 9.906 8.622 -0.210 1.00 89.19 354 ASN A C 1
ATOM 2725 O O . ASN A 1 354 ? 10.118 9.023 -1.345 1.00 89.19 354 ASN A O 1
ATOM 2729 N N . SER A 1 355 ? 10.327 7.413 0.184 1.00 92.62 355 SER A N 1
ATOM 2730 C CA . SER A 1 355 ? 11.107 6.496 -0.669 1.00 92.62 355 SER A CA 1
ATOM 2731 C C . SER A 1 355 ? 10.282 5.672 -1.658 1.00 92.62 355 SER A C 1
ATOM 2733 O O . SER A 1 355 ? 10.867 4.967 -2.471 1.00 92.62 355 SER A O 1
ATOM 2735 N N . CYS A 1 356 ? 8.948 5.732 -1.615 1.00 93.25 356 CYS A N 1
ATOM 2736 C CA . CYS A 1 356 ? 8.083 4.785 -2.329 1.00 93.25 356 CYS A CA 1
ATOM 2737 C C . CYS A 1 356 ? 8.355 4.702 -3.844 1.00 93.25 356 CYS A C 1
ATOM 2739 O O . CYS A 1 356 ? 8.262 3.615 -4.413 1.00 93.25 356 CYS A O 1
ATOM 2741 N N . TYR A 1 357 ? 8.732 5.817 -4.485 1.00 93.50 357 TYR A N 1
ATOM 2742 C CA . TYR A 1 357 ? 9.124 5.857 -5.899 1.00 93.50 357 TYR A CA 1
ATOM 2743 C C . TYR A 1 357 ? 10.334 4.957 -6.184 1.00 93.50 357 TYR A C 1
ATOM 2745 O O . TYR A 1 357 ? 10.373 4.267 -7.199 1.00 93.50 357 TYR A O 1
ATOM 2753 N N . LEU A 1 358 ? 11.302 4.933 -5.269 1.00 94.69 358 LEU A N 1
ATOM 2754 C CA . LEU A 1 358 ? 12.520 4.143 -5.357 1.00 94.69 358 LEU A CA 1
ATOM 2755 C C . LEU A 1 358 ? 12.230 2.688 -4.995 1.00 94.69 358 LEU A C 1
ATOM 2757 O O . LEU A 1 358 ? 12.607 1.797 -5.750 1.00 94.69 358 LEU A O 1
ATOM 2761 N N . ASP A 1 359 ? 11.512 2.448 -3.897 1.00 95.19 359 ASP A N 1
ATOM 2762 C CA . ASP A 1 359 ? 11.214 1.098 -3.406 1.00 95.19 359 ASP A CA 1
ATOM 2763 C C . ASP A 1 359 ? 10.433 0.290 -4.452 1.00 95.19 359 ASP A C 1
ATOM 2765 O O . ASP A 1 359 ? 10.811 -0.830 -4.795 1.00 95.19 359 ASP A O 1
ATOM 2769 N N . ALA A 1 360 ? 9.376 0.881 -5.020 1.00 95.69 360 ALA A N 1
ATOM 2770 C CA . ALA A 1 360 ? 8.559 0.234 -6.043 1.00 95.69 360 ALA A CA 1
ATOM 2771 C C . ALA A 1 360 ? 9.338 0.007 -7.348 1.00 95.69 360 ALA A C 1
ATOM 2773 O O . ALA A 1 360 ? 9.190 -1.044 -7.976 1.00 95.69 360 ALA A O 1
ATOM 2774 N N . THR A 1 361 ? 10.191 0.960 -7.741 1.00 95.12 361 THR A N 1
ATOM 2775 C CA . THR A 1 361 ? 11.026 0.841 -8.945 1.00 95.12 361 THR A CA 1
ATOM 2776 C C . THR A 1 361 ? 12.057 -0.273 -8.787 1.00 95.12 361 THR A C 1
ATOM 2778 O O . THR A 1 361 ? 12.135 -1.160 -9.633 1.00 95.12 361 THR A O 1
ATOM 2781 N N . LEU A 1 362 ? 12.812 -0.285 -7.684 1.00 95.06 362 LEU A N 1
ATOM 2782 C CA . LEU A 1 362 ? 13.818 -1.314 -7.421 1.00 95.06 362 LEU A CA 1
ATOM 2783 C C . LEU A 1 362 ? 13.187 -2.701 -7.297 1.00 95.06 362 LEU A C 1
ATOM 2785 O O . LEU A 1 362 ? 13.697 -3.661 -7.876 1.00 95.06 362 LEU A O 1
ATOM 2789 N N . PHE A 1 363 ? 12.050 -2.804 -6.604 1.00 95.19 363 PHE A N 1
ATOM 2790 C CA . PHE A 1 363 ? 11.313 -4.059 -6.509 1.00 95.19 363 PHE A CA 1
ATOM 2791 C C . PHE A 1 363 ? 10.881 -4.557 -7.898 1.00 95.19 363 PHE A C 1
ATOM 2793 O O . PHE A 1 363 ? 11.102 -5.722 -8.225 1.00 95.19 363 PHE A O 1
ATOM 2800 N N . SER A 1 364 ? 10.337 -3.679 -8.745 1.00 93.25 364 SER A N 1
ATOM 2801 C CA . SER A 1 364 ? 9.871 -4.049 -10.091 1.00 93.25 364 SER A CA 1
ATOM 2802 C C . SER A 1 364 ? 11.015 -4.476 -11.019 1.00 93.25 364 SER A C 1
ATOM 2804 O O . SER A 1 364 ? 10.869 -5.429 -11.781 1.00 93.25 364 SER A O 1
ATOM 2806 N N . LEU A 1 365 ? 12.166 -3.798 -10.950 1.00 91.75 365 LEU A N 1
ATOM 2807 C CA . LEU A 1 365 ? 13.295 -4.048 -11.851 1.00 91.75 365 LEU A CA 1
ATOM 2808 C C . LEU A 1 365 ? 14.164 -5.242 -11.441 1.00 91.75 365 LEU A C 1
ATOM 2810 O O . LEU A 1 365 ? 14.764 -5.864 -12.315 1.00 91.75 365 LEU A O 1
ATOM 2814 N N . PHE A 1 366 ? 14.268 -5.559 -10.144 1.00 91.31 366 PHE A N 1
ATOM 2815 C CA . PHE A 1 366 ? 15.289 -6.500 -9.664 1.00 91.31 366 PHE A CA 1
ATOM 2816 C C . PHE A 1 366 ? 14.768 -7.752 -8.968 1.00 91.31 366 PHE A C 1
ATOM 2818 O O . PHE A 1 366 ? 15.560 -8.670 -8.772 1.00 91.31 366 PHE A O 1
ATOM 2825 N N . THR A 1 367 ? 13.488 -7.845 -8.609 1.00 90.00 367 THR A N 1
ATOM 2826 C CA . THR A 1 367 ? 13.001 -9.002 -7.838 1.00 90.00 367 THR A CA 1
ATOM 2827 C C . THR A 1 367 ? 12.989 -10.289 -8.668 1.00 90.00 367 THR A C 1
ATOM 2829 O O . THR A 1 367 ? 13.724 -11.225 -8.359 1.00 90.00 367 THR A O 1
ATOM 2832 N N . SER A 1 368 ? 12.196 -10.321 -9.741 1.00 81.69 368 SER A N 1
ATOM 2833 C CA . SER A 1 368 ? 12.037 -11.486 -10.630 1.00 81.69 368 SER A CA 1
ATOM 2834 C C . SER A 1 368 ? 12.498 -11.223 -12.068 1.00 81.69 368 SER A C 1
ATOM 2836 O O . SER A 1 368 ? 12.658 -12.158 -12.847 1.00 81.69 368 SER A O 1
ATOM 2838 N N . SER A 1 369 ? 12.750 -9.963 -12.437 1.00 82.94 369 SER A N 1
ATOM 2839 C CA . SER A 1 369 ? 13.167 -9.621 -13.798 1.00 82.94 369 SER A CA 1
ATOM 2840 C C . SER A 1 369 ? 14.615 -10.029 -14.077 1.00 82.94 369 SER A C 1
ATOM 2842 O O . SER A 1 369 ? 15.542 -9.725 -13.320 1.00 82.94 369 SER A O 1
ATOM 2844 N N . VAL A 1 370 ? 14.810 -10.681 -15.223 1.00 81.75 370 VAL A N 1
ATOM 2845 C CA . VAL A 1 370 ? 16.125 -11.068 -15.755 1.00 81.75 370 VAL A CA 1
ATOM 2846 C C . VAL A 1 370 ? 16.794 -9.954 -16.566 1.00 81.75 370 VAL A C 1
ATOM 2848 O O . VAL A 1 370 ? 17.990 -10.051 -16.844 1.00 81.75 370 VAL A O 1
ATOM 2851 N N . ALA A 1 371 ? 16.058 -8.889 -16.917 1.00 80.62 371 ALA A N 1
ATOM 2852 C CA . ALA A 1 371 ? 16.491 -7.858 -17.869 1.00 80.62 371 ALA A CA 1
ATOM 2853 C C . ALA A 1 371 ? 17.825 -7.196 -17.486 1.00 80.62 371 ALA A C 1
ATOM 2855 O O . ALA A 1 371 ? 18.637 -6.878 -18.350 1.00 80.62 371 ALA A O 1
ATOM 2856 N N . PHE A 1 372 ? 18.082 -7.053 -16.184 1.00 79.06 372 PHE A N 1
ATOM 2857 C CA . PHE A 1 372 ? 19.269 -6.378 -15.657 1.00 79.06 372 PHE A CA 1
ATOM 2858 C C . PHE A 1 372 ? 20.258 -7.328 -14.968 1.00 79.06 372 PHE A C 1
ATOM 2860 O O . PHE A 1 372 ? 21.230 -6.875 -14.373 1.00 79.06 372 PHE A O 1
ATOM 2867 N N . ASN A 1 373 ? 20.061 -8.651 -15.050 1.00 72.12 373 ASN A N 1
ATOM 2868 C CA . ASN A 1 373 ? 20.890 -9.605 -14.302 1.00 72.12 373 ASN A CA 1
ATOM 2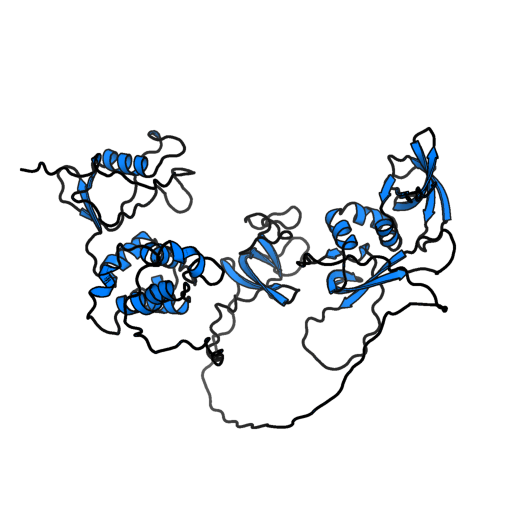869 C C . ASN A 1 373 ? 22.347 -9.646 -14.796 1.00 72.12 373 ASN A C 1
ATOM 2871 O O . ASN A 1 373 ? 23.277 -9.747 -14.004 1.00 72.12 373 ASN A O 1
ATOM 2875 N N . ARG A 1 374 ? 22.559 -9.477 -16.109 1.00 70.12 374 ARG A N 1
ATOM 2876 C CA . ARG A 1 374 ? 23.900 -9.422 -16.724 1.00 70.12 374 ARG A CA 1
ATOM 2877 C C . ARG A 1 374 ? 24.738 -8.225 -16.253 1.00 70.12 374 ARG A C 1
ATOM 2879 O O . ARG A 1 374 ? 25.938 -8.188 -16.511 1.00 70.12 374 ARG A O 1
ATOM 2886 N N . MET A 1 375 ? 24.128 -7.240 -15.596 1.00 67.69 375 MET A N 1
ATOM 2887 C CA . MET A 1 375 ? 24.812 -6.011 -15.182 1.00 67.69 375 MET A CA 1
ATOM 2888 C C . MET A 1 375 ? 25.680 -6.225 -13.944 1.00 67.69 375 MET A C 1
ATOM 2890 O O . MET A 1 375 ? 26.749 -5.636 -13.842 1.00 67.69 375 MET A O 1
ATOM 2894 N N . PHE A 1 376 ? 25.267 -7.124 -13.052 1.00 64.75 376 PHE A N 1
ATOM 2895 C CA . PHE A 1 376 ? 26.014 -7.435 -11.835 1.00 64.75 376 PHE A CA 1
ATOM 2896 C C . PHE A 1 376 ? 27.249 -8.309 -12.105 1.00 64.75 376 PHE A C 1
ATOM 2898 O O . PHE A 1 376 ? 28.280 -8.121 -11.468 1.00 64.75 376 PHE A O 1
ATOM 2905 N N . SER A 1 377 ? 27.213 -9.113 -13.176 1.00 58.25 377 SER A N 1
ATOM 2906 C CA . SER A 1 377 ? 28.356 -9.923 -13.621 1.00 58.25 377 SER A CA 1
ATOM 2907 C C . SER A 1 377 ? 29.509 -9.125 -14.252 1.00 58.25 377 SER A C 1
ATOM 2909 O O . SER A 1 377 ? 30.567 -9.688 -14.523 1.00 58.25 377 SER A O 1
ATOM 2911 N N . ARG A 1 378 ? 29.310 -7.827 -14.540 1.00 52.69 378 ARG A N 1
ATOM 2912 C CA . ARG A 1 378 ? 30.280 -6.986 -15.267 1.00 52.69 378 ARG A CA 1
ATOM 2913 C C . ARG A 1 378 ? 31.157 -6.104 -14.376 1.00 52.69 378 ARG A C 1
ATOM 2915 O O . ARG A 1 378 ? 32.150 -5.585 -14.874 1.00 52.69 378 ARG A O 1
ATOM 2922 N N . SER A 1 379 ? 30.841 -5.927 -13.093 1.00 46.75 379 SER A N 1
ATOM 2923 C CA . SER A 1 379 ? 31.600 -5.013 -12.232 1.00 46.75 379 SER A CA 1
ATOM 2924 C C . SER A 1 379 ? 32.737 -5.730 -11.502 1.00 46.75 379 SER A C 1
ATOM 2926 O O . SER A 1 379 ? 32.576 -6.168 -10.366 1.00 46.75 379 SER A O 1
ATOM 2928 N N . ALA A 1 380 ? 33.909 -5.778 -12.135 1.00 45.44 380 ALA A N 1
ATOM 2929 C CA . ALA A 1 380 ? 35.196 -5.914 -11.447 1.00 45.44 380 ALA A CA 1
ATOM 2930 C C . ALA A 1 380 ? 35.696 -4.551 -10.913 1.00 45.44 380 ALA A C 1
ATOM 2932 O O . ALA A 1 380 ? 36.899 -4.320 -10.823 1.00 45.44 380 ALA A O 1
ATOM 2933 N N . ASP A 1 381 ? 34.776 -3.636 -10.591 1.00 46.97 381 ASP A N 1
ATOM 2934 C CA . ASP A 1 381 ? 35.081 -2.265 -10.193 1.00 46.97 381 ASP A CA 1
ATOM 2935 C C . ASP A 1 381 ? 34.737 -2.049 -8.722 1.00 46.97 381 ASP A C 1
ATOM 2937 O O . ASP A 1 381 ? 33.580 -2.189 -8.335 1.00 46.97 381 ASP A O 1
ATOM 2941 N N . SER A 1 382 ? 35.765 -1.671 -7.952 1.00 51.88 382 SER A N 1
ATOM 2942 C CA . SER A 1 382 ? 35.725 -1.006 -6.642 1.00 51.88 382 SER A CA 1
ATOM 2943 C C . SER A 1 382 ? 34.684 -1.543 -5.644 1.00 51.88 382 SER A C 1
ATOM 2945 O O . SER A 1 382 ? 33.496 -1.232 -5.725 1.00 51.88 382 SER A O 1
ATOM 2947 N N . GLU A 1 383 ? 35.159 -2.243 -4.608 1.00 52.75 383 GLU A N 1
ATOM 2948 C CA . GLU A 1 383 ? 34.378 -2.717 -3.445 1.00 52.75 383 GLU A CA 1
ATOM 2949 C C . GLU A 1 383 ? 33.524 -1.620 -2.745 1.00 52.75 383 GLU A C 1
ATOM 2951 O O . GLU A 1 383 ? 32.681 -1.926 -1.900 1.00 52.75 383 GLU A O 1
ATOM 2956 N N . GLU A 1 384 ? 33.676 -0.341 -3.113 1.00 58.94 384 GLU A N 1
ATOM 2957 C CA . GLU A 1 384 ? 33.017 0.817 -2.493 1.00 58.94 384 GLU A CA 1
ATOM 2958 C C . GLU A 1 384 ? 32.042 1.587 -3.418 1.00 58.94 384 GLU A C 1
ATOM 2960 O O . GLU A 1 384 ? 31.521 2.636 -3.035 1.00 58.94 384 GLU A O 1
ATOM 2965 N N . GLY A 1 385 ? 31.750 1.093 -4.629 1.00 75.56 385 GLY A N 1
ATOM 2966 C CA . GLY A 1 385 ? 30.862 1.772 -5.586 1.00 75.56 385 GLY A CA 1
ATOM 2967 C C . GLY A 1 385 ? 29.365 1.786 -5.214 1.00 75.56 385 GLY A C 1
ATOM 2968 O O . GLY A 1 385 ? 28.841 0.894 -4.548 1.00 75.56 385 GLY A O 1
ATOM 2969 N N . ILE A 1 386 ? 28.614 2.773 -5.722 1.00 86.75 386 ILE A N 1
ATOM 2970 C CA . ILE A 1 386 ? 27.144 2.876 -5.548 1.00 86.75 386 ILE A CA 1
ATOM 2971 C C . ILE A 1 386 ? 26.425 1.630 -6.102 1.00 86.75 386 ILE A C 1
ATOM 2973 O O . ILE A 1 386 ? 25.452 1.144 -5.517 1.00 86.75 386 ILE A O 1
ATOM 2977 N N . SER A 1 387 ? 26.930 1.088 -7.213 1.00 85.25 387 SER A N 1
ATOM 2978 C CA . SER A 1 387 ? 26.470 -0.162 -7.827 1.00 85.25 387 SER A CA 1
ATOM 2979 C C . SER A 1 387 ? 26.662 -1.367 -6.902 1.00 85.25 387 SER A C 1
ATOM 2981 O O . SER A 1 387 ? 25.794 -2.239 -6.855 1.00 85.25 387 SER A O 1
ATOM 2983 N N . HIS A 1 388 ? 27.741 -1.388 -6.114 1.00 84.88 388 HIS A N 1
ATOM 2984 C CA . HIS A 1 388 ? 28.009 -2.433 -5.131 1.00 84.88 388 HIS A CA 1
ATOM 2985 C C . HIS A 1 388 ? 26.966 -2.423 -4.007 1.00 84.88 388 HIS A C 1
ATOM 2987 O O . HIS A 1 388 ? 26.406 -3.467 -3.681 1.00 84.88 388 HIS A O 1
ATOM 2993 N N . ILE A 1 389 ? 26.613 -1.240 -3.490 1.00 88.75 389 ILE A N 1
ATOM 2994 C CA . ILE A 1 389 ? 25.554 -1.084 -2.477 1.00 88.75 389 ILE A CA 1
ATOM 2995 C C . ILE A 1 389 ? 24.203 -1.548 -3.031 1.00 88.75 389 ILE A C 1
ATOM 2997 O O . ILE A 1 389 ? 23.486 -2.294 -2.367 1.00 88.75 389 ILE A O 1
ATOM 3001 N N . LEU A 1 390 ? 23.858 -1.147 -4.259 1.00 91.12 390 LEU A N 1
ATOM 3002 C CA . LEU A 1 390 ? 22.633 -1.611 -4.912 1.00 91.12 390 LEU A CA 1
ATOM 3003 C C . LEU A 1 390 ? 22.604 -3.141 -5.018 1.00 91.12 390 LEU A C 1
ATOM 3005 O O . LEU A 1 390 ? 21.608 -3.767 -4.663 1.00 91.12 390 LEU A O 1
ATOM 3009 N N . ARG A 1 391 ? 23.699 -3.743 -5.484 1.00 88.69 391 ARG A N 1
ATOM 3010 C CA . ARG A 1 391 ? 23.815 -5.188 -5.676 1.00 88.69 391 ARG A CA 1
ATOM 3011 C C . ARG A 1 391 ? 23.737 -5.946 -4.354 1.00 88.69 391 ARG A C 1
ATOM 3013 O O . ARG A 1 391 ? 22.873 -6.799 -4.188 1.00 88.69 391 ARG A O 1
ATOM 3020 N N . GLN A 1 392 ? 24.617 -5.629 -3.411 1.00 87.31 392 GLN A N 1
ATOM 3021 C CA . GLN A 1 392 ? 24.811 -6.405 -2.190 1.00 87.31 392 GLN A CA 1
ATOM 3022 C C . GLN A 1 392 ? 23.740 -6.105 -1.135 1.00 87.31 392 GLN A C 1
ATOM 3024 O O . GLN A 1 392 ? 23.089 -7.023 -0.627 1.00 87.31 392 GLN A O 1
ATOM 3029 N N . ASP A 1 393 ? 23.528 -4.825 -0.821 1.00 89.31 393 ASP A N 1
ATOM 3030 C CA . ASP A 1 393 ? 22.677 -4.421 0.300 1.00 89.31 393 ASP A CA 1
ATOM 3031 C C . ASP A 1 393 ? 21.187 -4.453 -0.056 1.00 89.31 393 ASP A C 1
ATOM 3033 O O . ASP A 1 393 ? 20.353 -4.598 0.843 1.00 89.31 393 ASP A O 1
ATOM 3037 N N . ILE A 1 394 ? 20.847 -4.335 -1.347 1.00 92.88 394 ILE A N 1
ATOM 3038 C CA . ILE A 1 394 ? 19.458 -4.291 -1.817 1.00 92.88 394 ILE A CA 1
ATOM 3039 C C . ILE A 1 394 ? 19.106 -5.533 -2.636 1.00 92.88 394 ILE A C 1
ATOM 3041 O O . ILE A 1 394 ? 18.283 -6.321 -2.185 1.00 92.88 394 ILE A O 1
ATOM 3045 N N . VAL A 1 395 ? 19.694 -5.738 -3.817 1.00 92.12 395 VAL A N 1
ATOM 3046 C CA . VAL A 1 395 ? 19.230 -6.764 -4.771 1.00 92.12 395 VAL A CA 1
ATOM 3047 C C . VAL A 1 395 ? 19.467 -8.186 -4.260 1.00 92.12 395 VAL A C 1
ATOM 3049 O O . VAL A 1 395 ? 18.519 -8.967 -4.164 1.00 92.12 395 VAL A O 1
ATOM 3052 N N . ASN A 1 396 ? 20.697 -8.521 -3.871 1.00 90.38 396 ASN A N 1
ATOM 3053 C CA . ASN A 1 396 ? 21.046 -9.842 -3.347 1.00 90.38 396 ASN A CA 1
ATOM 3054 C C . ASN A 1 396 ? 20.291 -10.136 -2.053 1.00 90.38 396 ASN A C 1
ATOM 3056 O O . ASN A 1 396 ? 19.779 -11.240 -1.867 1.00 90.38 396 ASN A O 1
ATOM 3060 N N . ARG A 1 397 ? 20.171 -9.135 -1.173 1.00 90.81 397 ARG A N 1
ATOM 3061 C CA . ARG A 1 397 ? 19.382 -9.256 0.054 1.00 90.81 397 ARG A CA 1
ATOM 3062 C C . ARG A 1 397 ? 17.911 -9.524 -0.261 1.00 90.81 397 ARG A C 1
ATOM 3064 O O . ARG A 1 397 ? 17.368 -10.493 0.254 1.00 90.81 397 ARG A O 1
ATOM 3071 N N . LEU A 1 398 ? 17.292 -8.739 -1.144 1.00 92.56 398 LEU A N 1
ATOM 3072 C CA . LEU A 1 398 ? 15.896 -8.914 -1.548 1.00 92.56 398 LEU A CA 1
ATOM 3073 C C . LEU A 1 398 ? 15.640 -10.311 -2.119 1.00 92.56 398 LEU A C 1
ATOM 3075 O O . LEU A 1 398 ? 14.660 -10.944 -1.745 1.00 92.56 398 LEU A O 1
ATOM 3079 N N . ARG A 1 399 ? 16.529 -10.802 -2.987 1.00 91.06 399 ARG A N 1
ATOM 3080 C CA . ARG A 1 399 ? 16.397 -12.121 -3.621 1.00 91.06 399 ARG A CA 1
ATOM 3081 C C . ARG A 1 399 ? 16.622 -13.278 -2.639 1.00 91.06 399 ARG A C 1
ATOM 3083 O O . ARG A 1 399 ? 15.899 -14.262 -2.713 1.00 91.06 399 ARG A O 1
ATOM 3090 N N . ARG A 1 400 ? 17.568 -13.156 -1.694 1.00 88.12 400 ARG A N 1
ATOM 3091 C CA . ARG A 1 400 ? 17.868 -14.200 -0.688 1.00 88.12 400 ARG A CA 1
ATOM 3092 C C . ARG A 1 400 ? 16.840 -14.261 0.437 1.00 88.12 400 ARG A C 1
ATOM 3094 O O . ARG A 1 400 ? 16.388 -15.335 0.811 1.00 88.12 400 ARG A O 1
ATOM 3101 N N . THR A 1 401 ? 16.516 -13.117 1.033 1.00 88.06 401 THR A N 1
ATOM 3102 C CA . THR A 1 401 ? 15.724 -13.065 2.272 1.00 88.06 401 THR A CA 1
ATOM 3103 C C . THR A 1 401 ? 14.275 -12.667 2.027 1.00 88.06 401 THR A C 1
ATOM 3105 O O . THR A 1 401 ? 13.445 -12.805 2.925 1.00 88.06 401 THR A O 1
ATOM 3108 N N . GLY A 1 402 ? 13.957 -12.136 0.844 1.00 89.44 402 GLY A N 1
ATOM 3109 C CA . GLY A 1 402 ? 12.649 -11.567 0.543 1.00 89.44 402 GLY A CA 1
ATOM 3110 C C . GLY A 1 402 ? 12.384 -10.226 1.227 1.00 89.44 402 GLY A C 1
ATOM 3111 O O . GLY A 1 402 ? 11.257 -9.745 1.144 1.00 89.44 402 GLY A O 1
ATOM 3112 N N . PHE A 1 403 ? 13.363 -9.626 1.922 1.00 92.88 403 PHE A N 1
ATOM 3113 C CA . PHE A 1 403 ? 13.176 -8.382 2.676 1.00 92.88 403 PHE A CA 1
ATOM 3114 C C . PHE A 1 403 ? 14.427 -7.502 2.735 1.00 92.88 403 PHE A C 1
ATOM 3116 O O . PHE A 1 403 ? 15.509 -7.962 3.107 1.00 92.88 403 PHE A O 1
ATOM 3123 N N . VAL A 1 404 ? 14.258 -6.205 2.464 1.00 93.75 404 VAL A N 1
ATOM 3124 C CA . VAL A 1 404 ? 15.320 -5.194 2.570 1.00 93.75 404 VAL A CA 1
ATOM 3125 C C . VAL A 1 404 ? 14.925 -4.128 3.595 1.00 93.75 404 VAL A C 1
ATOM 3127 O O . VAL A 1 404 ? 13.883 -3.492 3.421 1.00 93.75 404 VAL A O 1
ATOM 3130 N N . PRO A 1 405 ? 15.742 -3.892 4.640 1.00 89.50 405 PRO A N 1
ATOM 3131 C CA . PRO A 1 405 ? 15.469 -2.852 5.620 1.00 89.50 405 PRO A CA 1
ATOM 3132 C C . PRO A 1 405 ? 15.702 -1.453 5.037 1.00 89.50 405 PRO A C 1
ATOM 3134 O O . PRO A 1 405 ? 16.558 -1.244 4.173 1.00 89.50 405 PRO A O 1
ATOM 3137 N N . ALA A 1 406 ? 14.988 -0.468 5.579 1.00 89.75 406 ALA A N 1
ATOM 3138 C CA . ALA A 1 406 ? 15.062 0.929 5.150 1.00 89.75 406 ALA A CA 1
ATOM 3139 C C . ALA A 1 406 ? 16.477 1.525 5.265 1.00 89.75 406 ALA A C 1
ATOM 3141 O O . ALA A 1 406 ? 16.835 2.455 4.546 1.00 89.75 406 ALA A O 1
ATOM 3142 N N . GLU A 1 407 ? 17.298 0.987 6.162 1.00 88.06 407 GLU A N 1
ATOM 3143 C CA . GLU A 1 407 ? 18.673 1.417 6.414 1.00 88.06 407 GLU A CA 1
ATOM 3144 C C . GLU A 1 407 ? 19.576 1.166 5.199 1.00 88.06 407 GLU A C 1
ATOM 3146 O O . GLU A 1 407 ? 20.316 2.060 4.783 1.00 88.06 407 GLU A O 1
ATOM 3151 N N . SER A 1 408 ? 19.449 -0.014 4.578 1.00 90.31 408 SER A N 1
ATOM 3152 C CA . SER A 1 408 ? 20.141 -0.380 3.337 1.00 90.31 408 SER A CA 1
ATOM 3153 C C . SER A 1 408 ? 19.750 0.561 2.198 1.00 90.31 408 SER A C 1
ATOM 3155 O O . SER A 1 408 ? 20.606 1.079 1.479 1.00 90.31 408 SER A O 1
ATOM 3157 N N . VAL A 1 409 ? 18.455 0.865 2.088 1.00 92.00 409 VAL A N 1
ATOM 3158 C CA . VAL A 1 409 ? 17.928 1.807 1.093 1.00 92.00 409 VAL A CA 1
ATOM 3159 C C . VAL A 1 409 ? 18.431 3.227 1.355 1.00 92.00 409 VAL A C 1
ATOM 3161 O O . VAL A 1 409 ? 18.822 3.935 0.432 1.00 92.00 409 VAL A O 1
ATOM 3164 N N . MET A 1 410 ? 18.479 3.659 2.614 1.00 89.00 410 MET A N 1
ATOM 3165 C CA . MET A 1 410 ? 18.962 4.988 2.984 1.00 89.00 410 MET A CA 1
ATOM 3166 C C . MET A 1 410 ? 20.467 5.142 2.734 1.00 89.00 410 MET A C 1
ATOM 3168 O O . MET A 1 410 ? 20.908 6.205 2.294 1.00 89.00 410 MET A O 1
ATOM 3172 N N . LYS A 1 411 ? 21.260 4.088 2.964 1.00 90.25 411 LYS A N 1
ATOM 3173 C CA . LYS A 1 411 ? 22.682 4.048 2.595 1.00 90.25 411 LYS A CA 1
ATOM 3174 C C . LYS A 1 411 ? 22.851 4.267 1.091 1.00 90.25 411 LYS A C 1
ATOM 3176 O O . LYS A 1 411 ? 23.649 5.112 0.698 1.00 90.25 411 LYS A O 1
ATOM 3181 N N . PHE A 1 412 ? 22.044 3.592 0.273 1.00 92.00 412 PHE A N 1
ATOM 3182 C CA . PHE A 1 412 ? 22.017 3.800 -1.174 1.00 92.00 412 PHE A CA 1
ATOM 3183 C C . PHE A 1 412 ? 21.595 5.230 -1.550 1.00 92.00 412 PHE A C 1
ATOM 3185 O O . PHE A 1 412 ? 22.318 5.907 -2.274 1.00 92.00 412 PHE A O 1
ATOM 3192 N N . ARG A 1 413 ? 20.497 5.754 -0.984 1.00 91.00 413 ARG A N 1
ATOM 3193 C CA . ARG A 1 413 ? 19.996 7.120 -1.252 1.00 91.00 413 ARG A CA 1
ATOM 3194 C C . ARG A 1 413 ? 21.030 8.207 -0.955 1.00 91.00 413 ARG A C 1
ATOM 3196 O O . ARG A 1 413 ? 21.137 9.164 -1.715 1.00 91.00 413 ARG A O 1
ATOM 3203 N N . LYS A 1 414 ? 21.814 8.057 0.118 1.00 89.06 414 LYS A N 1
ATOM 3204 C CA . LYS A 1 414 ? 22.899 8.992 0.473 1.00 89.06 414 LYS A CA 1
ATOM 3205 C C . LYS A 1 414 ? 24.021 9.028 -0.565 1.00 89.06 414 LYS A C 1
ATOM 3207 O O . LYS A 1 414 ? 24.692 10.048 -0.683 1.00 89.06 414 LYS A O 1
ATOM 3212 N N . GLN A 1 415 ? 24.212 7.938 -1.302 1.00 87.88 415 GLN A N 1
ATOM 3213 C CA . GLN A 1 415 ? 25.261 7.802 -2.306 1.00 87.88 415 GLN A CA 1
ATOM 3214 C C . GLN A 1 415 ? 24.836 8.309 -3.691 1.00 87.88 415 GLN A C 1
ATOM 3216 O O . GLN A 1 415 ? 25.698 8.620 -4.500 1.00 87.88 415 GLN A O 1
ATOM 3221 N N . LEU A 1 416 ? 23.537 8.525 -3.946 1.00 85.06 416 LEU A N 1
ATOM 3222 C CA . LEU A 1 416 ? 23.020 9.078 -5.214 1.00 85.06 416 LEU A CA 1
ATOM 3223 C C . LEU A 1 416 ? 23.404 10.557 -5.466 1.00 85.06 416 LEU A C 1
ATOM 3225 O O . LEU A 1 416 ? 22.902 11.184 -6.395 1.00 85.06 416 LEU A O 1
ATOM 3229 N N . GLY A 1 417 ? 24.279 11.141 -4.641 1.00 70.00 417 GLY A N 1
ATOM 3230 C CA . GLY A 1 417 ? 24.938 12.428 -4.883 1.00 70.00 417 GLY A CA 1
ATOM 3231 C C . GLY A 1 417 ? 24.104 13.680 -4.591 1.00 70.00 417 GLY A C 1
ATOM 3232 O O . GLY A 1 417 ? 24.677 14.736 -4.329 1.00 70.00 417 GLY A O 1
ATOM 3233 N N . CYS A 1 418 ? 22.769 13.595 -4.562 1.00 75.75 418 CYS A N 1
ATOM 3234 C CA . CYS A 1 418 ? 21.901 14.733 -4.247 1.00 75.75 418 CYS A CA 1
ATOM 3235 C C . CYS A 1 418 ? 21.137 14.531 -2.932 1.00 75.75 418 CYS A C 1
ATOM 3237 O O . CYS A 1 418 ? 20.428 13.544 -2.747 1.00 75.75 418 CYS A O 1
ATOM 3239 N N . LYS A 1 419 ? 21.227 15.518 -2.025 1.00 76.06 419 LYS A N 1
ATOM 3240 C CA . LYS A 1 419 ? 20.554 15.490 -0.710 1.00 76.06 419 LYS A CA 1
ATOM 3241 C C . LYS A 1 419 ? 19.040 15.310 -0.827 1.00 76.06 419 LYS A C 1
ATOM 3243 O O . LYS A 1 419 ? 18.441 14.679 0.038 1.00 76.06 419 LYS A O 1
ATOM 3248 N N . SER A 1 420 ? 18.441 15.817 -1.906 1.00 83.81 420 SER A N 1
ATOM 3249 C CA . SER A 1 420 ? 17.003 15.691 -2.144 1.00 83.81 420 SER A CA 1
ATOM 3250 C C . SER A 1 420 ? 16.554 14.237 -2.319 1.00 83.81 420 SER A C 1
ATOM 3252 O O . SER A 1 420 ? 15.449 13.902 -1.899 1.00 83.81 420 SER A O 1
ATOM 3254 N N . PHE A 1 421 ? 17.419 13.340 -2.820 1.00 85.19 421 PHE A N 1
ATOM 3255 C CA . PHE A 1 421 ? 17.094 11.916 -2.890 1.00 85.19 421 PHE A CA 1
ATOM 3256 C C . PHE A 1 421 ? 16.898 11.303 -1.516 1.00 85.19 421 PHE A C 1
ATOM 3258 O O . PHE A 1 421 ? 16.190 10.315 -1.458 1.00 85.19 421 PHE A O 1
ATOM 3265 N N . ALA A 1 422 ? 17.450 11.845 -0.424 1.00 81.88 422 ALA A N 1
ATOM 3266 C CA . ALA A 1 422 ? 17.297 11.281 0.920 1.00 81.88 422 ALA A CA 1
ATOM 3267 C C . ALA A 1 422 ? 15.999 11.705 1.632 1.00 81.88 422 ALA A C 1
ATOM 3269 O O . ALA A 1 422 ? 15.574 11.025 2.565 1.00 81.88 422 ALA A O 1
ATOM 3270 N N . THR A 1 423 ? 15.369 12.806 1.210 1.00 77.25 423 THR A N 1
ATOM 3271 C CA . THR A 1 423 ? 14.267 13.443 1.956 1.00 77.25 423 THR A CA 1
ATOM 3272 C C . THR A 1 423 ? 12.993 13.639 1.139 1.00 77.25 423 THR A C 1
ATOM 3274 O O . THR A 1 423 ? 11.894 13.578 1.689 1.00 77.25 423 THR A O 1
ATOM 3277 N N . GLU A 1 424 ? 13.111 13.872 -0.164 1.00 83.81 424 GLU A N 1
ATOM 3278 C CA . GLU A 1 424 ? 11.990 14.240 -1.027 1.00 83.81 424 GLU A CA 1
ATOM 3279 C C . GLU A 1 424 ? 11.495 13.058 -1.864 1.00 83.81 424 GLU A C 1
ATOM 3281 O O . GLU A 1 424 ? 12.255 12.153 -2.222 1.00 83.81 424 GLU A O 1
ATOM 3286 N N . GLU A 1 425 ? 10.203 13.099 -2.192 1.00 86.69 425 GLU A N 1
ATOM 3287 C CA . GLU A 1 425 ? 9.602 12.255 -3.225 1.00 86.69 425 GLU A CA 1
ATOM 3288 C C . GLU A 1 425 ? 10.108 12.725 -4.598 1.00 86.69 425 GLU A C 1
ATOM 3290 O O . GLU A 1 425 ? 10.143 13.931 -4.863 1.00 86.69 425 GLU A O 1
ATOM 3295 N N . LYS A 1 426 ? 10.506 11.790 -5.465 1.00 89.56 426 LYS A N 1
ATOM 3296 C CA . LYS A 1 426 ? 10.974 12.072 -6.829 1.00 89.56 426 LYS A CA 1
ATOM 3297 C C . LYS A 1 426 ? 10.111 11.359 -7.854 1.00 89.56 426 LYS A C 1
ATOM 3299 O O . LYS A 1 426 ? 9.379 10.426 -7.522 1.00 89.56 426 LYS A O 1
ATOM 3304 N N . ASP A 1 427 ? 10.201 11.816 -9.097 1.00 89.25 427 ASP A N 1
ATOM 3305 C CA . ASP A 1 427 ? 9.564 11.117 -10.202 1.00 89.25 427 ASP A CA 1
ATOM 3306 C C . ASP A 1 427 ? 10.304 9.788 -10.464 1.00 89.25 427 ASP A C 1
ATOM 3308 O O . ASP A 1 427 ? 11.539 9.789 -10.554 1.00 89.25 427 ASP A O 1
ATOM 3312 N N . PRO A 1 428 ? 9.599 8.643 -10.566 1.00 91.75 428 PRO A N 1
ATOM 3313 C CA . PRO A 1 428 ? 10.212 7.384 -10.972 1.00 91.75 428 PRO A CA 1
ATOM 3314 C C . PRO A 1 428 ? 11.010 7.481 -12.278 1.00 91.75 428 PRO A C 1
ATOM 3316 O O . PRO A 1 428 ? 12.029 6.808 -12.387 1.00 91.75 428 PRO A O 1
ATOM 3319 N N . GLU A 1 429 ? 10.612 8.316 -13.244 1.00 90.75 429 GLU A N 1
ATOM 3320 C CA . GLU A 1 429 ? 11.370 8.516 -14.489 1.00 90.75 429 GLU A CA 1
ATOM 3321 C C . GLU A 1 429 ? 12.770 9.089 -14.227 1.00 90.75 429 GLU A C 1
ATOM 3323 O O . GLU A 1 429 ? 13.768 8.578 -14.749 1.00 90.75 429 GLU A O 1
ATOM 3328 N N . GLU A 1 430 ? 12.850 10.134 -13.397 1.00 90.69 430 GLU A N 1
ATOM 3329 C CA . GLU A 1 430 ? 14.111 10.777 -13.016 1.00 90.69 430 GLU A CA 1
ATOM 3330 C C . GLU A 1 430 ? 15.014 9.765 -12.303 1.00 90.69 430 GLU A C 1
ATOM 3332 O O . GLU A 1 430 ? 16.201 9.637 -12.617 1.00 90.69 430 GLU A O 1
ATOM 3337 N N . PHE A 1 431 ? 14.430 8.984 -11.390 1.00 93.44 431 PHE A N 1
ATOM 3338 C CA . PHE A 1 431 ? 15.156 7.948 -10.671 1.00 93.44 431 PHE A CA 1
ATOM 3339 C C . PHE A 1 431 ? 15.627 6.809 -11.586 1.00 93.44 431 PHE A C 1
ATOM 3341 O O . PHE A 1 431 ? 16.780 6.403 -11.473 1.00 93.44 431 PHE A O 1
ATOM 3348 N N . ILE A 1 432 ? 14.794 6.313 -12.509 1.00 94.00 432 ILE A N 1
ATOM 3349 C CA . ILE A 1 432 ? 15.172 5.266 -13.476 1.00 94.00 432 ILE A CA 1
ATOM 3350 C C . ILE A 1 432 ? 16.317 5.756 -14.359 1.00 94.00 432 ILE A C 1
ATOM 3352 O O . ILE A 1 432 ? 17.300 5.040 -14.539 1.00 94.00 432 ILE A O 1
ATOM 3356 N N . THR A 1 433 ? 16.228 6.984 -14.867 1.00 92.00 433 THR A N 1
ATOM 3357 C CA . THR A 1 433 ? 17.290 7.573 -15.689 1.00 92.00 433 THR A CA 1
ATOM 3358 C C . THR A 1 433 ? 18.593 7.664 -14.903 1.00 92.00 433 THR A C 1
ATOM 3360 O O . THR A 1 433 ? 19.640 7.266 -15.409 1.00 92.00 433 THR A O 1
ATOM 3363 N N . LEU A 1 434 ? 18.545 8.120 -13.648 1.00 92.12 434 LEU A N 1
ATOM 3364 C CA . LEU A 1 434 ? 19.725 8.187 -12.790 1.00 92.12 434 LEU A CA 1
ATOM 3365 C C . LEU A 1 434 ? 20.296 6.798 -12.478 1.00 92.12 434 LEU A C 1
ATOM 3367 O O . LEU A 1 434 ? 21.503 6.586 -12.580 1.00 92.12 434 LEU A O 1
ATOM 3371 N N . LEU A 1 435 ? 19.437 5.844 -12.132 1.00 91.75 435 LEU A N 1
ATOM 3372 C CA . LEU A 1 435 ? 19.806 4.470 -11.813 1.00 91.75 435 LEU A CA 1
ATOM 3373 C C . LEU A 1 435 ? 20.492 3.790 -13.003 1.00 91.75 435 LEU A C 1
ATOM 3375 O O . LEU A 1 435 ? 21.585 3.247 -12.863 1.00 91.75 435 LEU A O 1
ATOM 3379 N N . LEU A 1 436 ? 19.876 3.834 -14.181 1.00 90.88 436 LEU A N 1
ATOM 3380 C CA . LEU A 1 436 ? 20.399 3.144 -15.355 1.00 90.88 436 LEU A CA 1
ATOM 3381 C C . LEU A 1 436 ? 21.636 3.856 -15.912 1.00 90.88 436 LEU A C 1
ATOM 3383 O O . LEU A 1 436 ? 22.648 3.203 -16.147 1.00 90.88 436 LEU A O 1
ATOM 3387 N N . LYS A 1 437 ? 21.604 5.187 -16.042 1.00 89.75 437 LYS A N 1
ATOM 3388 C CA . LYS A 1 437 ? 22.701 5.959 -16.644 1.00 89.75 437 LYS A CA 1
ATOM 3389 C C . LYS A 1 437 ? 23.901 6.140 -15.718 1.00 89.75 437 LYS A C 1
ATOM 3391 O O . LYS A 1 437 ? 25.032 5.979 -16.159 1.00 89.75 437 LYS A O 1
ATOM 3396 N N . HIS A 1 438 ? 23.674 6.535 -14.464 1.00 86.31 438 HIS A N 1
ATOM 3397 C CA . HIS A 1 438 ? 24.742 6.977 -13.558 1.00 86.31 438 HIS A CA 1
ATOM 3398 C C . HIS A 1 438 ? 25.169 5.913 -12.546 1.00 86.31 438 HIS A C 1
ATOM 3400 O O . HIS A 1 438 ? 26.326 5.907 -12.141 1.00 86.31 438 HIS A O 1
ATOM 3406 N N . VAL A 1 439 ? 24.266 5.020 -12.122 1.00 88.19 439 VAL A N 1
ATOM 3407 C CA . VAL A 1 439 ? 24.626 3.942 -11.181 1.00 88.19 439 VAL A CA 1
ATOM 3408 C C . VAL A 1 439 ? 25.096 2.704 -11.937 1.00 88.19 439 VAL A C 1
ATOM 3410 O O . VAL A 1 439 ? 26.129 2.132 -11.597 1.00 88.19 439 VAL A O 1
ATOM 3413 N N . LEU A 1 440 ? 24.355 2.296 -12.968 1.00 87.38 440 LEU A N 1
ATOM 3414 C CA . LEU A 1 440 ? 24.619 1.059 -13.704 1.00 87.38 440 LEU A CA 1
ATOM 3415 C C . LEU A 1 440 ? 25.362 1.256 -15.031 1.00 87.38 440 LEU A C 1
ATOM 3417 O O . LEU A 1 440 ? 25.797 0.264 -15.607 1.00 87.38 440 LEU A O 1
ATOM 3421 N N . HIS A 1 441 ? 25.540 2.499 -15.493 1.00 88.06 441 HIS A N 1
ATOM 3422 C CA . HIS A 1 441 ? 26.236 2.828 -16.746 1.00 88.06 441 HIS A CA 1
ATOM 3423 C C . HIS A 1 441 ? 25.684 2.070 -17.970 1.00 88.06 441 HIS A C 1
ATOM 3425 O O . HIS A 1 441 ? 26.432 1.580 -18.814 1.00 88.06 441 HIS A O 1
ATOM 3431 N N . ILE A 1 442 ? 24.358 1.955 -18.049 1.00 87.44 442 ILE A N 1
ATOM 3432 C CA . ILE A 1 442 ? 23.627 1.253 -19.109 1.00 87.44 442 ILE A CA 1
ATOM 3433 C C . ILE A 1 442 ? 23.333 2.231 -20.249 1.00 87.44 442 ILE A C 1
ATOM 3435 O O . ILE A 1 442 ? 22.970 3.376 -20.000 1.00 87.44 442 ILE A O 1
ATOM 3439 N N . GLU A 1 443 ? 23.482 1.788 -21.498 1.00 89.69 443 GLU A N 1
ATOM 3440 C CA . GLU A 1 443 ? 23.050 2.559 -22.669 1.00 89.69 443 GLU A CA 1
ATOM 3441 C C . GLU A 1 443 ? 21.515 2.698 -22.712 1.00 89.69 443 GLU A C 1
ATOM 3443 O O . GLU A 1 443 ? 20.806 1.878 -22.129 1.00 89.69 443 GLU A O 1
ATOM 3448 N N . PRO A 1 444 ? 20.958 3.717 -23.386 1.00 91.50 444 PRO A N 1
ATOM 3449 C CA . PRO A 1 444 ? 19.510 3.877 -23.478 1.00 91.50 444 PRO A CA 1
ATOM 3450 C C . PRO A 1 444 ? 18.800 2.596 -23.945 1.00 91.50 444 PRO A C 1
ATOM 3452 O O . PRO A 1 444 ? 19.179 2.003 -24.950 1.00 91.50 444 PRO A O 1
ATOM 3455 N N . LEU A 1 445 ? 17.764 2.178 -23.208 1.00 91.25 445 LEU A N 1
ATOM 3456 C CA . LEU A 1 445 ? 17.030 0.929 -23.466 1.00 91.25 445 LEU A CA 1
ATOM 3457 C C . LEU A 1 445 ? 16.196 0.976 -24.749 1.00 91.25 445 LEU A C 1
ATOM 3459 O O . LEU A 1 445 ? 15.863 -0.066 -25.311 1.00 91.25 445 LEU A O 1
ATOM 3463 N N . LEU A 1 446 ? 15.810 2.182 -25.159 1.00 93.25 446 LEU A N 1
ATOM 3464 C CA . LEU A 1 446 ? 14.949 2.453 -26.295 1.00 93.25 446 LEU A CA 1
ATOM 3465 C C . LEU A 1 446 ? 15.703 3.349 -27.271 1.00 93.25 446 LEU A C 1
ATOM 3467 O O . LEU A 1 446 ? 16.176 4.420 -26.886 1.00 93.25 446 LEU A O 1
ATOM 3471 N N . LYS A 1 447 ? 15.742 2.947 -28.539 1.00 92.81 447 LYS A N 1
ATOM 3472 C CA . LYS A 1 447 ? 16.126 3.812 -29.656 1.00 92.81 447 LYS A CA 1
ATOM 3473 C C . LYS A 1 447 ? 14.878 4.108 -30.466 1.00 92.81 447 LYS A C 1
ATOM 3475 O O . LYS A 1 447 ? 14.310 3.213 -31.091 1.00 92.81 447 LYS A O 1
ATOM 3480 N N . ILE A 1 448 ? 14.410 5.347 -30.384 1.00 91.25 448 ILE A N 1
ATOM 3481 C CA . ILE A 1 448 ? 13.167 5.784 -31.019 1.00 91.25 448 ILE A CA 1
ATOM 3482 C C . ILE A 1 448 ? 13.520 6.833 -32.061 1.00 91.25 448 ILE A C 1
ATOM 3484 O O . ILE A 1 448 ? 14.256 7.775 -31.771 1.00 91.25 448 ILE A O 1
ATOM 3488 N N . ARG A 1 449 ? 12.990 6.685 -33.271 1.00 89.38 449 ARG A N 1
ATOM 3489 C CA . ARG A 1 449 ? 13.155 7.662 -34.345 1.00 89.38 449 ARG A CA 1
ATOM 3490 C C . ARG A 1 449 ? 11.816 8.272 -34.728 1.00 89.38 449 ARG A C 1
ATOM 3492 O O . ARG A 1 449 ? 10.819 7.559 -34.795 1.00 89.38 449 ARG A O 1
ATOM 3499 N N . SER A 1 450 ? 11.834 9.567 -35.011 1.00 87.19 450 SER A N 1
ATOM 3500 C CA . SER A 1 450 ? 10.769 10.253 -35.743 1.00 87.19 450 SER A CA 1
ATOM 3501 C C . SER A 1 450 ? 11.061 10.170 -37.245 1.00 87.19 450 SER A C 1
ATOM 3503 O O . SER A 1 450 ? 12.227 10.022 -37.638 1.00 87.19 450 SER A O 1
ATOM 3505 N N . CYS A 1 451 ? 10.040 10.231 -38.099 1.00 76.00 451 CYS A N 1
ATOM 3506 C CA . CYS A 1 451 ? 10.239 10.206 -39.547 1.00 76.00 451 CYS A CA 1
ATOM 3507 C C . CYS A 1 451 ? 11.179 11.340 -40.001 1.00 76.00 451 CYS A C 1
ATOM 3509 O O . CYS A 1 451 ? 10.867 12.521 -39.879 1.00 76.00 451 CYS A O 1
ATOM 3511 N N . GLY A 1 452 ? 12.340 10.968 -40.552 1.00 68.62 452 GLY A N 1
ATOM 3512 C CA . GLY A 1 452 ? 13.344 11.907 -41.067 1.00 68.62 452 GLY A CA 1
ATOM 3513 C C . GLY A 1 452 ? 14.404 12.371 -40.060 1.00 68.62 452 GLY A C 1
ATOM 3514 O O . GLY A 1 452 ? 15.390 12.967 -40.488 1.00 68.62 452 GLY A O 1
ATOM 3515 N N . ASP A 1 453 ? 14.267 12.040 -38.773 1.00 80.06 453 ASP A N 1
ATOM 3516 C CA . ASP A 1 453 ? 15.221 12.427 -37.727 1.00 80.06 453 ASP A CA 1
ATOM 3517 C C . ASP A 1 453 ? 16.200 11.300 -37.350 1.00 80.06 453 ASP A C 1
ATOM 3519 O O . ASP A 1 453 ? 15.995 10.109 -37.632 1.00 80.06 453 ASP A O 1
ATOM 3523 N N . LEU A 1 454 ? 17.290 11.698 -36.682 1.00 82.19 454 LEU A N 1
ATOM 3524 C CA . LEU A 1 454 ? 18.214 10.781 -36.014 1.00 82.19 454 LEU A CA 1
ATOM 3525 C C . LEU A 1 454 ? 17.518 10.095 -34.834 1.00 82.19 454 LEU A C 1
ATOM 3527 O O . LEU A 1 454 ? 16.702 10.700 -34.134 1.00 82.19 454 LEU A O 1
ATOM 3531 N N . ALA A 1 455 ? 17.873 8.834 -34.594 1.00 85.50 455 ALA A N 1
ATOM 3532 C CA . ALA A 1 455 ? 17.349 8.088 -33.465 1.00 85.50 455 ALA A CA 1
ATOM 3533 C C . ALA A 1 455 ? 17.765 8.725 -32.132 1.00 85.50 455 ALA A C 1
ATOM 3535 O O . ALA A 1 455 ? 18.919 9.110 -31.925 1.00 85.50 455 ALA A O 1
ATOM 3536 N N . GLN A 1 456 ? 16.804 8.821 -31.220 1.00 87.75 456 GLN A N 1
ATOM 3537 C CA . GLN A 1 456 ? 16.986 9.339 -29.874 1.00 87.75 456 GLN A CA 1
ATOM 3538 C C . GLN A 1 456 ? 16.971 8.182 -28.878 1.00 87.75 456 GLN A C 1
ATOM 3540 O O . GLN A 1 456 ? 16.100 7.309 -28.916 1.00 87.75 456 GLN A O 1
ATOM 3545 N N . GLY A 1 457 ? 17.951 8.188 -27.976 1.00 90.88 457 GLY A N 1
ATOM 3546 C CA . GLY A 1 457 ? 18.046 7.220 -26.894 1.00 90.88 457 GLY A CA 1
ATOM 3547 C C . GLY A 1 457 ? 17.207 7.641 -25.690 1.00 90.88 457 GLY A C 1
ATOM 3548 O O . GLY A 1 457 ? 17.380 8.746 -25.175 1.00 90.88 457 GLY A O 1
ATOM 3549 N N . ALA A 1 458 ? 16.356 6.746 -25.196 1.00 92.19 458 ALA A N 1
ATOM 3550 C CA . ALA A 1 458 ? 15.591 6.931 -23.967 1.00 92.19 458 ALA A CA 1
ATOM 3551 C C . ALA A 1 458 ? 15.599 5.667 -23.089 1.00 92.19 458 ALA A C 1
ATOM 3553 O O . ALA A 1 458 ? 15.844 4.560 -23.562 1.00 92.19 458 ALA A O 1
ATOM 3554 N N . TYR A 1 459 ? 15.317 5.822 -21.793 1.00 93.00 459 TYR A N 1
ATOM 3555 C CA . TYR A 1 459 ? 15.134 4.690 -20.866 1.00 93.00 459 TYR A CA 1
ATOM 3556 C C . TYR A 1 459 ? 13.664 4.327 -20.656 1.00 93.00 459 TYR A C 1
ATOM 3558 O O . TYR A 1 459 ? 13.346 3.193 -20.309 1.00 93.00 459 TYR A O 1
ATOM 3566 N N . THR A 1 460 ? 12.771 5.297 -20.845 1.00 94.00 460 THR A N 1
ATOM 3567 C CA . THR A 1 460 ? 11.325 5.126 -20.714 1.00 94.00 460 THR A CA 1
ATOM 3568 C C . THR A 1 460 ? 10.630 5.854 -21.860 1.00 94.00 460 THR A C 1
ATOM 3570 O O . THR A 1 460 ? 11.201 6.782 -22.432 1.00 94.00 460 THR A O 1
ATOM 3573 N N . HIS A 1 461 ? 9.415 5.437 -22.205 1.00 93.00 461 HIS A N 1
ATOM 3574 C CA . HIS A 1 461 ? 8.596 6.104 -23.214 1.00 93.00 461 HIS A CA 1
ATOM 3575 C C . HIS A 1 461 ? 7.281 6.589 -22.602 1.00 93.00 461 HIS A C 1
ATOM 3577 O O . HIS A 1 461 ? 6.557 5.802 -21.989 1.00 93.00 461 HIS A O 1
ATOM 3583 N N . GLN A 1 462 ? 6.955 7.868 -22.779 1.00 92.25 462 GLN A N 1
ATOM 3584 C CA . GLN A 1 462 ? 5.697 8.442 -22.312 1.00 92.25 462 GLN A CA 1
ATOM 3585 C C . GLN A 1 462 ? 4.606 8.303 -23.374 1.00 92.25 462 GLN A C 1
ATOM 3587 O O . GLN A 1 462 ? 4.742 8.835 -24.470 1.00 92.25 462 GLN A O 1
ATOM 3592 N N . ILE A 1 463 ? 3.497 7.640 -23.029 1.00 91.06 463 ILE A N 1
ATOM 3593 C CA . ILE A 1 463 ? 2.319 7.589 -23.900 1.00 91.06 463 ILE A CA 1
ATOM 3594 C C . ILE A 1 463 ? 1.651 8.961 -23.920 1.00 91.06 463 ILE A C 1
ATOM 3596 O O . ILE A 1 463 ? 1.172 9.448 -22.889 1.00 91.06 463 ILE A O 1
ATOM 3600 N N . ILE A 1 464 ? 1.535 9.528 -25.116 1.00 87.00 464 ILE A N 1
ATOM 3601 C CA . ILE A 1 464 ? 0.828 10.777 -25.383 1.00 87.00 464 ILE A CA 1
ATOM 3602 C C . ILE A 1 464 ? -0.269 10.465 -26.399 1.00 87.00 464 ILE A C 1
ATOM 3604 O O . ILE A 1 464 ? 0.006 10.073 -27.524 1.00 87.00 464 ILE A O 1
ATOM 3608 N N . VAL A 1 465 ? -1.532 10.604 -25.992 1.00 84.44 465 VAL A N 1
ATOM 3609 C CA . VAL A 1 465 ? -2.689 10.351 -26.865 1.00 84.44 465 VAL A CA 1
ATOM 3610 C C . VAL A 1 465 ? -3.785 11.383 -26.629 1.00 84.44 465 VAL A C 1
ATOM 3612 O O . VAL A 1 465 ? -3.926 11.930 -25.535 1.00 84.44 465 VAL A O 1
ATOM 3615 N N . GLU A 1 466 ? -4.609 11.634 -27.641 1.00 77.19 466 GLU A N 1
ATOM 3616 C CA . GLU A 1 466 ? -5.781 12.496 -27.509 1.00 77.19 466 GLU A CA 1
ATOM 3617 C C . GLU A 1 466 ? -7.025 11.684 -27.128 1.00 77.19 466 GLU A C 1
ATOM 3619 O O . GLU A 1 466 ? -7.380 10.692 -27.766 1.00 77.19 466 GLU A O 1
ATOM 3624 N N . LYS A 1 467 ? -7.746 12.131 -26.091 1.00 69.00 467 LYS A N 1
ATOM 3625 C CA . LYS A 1 467 ? -8.880 11.388 -25.510 1.00 69.00 467 LYS A CA 1
ATOM 3626 C C . LYS A 1 467 ? -10.012 11.095 -26.505 1.00 69.00 467 LYS A C 1
ATOM 3628 O O . LYS A 1 467 ? -10.706 10.094 -26.352 1.00 69.00 467 LYS A O 1
ATOM 3633 N N . ASN A 1 468 ? -10.205 11.950 -27.509 1.00 64.56 468 ASN A N 1
ATOM 3634 C CA . ASN A 1 468 ? -11.319 11.845 -28.457 1.00 64.56 468 ASN A CA 1
ATOM 3635 C C . ASN A 1 468 ? -11.228 10.616 -29.374 1.00 64.56 468 ASN A C 1
ATOM 3637 O O . ASN A 1 468 ? -12.216 10.262 -30.010 1.00 64.56 468 ASN A O 1
ATOM 3641 N N . GLN A 1 469 ? -10.066 9.963 -29.429 1.00 63.47 469 GLN A N 1
ATOM 3642 C CA . GLN A 1 469 ? -9.790 8.870 -30.356 1.00 63.47 469 GLN A CA 1
ATOM 3643 C C . GLN A 1 469 ? -10.000 7.472 -29.731 1.00 63.47 469 GLN A C 1
ATOM 3645 O O . GLN A 1 469 ? -9.845 6.468 -30.421 1.00 63.47 469 GLN A O 1
ATOM 3650 N N . LEU A 1 470 ? -10.360 7.374 -28.439 1.00 67.81 470 LEU A N 1
ATOM 3651 C CA . LEU A 1 470 ? -10.320 6.114 -27.682 1.00 67.81 470 LEU A CA 1
ATOM 3652 C C . LEU A 1 470 ? -11.625 5.722 -26.980 1.00 67.81 470 LEU A C 1
ATOM 3654 O O . LEU A 1 470 ? -12.412 6.547 -26.518 1.00 67.81 470 LEU A O 1
ATOM 3658 N N . ARG A 1 471 ? -11.814 4.401 -26.849 1.00 67.44 471 ARG A N 1
ATOM 3659 C CA . ARG A 1 471 ? -12.874 3.786 -26.032 1.00 67.44 471 ARG A CA 1
ATOM 3660 C C . ARG A 1 471 ? -12.675 4.112 -24.544 1.00 67.44 471 ARG A C 1
ATOM 3662 O O . ARG A 1 471 ? -11.587 4.470 -24.106 1.00 67.44 471 ARG A O 1
ATOM 3669 N N . ALA A 1 472 ? -13.721 3.916 -23.738 1.00 73.44 472 ALA A N 1
ATOM 3670 C CA . ALA A 1 472 ? -13.722 4.269 -22.312 1.00 73.44 472 ALA A CA 1
ATOM 3671 C C . ALA A 1 472 ? -12.650 3.552 -21.454 1.00 73.44 472 ALA A C 1
ATOM 3673 O O . ALA A 1 472 ? -12.285 4.067 -20.396 1.00 73.44 472 ALA A O 1
ATOM 3674 N N . VAL A 1 473 ? -12.162 2.381 -21.888 1.00 89.25 473 VAL A N 1
ATOM 3675 C CA . VAL A 1 473 ? -11.115 1.591 -21.215 1.00 89.25 473 VAL A CA 1
ATOM 3676 C C . VAL A 1 473 ? -10.165 1.010 -22.278 1.00 89.25 473 VAL A C 1
ATOM 3678 O O . VAL A 1 473 ? -10.464 -0.053 -22.824 1.00 89.25 473 VAL A O 1
ATOM 3681 N N . PRO A 1 474 ? -9.069 1.704 -22.630 1.00 92.31 474 PRO A N 1
ATOM 3682 C CA . PRO A 1 474 ? -8.113 1.222 -23.624 1.00 92.31 474 PRO A CA 1
ATOM 3683 C C . PRO A 1 474 ? -7.127 0.202 -23.033 1.00 92.31 474 PRO A C 1
ATOM 3685 O O . PRO A 1 474 ? -6.881 0.180 -21.823 1.00 92.31 474 PRO A O 1
ATOM 3688 N N . SER A 1 475 ? -6.555 -0.636 -23.897 1.00 94.25 475 SER A N 1
ATOM 3689 C CA . SER A 1 475 ? -5.409 -1.492 -23.556 1.00 94.25 475 SER A CA 1
ATOM 3690 C C . SER A 1 475 ? -4.080 -0.746 -23.711 1.00 94.25 475 SER A C 1
ATOM 3692 O O . SER A 1 475 ? -4.011 0.255 -24.424 1.00 94.25 475 SER A O 1
ATOM 3694 N N . VAL A 1 476 ? -3.017 -1.231 -23.063 1.00 95.19 476 VAL A N 1
ATOM 3695 C CA . VAL A 1 476 ? -1.666 -0.660 -23.227 1.00 95.19 476 VAL A CA 1
ATOM 3696 C C . VAL A 1 476 ? -1.181 -0.774 -24.675 1.00 95.19 476 VAL A C 1
ATOM 3698 O O . VAL A 1 476 ? -0.614 0.193 -25.169 1.00 95.19 476 VAL A O 1
ATOM 3701 N N . GLN A 1 477 ? -1.480 -1.879 -25.368 1.00 95.19 477 GLN A N 1
ATOM 3702 C CA . GLN A 1 477 ? -1.184 -2.056 -26.799 1.00 95.19 477 GLN A CA 1
ATOM 3703 C C . GLN A 1 477 ? -1.755 -0.901 -27.637 1.00 95.19 477 GLN A C 1
ATOM 3705 O O . GLN A 1 477 ? -1.015 -0.187 -28.303 1.00 95.19 477 GLN A O 1
ATOM 3710 N N . GLN A 1 478 ? -3.063 -0.652 -27.513 1.00 92.25 478 GLN A N 1
ATOM 3711 C CA . GLN A 1 478 ? -3.746 0.415 -28.255 1.00 92.25 478 GLN A CA 1
ATOM 3712 C C . GLN A 1 478 ? -3.184 1.798 -27.928 1.00 92.25 478 GLN A C 1
ATOM 3714 O O . GLN A 1 478 ? -3.030 2.637 -28.808 1.00 92.25 478 GLN A O 1
ATOM 3719 N N . LEU A 1 479 ? -2.895 2.054 -26.649 1.00 93.25 479 LEU A N 1
ATOM 3720 C CA . LEU A 1 479 ? -2.317 3.327 -26.233 1.00 93.25 479 LEU A CA 1
ATOM 3721 C C . LEU A 1 479 ? -0.921 3.540 -26.824 1.00 93.25 479 LEU A C 1
ATOM 3723 O O . LEU A 1 479 ? -0.607 4.655 -27.233 1.00 93.25 479 LEU A O 1
ATOM 3727 N N . LEU A 1 480 ? -0.101 2.490 -26.860 1.00 94.00 480 LEU A N 1
ATOM 3728 C CA . LEU A 1 480 ? 1.250 2.536 -27.402 1.00 94.00 480 LEU A CA 1
ATOM 3729 C C . LEU A 1 480 ? 1.227 2.769 -28.917 1.00 94.00 480 LEU A C 1
ATOM 3731 O O . LEU A 1 480 ? 1.846 3.722 -29.381 1.00 94.00 480 LEU A O 1
ATOM 3735 N N . GLU A 1 481 ? 0.459 1.974 -29.665 1.00 92.25 481 GLU A N 1
ATOM 3736 C CA . GLU A 1 481 ? 0.284 2.131 -31.117 1.00 92.25 481 GLU A CA 1
ATOM 3737 C C . GLU A 1 481 ? -0.180 3.543 -31.473 1.00 92.25 481 GLU A C 1
ATOM 3739 O O . GLU A 1 481 ? 0.406 4.205 -32.324 1.00 92.25 481 GLU A O 1
ATOM 3744 N N . MET A 1 482 ? -1.201 4.049 -30.779 1.00 89.88 482 MET A N 1
ATOM 3745 C CA . MET A 1 482 ? -1.728 5.385 -31.043 1.00 89.88 482 MET A CA 1
ATOM 3746 C C . MET A 1 482 ? -0.742 6.491 -30.679 1.00 89.88 482 MET A C 1
ATOM 3748 O O . MET A 1 482 ? -0.663 7.494 -31.387 1.00 89.88 482 MET A O 1
ATOM 3752 N N . SER A 1 483 ? 0.019 6.324 -29.597 1.00 91.69 483 SER A N 1
ATOM 3753 C CA . SER A 1 483 ? 1.081 7.264 -29.229 1.00 91.69 483 SER A CA 1
ATOM 3754 C C . SER A 1 483 ? 2.149 7.328 -30.322 1.00 91.69 483 SER A C 1
ATOM 3756 O O . SER A 1 483 ? 2.546 8.416 -30.733 1.00 91.69 483 SER A O 1
ATOM 3758 N N . PHE A 1 484 ? 2.558 6.172 -30.851 1.00 91.62 484 PHE A N 1
ATOM 3759 C CA . PHE A 1 484 ? 3.550 6.082 -31.921 1.00 91.62 484 PHE A CA 1
ATOM 3760 C C . PHE A 1 484 ? 3.029 6.659 -33.238 1.00 91.62 484 PHE A C 1
ATOM 3762 O O . PHE A 1 484 ? 3.713 7.470 -33.849 1.00 91.62 484 PHE A O 1
ATOM 3769 N N . VAL A 1 485 ? 1.798 6.330 -33.637 1.00 88.81 485 VAL A N 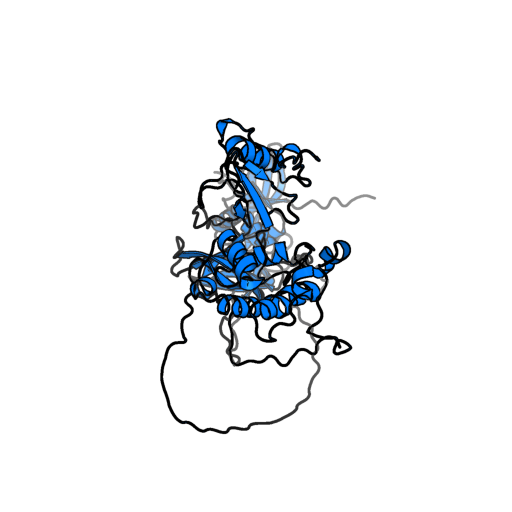1
ATOM 3770 C CA . VAL A 1 485 ? 1.184 6.861 -34.866 1.00 88.81 485 VAL A CA 1
ATOM 3771 C C . VAL A 1 485 ? 0.973 8.374 -34.782 1.00 88.81 485 VAL A C 1
ATOM 3773 O O . VAL A 1 485 ? 1.273 9.088 -35.732 1.00 88.81 485 VAL A O 1
ATOM 3776 N N . SER A 1 486 ? 0.474 8.883 -33.652 1.00 87.50 486 SER A N 1
ATOM 3777 C CA . SER A 1 486 ? 0.204 10.321 -33.482 1.00 87.50 486 SER A CA 1
ATOM 3778 C C . SER A 1 486 ? 1.470 11.177 -33.439 1.00 87.50 486 SER A C 1
ATOM 3780 O O . SER A 1 486 ? 1.432 12.336 -33.846 1.00 87.50 486 SER A O 1
ATOM 3782 N N . SER A 1 487 ? 2.577 10.603 -32.965 1.00 86.38 487 SER A N 1
ATOM 3783 C CA . SER A 1 487 ? 3.874 11.275 -32.851 1.00 86.38 487 SER A CA 1
ATOM 3784 C C . SER A 1 487 ? 4.842 10.911 -33.987 1.00 86.38 487 SER A C 1
ATOM 3786 O O . SER A 1 487 ? 5.994 11.331 -33.941 1.00 86.38 487 SER A O 1
ATOM 3788 N N . ASP A 1 488 ? 4.389 10.127 -34.973 1.00 89.44 488 ASP A N 1
ATOM 3789 C CA . ASP A 1 488 ? 5.180 9.593 -36.094 1.00 89.44 488 ASP A CA 1
ATOM 3790 C C . ASP A 1 488 ? 6.503 8.928 -35.660 1.00 89.44 488 ASP A C 1
ATOM 3792 O O . ASP A 1 488 ? 7.577 9.143 -36.229 1.00 89.44 488 ASP A O 1
ATOM 3796 N N . LEU A 1 489 ? 6.422 8.132 -34.590 1.00 91.50 489 LEU A N 1
ATOM 3797 C CA . LEU A 1 489 ? 7.556 7.448 -33.978 1.00 91.50 489 LEU A CA 1
ATOM 3798 C C . LEU A 1 489 ? 7.632 5.990 -34.425 1.00 91.50 489 LEU A C 1
ATOM 3800 O O . LEU A 1 489 ? 6.614 5.319 -34.594 1.00 91.50 489 LEU A O 1
ATOM 3804 N N . LYS A 1 490 ? 8.859 5.473 -34.522 1.00 92.12 490 LYS A N 1
ATOM 3805 C CA . LYS A 1 490 ? 9.156 4.043 -34.660 1.00 92.12 490 LYS A CA 1
ATOM 3806 C C . LYS A 1 490 ? 10.344 3.638 -33.799 1.00 92.12 490 LYS A C 1
ATOM 3808 O O . LYS A 1 490 ? 11.267 4.425 -33.587 1.00 92.12 490 LYS A O 1
ATOM 3813 N N . PHE A 1 491 ? 10.345 2.396 -33.331 1.00 92.94 491 PHE A N 1
ATOM 3814 C CA . PHE A 1 491 ? 11.523 1.794 -32.713 1.00 92.94 491 PHE A CA 1
ATOM 3815 C C . PHE A 1 491 ? 12.562 1.458 -33.782 1.00 92.94 491 PHE A C 1
ATOM 3817 O O . PHE A 1 491 ? 12.232 0.840 -34.788 1.00 92.94 491 PHE A O 1
ATOM 3824 N N . GLU A 1 492 ? 13.814 1.852 -33.577 1.00 91.25 492 GLU A N 1
ATOM 3825 C CA . GLU A 1 492 ? 14.909 1.516 -34.495 1.00 91.25 492 GLU A CA 1
ATOM 3826 C C . GLU A 1 492 ? 15.336 0.047 -34.365 1.00 91.25 492 GLU A C 1
ATOM 3828 O O . GLU A 1 492 ? 15.644 -0.606 -35.357 1.00 91.25 492 GLU A O 1
ATOM 3833 N N . GLU A 1 493 ? 15.304 -0.485 -33.145 1.00 90.56 493 GLU A N 1
ATOM 3834 C CA . GLU A 1 493 ? 15.627 -1.874 -32.825 1.00 90.56 493 GLU A CA 1
ATOM 3835 C C . GLU A 1 493 ? 14.636 -2.435 -31.799 1.00 90.56 493 GLU A C 1
ATOM 3837 O O . GLU A 1 493 ? 13.926 -1.684 -31.127 1.00 90.56 493 GLU A O 1
ATOM 3842 N N . ILE A 1 494 ? 14.585 -3.763 -31.670 1.00 91.50 494 ILE A N 1
ATOM 3843 C CA . ILE A 1 494 ? 13.720 -4.437 -30.694 1.00 91.50 494 ILE A CA 1
ATOM 3844 C C . ILE A 1 494 ? 14.275 -4.182 -29.279 1.00 91.50 494 ILE A C 1
ATOM 3846 O O . ILE A 1 494 ? 15.380 -4.646 -28.979 1.00 91.50 494 ILE A O 1
ATOM 3850 N N . PRO A 1 495 ? 13.539 -3.489 -28.387 1.00 91.06 495 PRO A N 1
ATOM 3851 C CA . PRO A 1 495 ? 14.025 -3.198 -27.046 1.00 91.06 495 PRO A CA 1
ATOM 3852 C C . PRO A 1 495 ? 14.008 -4.456 -26.172 1.00 91.06 495 PRO A C 1
ATOM 3854 O O . PRO A 1 495 ? 13.004 -5.162 -26.085 1.00 91.06 495 PRO A O 1
ATOM 3857 N N . SER A 1 496 ? 15.100 -4.714 -25.449 1.00 86.62 496 SER A N 1
ATOM 3858 C CA . SER A 1 496 ? 15.173 -5.834 -24.496 1.00 86.62 496 SER A CA 1
ATOM 3859 C C . SER A 1 496 ? 14.370 -5.591 -23.213 1.00 86.62 496 SER A C 1
ATOM 3861 O O . SER A 1 496 ? 14.070 -6.528 -22.477 1.00 86.62 496 SER A O 1
ATOM 3863 N N . CYS A 1 497 ? 14.071 -4.329 -22.906 1.00 90.88 497 CYS A N 1
ATOM 3864 C CA . CYS A 1 497 ? 13.259 -3.916 -21.770 1.00 90.88 497 CYS A CA 1
ATOM 3865 C C . CYS A 1 497 ? 12.496 -2.646 -22.151 1.00 90.88 497 CYS A C 1
ATOM 3867 O O . CYS A 1 497 ? 13.107 -1.627 -22.467 1.00 90.88 497 CYS A O 1
ATOM 3869 N N . LEU A 1 498 ? 11.165 -2.712 -22.120 1.00 93.00 498 LEU A N 1
ATOM 3870 C CA . LEU A 1 498 ? 10.293 -1.599 -22.471 1.00 93.00 498 LEU A CA 1
ATOM 3871 C C . LEU A 1 498 ? 9.589 -1.072 -21.218 1.00 93.00 498 LEU A C 1
ATOM 3873 O O . LEU A 1 498 ? 8.723 -1.738 -20.652 1.00 93.00 498 LEU A O 1
ATOM 3877 N N . ILE A 1 499 ? 9.950 0.142 -20.799 1.00 94.38 499 ILE A N 1
ATOM 3878 C CA . ILE A 1 499 ? 9.303 0.844 -19.686 1.00 94.38 499 ILE A CA 1
ATOM 3879 C C . ILE A 1 499 ? 8.412 1.940 -20.264 1.00 94.38 499 ILE A C 1
ATOM 3881 O O . ILE A 1 499 ? 8.900 2.903 -20.855 1.00 94.38 499 ILE A O 1
ATOM 3885 N N . VAL A 1 500 ? 7.100 1.801 -20.076 1.00 94.25 500 VAL A N 1
ATOM 3886 C CA . VAL A 1 500 ? 6.106 2.722 -20.637 1.00 94.25 500 VAL A CA 1
ATOM 3887 C C . VAL A 1 500 ? 5.401 3.496 -19.533 1.00 94.25 500 VAL A C 1
ATOM 3889 O O . VAL A 1 500 ? 4.873 2.912 -18.584 1.00 94.25 500 VAL A O 1
ATOM 3892 N N . GLN A 1 501 ? 5.339 4.817 -19.674 1.00 93.44 501 GLN A N 1
ATOM 3893 C CA . GLN A 1 501 ? 4.602 5.681 -18.767 1.00 93.44 501 GLN A CA 1
ATOM 3894 C C . GLN A 1 501 ? 3.175 5.887 -19.264 1.00 93.44 501 GLN A C 1
ATOM 3896 O O . GLN A 1 501 ? 2.929 6.232 -20.420 1.00 93.44 501 GLN A O 1
ATOM 3901 N N . MET A 1 502 ? 2.218 5.687 -18.363 1.00 93.06 502 MET A N 1
ATOM 3902 C CA . MET A 1 502 ? 0.798 5.824 -18.674 1.00 93.06 502 MET A CA 1
ATOM 3903 C C . MET A 1 502 ? 0.385 7.301 -18.797 1.00 93.06 502 MET A C 1
ATOM 3905 O O . MET A 1 502 ? 0.896 8.127 -18.037 1.00 93.06 502 MET A O 1
ATOM 3909 N N . PRO A 1 503 ? -0.605 7.639 -19.651 1.00 88.38 503 PRO A N 1
ATOM 3910 C CA . PRO A 1 503 ? -1.002 9.020 -19.929 1.00 88.38 503 PRO A CA 1
ATOM 3911 C C . PRO A 1 503 ? -1.688 9.667 -18.712 1.00 88.38 503 PRO A C 1
ATOM 3913 O O . PRO A 1 503 ? -2.905 9.564 -18.496 1.00 88.38 503 PRO A O 1
ATOM 3916 N N . ARG A 1 504 ? -0.886 10.332 -17.879 1.00 84.94 504 ARG A N 1
ATOM 3917 C CA . ARG A 1 504 ? -1.316 11.087 -16.697 1.00 84.94 504 ARG A CA 1
ATOM 3918 C C . ARG A 1 504 ? -0.794 12.514 -16.783 1.00 84.94 504 ARG A C 1
ATOM 3920 O O . ARG A 1 504 ? 0.323 12.738 -17.225 1.00 84.94 504 ARG A O 1
ATOM 3927 N N . PHE A 1 505 ? -1.590 13.463 -16.296 1.00 75.31 505 PHE A N 1
ATOM 3928 C CA . PHE A 1 505 ? -1.194 14.868 -16.215 1.00 75.31 505 PHE A CA 1
ATOM 3929 C C . PHE A 1 505 ? -1.228 15.328 -14.755 1.00 75.31 505 PHE A C 1
ATOM 3931 O O . PHE A 1 505 ? -2.282 15.593 -14.167 1.00 75.31 505 PHE A O 1
ATOM 3938 N N . GLY A 1 506 ? -0.049 15.389 -14.139 1.00 71.94 506 GLY A N 1
ATOM 3939 C CA . GLY A 1 506 ? 0.104 15.723 -12.724 1.00 71.94 506 GLY A CA 1
ATOM 3940 C C . GLY A 1 506 ? -0.614 14.752 -11.774 1.00 71.94 506 GLY A C 1
ATOM 3941 O O . GLY A 1 506 ? -1.022 13.649 -12.137 1.00 71.94 506 GLY A O 1
ATOM 3942 N N . LYS A 1 507 ? -0.790 15.171 -10.513 1.00 71.12 507 LYS A N 1
ATOM 3943 C CA . LYS A 1 507 ? -1.317 14.295 -9.445 1.00 71.12 507 LYS A CA 1
ATOM 3944 C C . LYS A 1 507 ? -2.828 14.029 -9.535 1.00 71.12 507 LYS A C 1
ATOM 3946 O O . LYS A 1 507 ? -3.307 13.047 -8.974 1.00 71.12 507 LYS A O 1
ATOM 3951 N N . LYS A 1 508 ? -3.595 14.907 -10.195 1.00 69.88 508 LYS A N 1
ATOM 3952 C CA . LYS A 1 508 ? -5.072 14.893 -10.153 1.00 69.88 508 LYS A CA 1
ATOM 3953 C C . LYS A 1 508 ? -5.734 14.376 -11.427 1.00 69.88 508 LYS A C 1
ATOM 3955 O O . LYS A 1 508 ? -6.874 13.923 -11.352 1.00 69.88 508 LYS A O 1
ATOM 3960 N N . PHE A 1 509 ? -5.061 14.434 -12.576 1.00 77.38 509 PHE A N 1
ATOM 3961 C CA . PHE A 1 509 ? -5.687 14.099 -13.848 1.00 77.38 509 PHE A CA 1
ATOM 3962 C C . PHE A 1 509 ? -5.187 12.756 -14.384 1.00 77.38 509 PHE A C 1
ATOM 3964 O O . PHE A 1 509 ? -4.025 12.587 -14.755 1.00 77.38 509 PHE A O 1
ATOM 3971 N N . LYS A 1 510 ? -6.112 11.797 -14.448 1.00 83.25 510 LYS A N 1
ATOM 3972 C CA . LYS A 1 510 ? -5.944 10.531 -15.163 1.00 83.25 510 LYS A CA 1
ATOM 3973 C C . LYS A 1 510 ? -6.716 10.644 -16.473 1.00 83.25 510 LYS A C 1
ATOM 3975 O O . LYS A 1 510 ? -7.919 10.900 -16.427 1.00 83.25 510 LYS A O 1
ATOM 3980 N N . MET A 1 511 ? -6.053 10.450 -17.615 1.00 82.62 511 MET A N 1
ATOM 3981 C CA . MET A 1 511 ? -6.727 10.532 -18.916 1.00 82.62 511 MET A CA 1
ATOM 3982 C C . MET A 1 511 ? -7.826 9.470 -19.047 1.00 82.62 511 MET A C 1
ATOM 3984 O O . MET A 1 511 ? -8.938 9.771 -19.491 1.00 82.62 511 MET A O 1
ATOM 3988 N N . PHE A 1 512 ? -7.527 8.260 -18.568 1.00 85.94 512 PHE A N 1
ATOM 3989 C CA . PHE A 1 512 ? -8.458 7.142 -18.491 1.00 85.94 512 PHE A CA 1
ATOM 3990 C C . PHE A 1 512 ? -8.639 6.697 -17.034 1.00 85.94 512 PHE A C 1
ATOM 3992 O O . PHE A 1 512 ? -7.655 6.597 -16.294 1.00 85.94 512 PHE A O 1
ATOM 3999 N N . PRO A 1 513 ? -9.877 6.409 -16.595 1.00 86.56 513 PRO A N 1
ATOM 4000 C CA . PRO A 1 513 ? -10.130 5.917 -15.242 1.00 86.56 513 PRO A CA 1
ATOM 4001 C C . PRO A 1 513 ? -9.595 4.494 -15.031 1.00 86.56 513 PRO A C 1
ATOM 4003 O O . PRO A 1 513 ? -9.238 4.137 -13.909 1.00 86.56 513 PRO A O 1
ATOM 4006 N N . LYS A 1 514 ? -9.545 3.691 -16.101 1.00 91.25 514 LYS A N 1
ATOM 4007 C CA . LYS A 1 514 ? -9.022 2.322 -16.134 1.00 91.25 514 LYS A CA 1
ATOM 4008 C C . LYS A 1 514 ? -8.261 2.114 -17.443 1.00 91.25 514 LYS A C 1
ATOM 4010 O O . LYS A 1 514 ? -8.676 2.642 -18.471 1.00 91.25 514 LYS A O 1
ATOM 4015 N N . ILE A 1 515 ? -7.184 1.339 -17.384 1.00 92.69 515 ILE A N 1
ATOM 4016 C CA . ILE A 1 515 ? -6.385 0.896 -18.532 1.00 92.69 515 ILE A CA 1
ATOM 4017 C C . ILE A 1 515 ? -6.163 -0.602 -18.344 1.00 92.69 515 ILE A C 1
ATOM 4019 O O . ILE A 1 515 ? -5.909 -1.037 -17.218 1.00 92.69 515 ILE A O 1
ATOM 4023 N N . ILE A 1 516 ? -6.295 -1.382 -19.413 1.00 94.38 516 ILE A N 1
ATOM 4024 C CA . ILE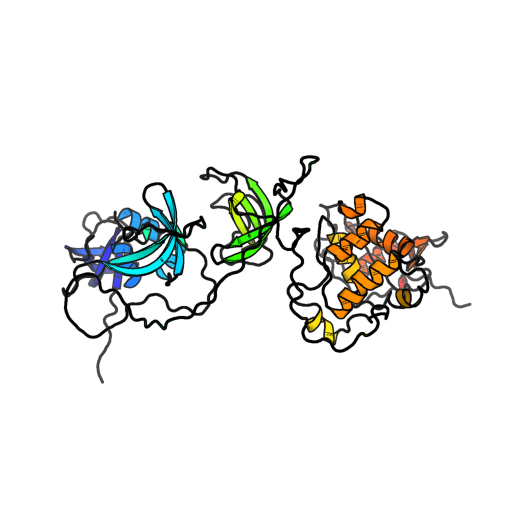 A 1 516 ? -6.035 -2.824 -19.381 1.00 94.38 516 ILE A CA 1
ATOM 4025 C C . ILE A 1 516 ? -4.541 -3.039 -19.664 1.00 94.38 516 ILE A C 1
ATOM 4027 O O . ILE A 1 516 ? -4.105 -2.730 -20.776 1.00 94.38 516 ILE A O 1
ATOM 4031 N N . PRO A 1 517 ? -3.742 -3.529 -18.697 1.00 95.25 517 PRO A N 1
ATOM 4032 C CA . PRO A 1 517 ? -2.352 -3.880 -18.956 1.00 95.25 517 PRO A CA 1
ATOM 4033 C C . PRO A 1 517 ? -2.313 -5.097 -19.883 1.00 95.25 517 PRO A C 1
ATOM 4035 O O . PRO A 1 517 ? -2.787 -6.170 -19.513 1.00 95.25 517 PRO A O 1
ATOM 4038 N N . SER A 1 518 ? -1.795 -4.917 -21.097 1.00 94.69 518 SER A N 1
ATOM 4039 C CA . SER A 1 518 ? -1.595 -6.029 -22.025 1.00 94.69 518 SER A CA 1
ATOM 4040 C C . SER A 1 518 ? -0.513 -6.955 -21.469 1.00 94.69 518 SER A C 1
ATOM 4042 O O . SER A 1 518 ? 0.554 -6.485 -21.081 1.00 94.69 518 SER A O 1
ATOM 4044 N N . THR A 1 519 ? -0.793 -8.257 -21.402 1.00 94.00 519 THR A N 1
ATOM 4045 C CA . THR A 1 519 ? 0.176 -9.271 -20.946 1.00 94.00 519 THR A CA 1
ATOM 4046 C C . THR A 1 519 ? 1.266 -9.531 -21.980 1.00 94.00 519 THR A C 1
ATOM 4048 O O . THR A 1 519 ? 2.367 -9.930 -21.622 1.00 94.00 519 THR A O 1
ATOM 4051 N N . GLU A 1 520 ? 0.955 -9.274 -23.248 1.00 94.31 520 GLU A N 1
ATOM 4052 C CA . GLU A 1 520 ? 1.855 -9.348 -24.392 1.00 94.31 520 GLU A CA 1
ATOM 4053 C C . GLU A 1 520 ? 1.725 -8.042 -25.183 1.00 94.31 520 GLU A C 1
ATOM 4055 O O . GLU A 1 520 ? 0.638 -7.457 -25.243 1.00 94.31 520 GLU A O 1
ATOM 4060 N N . LEU A 1 521 ? 2.833 -7.569 -25.752 1.00 94.38 521 LEU A N 1
ATOM 4061 C CA . LEU A 1 521 ? 2.863 -6.392 -26.616 1.00 94.38 521 LEU A CA 1
ATOM 4062 C C . LEU A 1 521 ? 3.452 -6.786 -27.965 1.00 94.38 521 LEU A C 1
ATOM 4064 O O . LEU A 1 521 ? 4.576 -7.285 -28.021 1.00 94.38 521 LEU A O 1
ATOM 4068 N N . ASP A 1 522 ? 2.699 -6.539 -29.032 1.00 93.81 522 ASP A N 1
ATOM 4069 C CA . ASP A 1 522 ? 3.185 -6.693 -30.398 1.00 93.81 522 ASP A CA 1
ATOM 4070 C C . ASP A 1 522 ? 3.741 -5.349 -30.871 1.00 93.81 522 ASP A C 1
ATOM 4072 O O . ASP A 1 522 ? 3.030 -4.349 -30.924 1.00 93.81 522 ASP A O 1
ATOM 4076 N N . ILE A 1 523 ? 5.034 -5.305 -31.173 1.00 93.12 523 ILE A N 1
ATOM 4077 C CA . ILE A 1 523 ? 5.702 -4.082 -31.628 1.00 93.12 523 ILE A CA 1
ATOM 4078 C C . ILE A 1 523 ? 6.003 -4.099 -33.129 1.00 93.12 523 ILE A C 1
ATOM 4080 O O . ILE A 1 523 ? 6.672 -3.190 -33.611 1.00 93.12 523 ILE A O 1
ATOM 4084 N N . THR A 1 524 ? 5.543 -5.116 -33.863 1.00 91.62 524 THR A N 1
ATOM 4085 C CA . THR A 1 524 ? 5.908 -5.352 -35.269 1.00 91.62 524 THR A CA 1
ATOM 4086 C C . THR A 1 524 ? 5.612 -4.136 -36.147 1.00 91.62 524 THR A C 1
ATOM 4088 O O . THR A 1 524 ? 6.489 -3.675 -36.876 1.00 91.62 524 THR A O 1
ATOM 4091 N N . ASP A 1 525 ? 4.421 -3.551 -36.011 1.00 88.44 525 ASP A N 1
ATOM 4092 C CA . ASP A 1 525 ? 3.974 -2.426 -36.847 1.00 88.44 525 ASP A CA 1
ATOM 4093 C C . ASP A 1 525 ? 4.629 -1.084 -36.477 1.00 88.44 525 ASP A C 1
ATOM 4095 O O . ASP A 1 525 ? 4.724 -0.167 -37.301 1.00 88.44 525 ASP A O 1
ATOM 4099 N N . ILE A 1 526 ? 5.110 -0.970 -35.237 1.00 90.69 526 ILE A N 1
ATOM 4100 C CA . ILE A 1 526 ? 5.793 0.220 -34.710 1.00 90.69 526 ILE A CA 1
ATOM 4101 C C . ILE A 1 526 ? 7.322 0.079 -34.729 1.00 90.69 526 ILE A C 1
ATOM 4103 O O . ILE A 1 526 ? 8.033 0.983 -34.284 1.00 90.69 526 ILE A O 1
ATOM 4107 N N . LEU A 1 527 ? 7.842 -1.025 -35.268 1.00 90.56 527 LEU A N 1
ATOM 4108 C CA . LEU A 1 527 ? 9.258 -1.211 -35.551 1.00 90.56 527 LEU A CA 1
ATOM 4109 C C . LEU A 1 527 ? 9.600 -0.563 -36.900 1.00 90.56 527 LEU A C 1
ATOM 4111 O O . LEU A 1 527 ? 8.839 -0.602 -37.871 1.00 90.56 527 LEU A O 1
ATOM 4115 N N . HIS A 1 528 ? 10.776 0.043 -36.984 1.00 83.00 528 HIS A N 1
ATOM 4116 C CA . HIS A 1 528 ? 11.340 0.462 -38.248 1.00 83.00 528 HIS A CA 1
ATOM 4117 C C . HIS A 1 528 ? 11.813 -0.782 -39.006 1.00 83.00 528 HIS A C 1
ATOM 4119 O O . HIS A 1 528 ? 12.857 -1.353 -38.697 1.00 83.00 528 HIS A O 1
ATOM 4125 N N . CYS A 1 529 ? 11.056 -1.208 -40.015 1.00 66.06 529 CYS A N 1
ATOM 4126 C CA . CYS A 1 529 ? 11.541 -2.204 -40.958 1.00 66.06 529 CYS A CA 1
ATOM 4127 C C . CYS A 1 529 ? 12.706 -1.602 -41.748 1.00 66.06 529 CYS A C 1
ATOM 4129 O O . CYS A 1 529 ? 12.506 -0.839 -42.690 1.00 66.06 529 CYS A O 1
ATOM 4131 N N . CYS A 1 530 ? 13.935 -1.956 -41.378 1.00 51.53 530 CYS A N 1
ATOM 4132 C CA . CYS A 1 530 ? 14.987 -2.018 -42.375 1.00 51.53 530 CYS A CA 1
ATOM 4133 C C . CYS A 1 530 ? 14.553 -3.105 -43.359 1.00 51.53 530 CYS A C 1
ATOM 4135 O O . CYS A 1 530 ? 14.450 -4.271 -42.976 1.00 51.53 530 CYS A O 1
ATOM 4137 N N . GLU A 1 531 ? 14.234 -2.732 -44.599 1.00 39.00 531 GLU A N 1
ATOM 4138 C CA . GLU A 1 531 ? 14.252 -3.702 -45.688 1.00 39.00 531 GLU A CA 1
ATOM 4139 C C . GLU A 1 531 ? 15.589 -4.445 -45.588 1.00 39.00 531 GLU A C 1
ATOM 4141 O O . GLU A 1 531 ? 16.654 -3.822 -45.570 1.00 39.00 531 GLU A O 1
ATOM 4146 N N . PHE A 1 532 ? 15.528 -5.766 -45.413 1.00 37.12 532 PHE A N 1
ATOM 4147 C CA . PHE A 1 532 ? 16.692 -6.622 -45.580 1.00 37.12 532 PHE A CA 1
ATOM 4148 C C . PHE A 1 532 ? 17.151 -6.451 -47.034 1.00 37.12 532 PHE A C 1
ATOM 4150 O O . PHE A 1 532 ? 16.549 -7.039 -47.932 1.00 37.12 532 PHE A O 1
ATOM 4157 N N . ASN A 1 533 ? 18.159 -5.607 -47.254 1.00 32.59 533 ASN A N 1
ATOM 4158 C CA . ASN A 1 533 ? 18.959 -5.600 -48.477 1.00 32.59 533 ASN A CA 1
ATOM 4159 C C . ASN A 1 533 ? 20.110 -6.590 -48.337 1.00 32.59 533 ASN A C 1
ATOM 4161 O O . ASN A 1 533 ? 20.813 -6.518 -47.301 1.00 32.59 533 ASN A O 1
#

Nearest PDB structures (foldseek):
  3wxe-assembly1_A  TM=9.463E-01  e=6.890E-20  Danio rerio
  3wxg-assembly2_D  TM=9.429E-01  e=5.913E-19  Danio rerio
  7owd-assembly1_B  TM=9.419E-01  e=1.302E-08  Homo sapiens
  7owc-assembly1_D  TM=8.459E-01  e=2.048E-08  Homo sapiens
  1ixd-assembly1_A  TM=8.245E-01  e=9.064E-07  Homo sapiens

Mean predicted aligned error: 21.58 Å

Foldseek 3Di:
DDDDPPPQWKKKAFCDDDPFWDGHLWIWTFPDADPVRWTWTFTAALAQDGDDITIGHPVRIDIDDLLLSQLSSPDPDSVLSVVLVVVVVLSVLLSQDDFQWWFWFADPPDTFIWTFHDKDWGHDPDDPNGRTHIWTQTHGDDPDDDPDDDDDDRDDTHGSSRGPDTDDDPDPDDDGRDDDDDDDDDDDDDDDDDDDDDDDDDDDDDDDDDDDDDDDDDDDDPDDPDDDQQAWWWFCPPVRDIWIFGFHAWDADPPGDAIKTWGFTPDAAQPAAQQDDDPDHGDGHPGRGIDIDGSVRIDRDVLPDDPVPDPPPDPPDPDPPDDDDLLDFFAAADPVCCCVQADDPQAFEDDDAQCCLVRVLLCVPQRHDPLCSVLSVPDPDDCPALLNLCRRQPRNCCNVRRHHYVVSVLVSQVRLPDPCSNHHHDHNQVVQCSCQCPRRVHWAQFFKDAVPDHTDGHNAEEQDADLVVDDQEEEPQVSVVRSCVVRRMATADDGSDYHYHADADPDPGHSHPHYHYDPDHDRPVRHPDPPPD